Protein AF-B7P833-F1 (afdb_monomer)

InterPro domains:
  IPR008906 HAT, C-terminal dimerisation domain [PF05699] (485-557)
  IPR012337 Ribonuclease H-like superfamily [SSF53098] (67-557)
  IPR052035 Zinc finger BED domain-containing [PTHR46481] (1-557)

Secondary structure (DSSP, 8-state):
-HHHHHHHHHHHHHTT--GGGGG-HHHHHHHHHH-TTSPPPPHHHHHHHHHHHIIIIIHHHHHHHHTTPPTT-EEEEEEEEE-TTS-EEEEEEEEEEETTEEEEEEEEEEEE-S---HHHHHHHHHHHHHHTT--GGGEEEEEE---HHHHHHHSSPP-TTTSSS--------------------------TT---SSEEEE-HHHHHHHHHHHHHHH-HHHHHHHHHHHHHHHHHHH-HHHHHHHHHHHS-PPPP--TTSTHHHHHHHHHHTSHHHHHHHHHHHHHHHHH-TTS----TT--HHHHHHHHHHHHHHHHHHHHHTSTT-BGGGHHHHHHHHHHHHHHS--STTHHHHHHHHHHHHHHHHHHHT-HHHHHHHHT-TTTGGGGGSTTTTTTS----HHHHHHHHHHHHHSGGGGGGHHHHHHHHHT--------------------S-TTSTTSSS--TTTTSTT--------PPPHHHHHHHSPPP-S-HHHHHHHHTTTSHHHHHHHHHHTTSBS-SHHHHHHHHHHHHHHHSTT----HHHHHHHH-

Organism: Ixodes scapularis (NCBI:txid6945)

Structure (mmCIF, N/CA/C/O backbone):
data_AF-B7P833-F1
#
_entry.id   AF-B7P833-F1
#
loop_
_atom_site.group_PDB
_atom_site.id
_atom_site.type_symbol
_atom_site.label_atom_id
_atom_site.label_alt_id
_atom_site.label_comp_id
_atom_site.label_asym_id
_atom_site.label_entity_id
_atom_site.label_seq_id
_atom_site.pdbx_PDB_ins_code
_atom_site.Cartn_x
_atom_site.Cartn_y
_atom_site.Cartn_z
_atom_site.occupancy
_atom_site.B_iso_or_equiv
_atom_site.auth_seq_id
_atom_site.auth_comp_id
_atom_site.auth_asym_id
_atom_site.auth_atom_id
_atom_site.pdbx_PDB_model_num
ATOM 1 N N . GLN A 1 1 ? -28.668 -29.524 -2.939 1.00 92.12 1 GLN A N 1
ATOM 2 C CA . GLN A 1 1 ? -28.772 -28.437 -3.942 1.00 92.12 1 GLN A CA 1
ATOM 3 C C . GLN A 1 1 ? -28.463 -27.036 -3.394 1.00 92.12 1 GLN A C 1
ATOM 5 O O . GLN A 1 1 ? -27.519 -26.435 -3.880 1.00 92.12 1 GLN A O 1
ATOM 10 N N . LYS A 1 2 ? -29.202 -26.482 -2.413 1.00 90.44 2 LYS A N 1
ATOM 11 C CA . LYS A 1 2 ? -29.000 -25.081 -1.955 1.00 90.44 2 LYS A CA 1
ATOM 12 C C . LYS A 1 2 ? -27.564 -24.774 -1.499 1.00 90.44 2 LYS A C 1
ATOM 14 O O . LYS A 1 2 ? -26.982 -23.802 -1.963 1.00 90.44 2 LYS A O 1
ATOM 19 N N . THR A 1 3 ? -26.983 -25.637 -0.666 1.00 91.44 3 THR A N 1
ATOM 20 C CA . THR A 1 3 ? -25.598 -25.511 -0.182 1.00 91.44 3 THR A CA 1
ATOM 21 C C . THR A 1 3 ? -24.575 -25.536 -1.319 1.00 91.44 3 THR A C 1
ATOM 23 O O . THR A 1 3 ? -23.672 -24.714 -1.348 1.00 91.44 3 THR A O 1
ATOM 26 N N . PHE A 1 4 ? -24.764 -26.421 -2.304 1.00 93.50 4 PHE A N 1
ATOM 27 C CA . PHE A 1 4 ? -23.925 -26.462 -3.505 1.00 93.50 4 PHE A CA 1
ATOM 28 C C . PHE A 1 4 ? -23.988 -25.138 -4.273 1.00 93.50 4 PHE A C 1
ATOM 30 O O . PHE A 1 4 ? -22.952 -24.564 -4.579 1.00 93.50 4 PHE A O 1
ATOM 37 N N . ASN A 1 5 ? -25.193 -24.614 -4.523 1.00 92.94 5 ASN A N 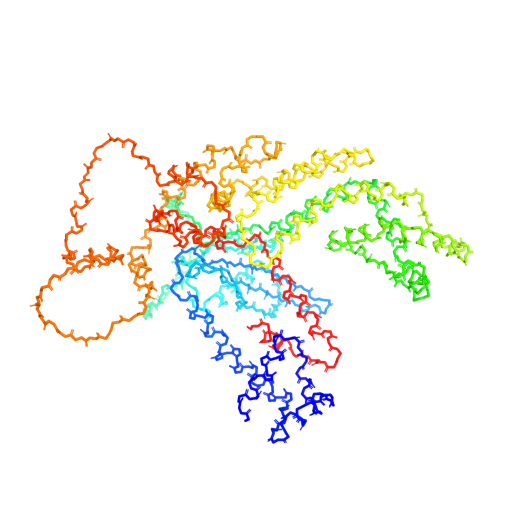1
ATOM 38 C CA . ASN A 1 5 ? -25.353 -23.345 -5.234 1.00 92.94 5 ASN A CA 1
ATOM 39 C C . ASN A 1 5 ? -24.630 -22.197 -4.518 1.00 92.94 5 ASN A C 1
ATOM 41 O O . ASN A 1 5 ? -24.009 -21.375 -5.183 1.00 92.94 5 ASN A O 1
ATOM 45 N N . ARG A 1 6 ? -24.703 -22.158 -3.181 1.00 91.44 6 ARG A N 1
ATOM 46 C CA . ARG A 1 6 ? -23.994 -21.172 -2.361 1.00 91.44 6 ARG A CA 1
ATOM 47 C C . ARG A 1 6 ? -22.478 -21.290 -2.536 1.00 91.44 6 ARG A C 1
ATOM 49 O O . ARG A 1 6 ? -21.859 -20.302 -2.905 1.00 91.44 6 ARG A O 1
ATOM 56 N N . TYR A 1 7 ? -21.904 -22.484 -2.374 1.00 93.00 7 TYR A N 1
ATOM 57 C CA . TYR A 1 7 ? -20.458 -22.682 -2.543 1.00 93.00 7 TYR A CA 1
ATOM 58 C C . TYR A 1 7 ? -19.967 -22.406 -3.966 1.00 93.00 7 TYR A C 1
ATOM 60 O O . TYR A 1 7 ? -18.855 -21.924 -4.141 1.00 93.00 7 TYR A O 1
ATOM 68 N N . VAL A 1 8 ? -20.789 -22.651 -4.991 1.00 93.00 8 VAL A N 1
ATOM 69 C CA . VAL A 1 8 ? -20.442 -22.264 -6.368 1.00 93.00 8 VAL A CA 1
ATOM 70 C C . VAL A 1 8 ? -20.348 -20.745 -6.507 1.00 93.00 8 VAL A C 1
ATOM 72 O O . VAL A 1 8 ? -19.450 -20.262 -7.189 1.00 93.00 8 VAL A O 1
ATOM 75 N N . VAL A 1 9 ? -21.249 -19.986 -5.879 1.00 92.12 9 VAL A N 1
ATOM 76 C CA . VAL A 1 9 ? -21.196 -18.516 -5.918 1.00 92.12 9 VAL A CA 1
ATOM 77 C C . VAL A 1 9 ? -20.017 -17.994 -5.094 1.00 92.12 9 VAL A C 1
ATOM 79 O O . VAL A 1 9 ? -19.309 -17.116 -5.574 1.00 92.12 9 VAL A O 1
ATOM 82 N N . GLU A 1 10 ? -19.757 -18.568 -3.915 1.00 90.38 10 GLU A N 1
ATOM 83 C CA . GLU A 1 10 ? -18.587 -18.227 -3.090 1.00 90.38 10 GLU A CA 1
ATOM 84 C C . GLU A 1 10 ? -17.278 -18.489 -3.845 1.00 90.38 10 GLU A C 1
ATOM 86 O O . GLU A 1 10 ? -16.445 -17.596 -3.923 1.00 90.38 10 GLU A O 1
ATOM 91 N N . MET A 1 11 ? -17.127 -19.651 -4.492 1.00 91.38 11 MET A N 1
ATOM 92 C CA . MET A 1 11 ? -15.979 -19.951 -5.361 1.00 91.38 11 MET A CA 1
ATOM 93 C C . MET A 1 11 ? -15.837 -18.905 -6.474 1.00 91.38 11 MET A C 1
ATOM 95 O O . MET A 1 11 ? -14.749 -18.410 -6.734 1.00 91.38 11 MET A O 1
ATOM 99 N N . ILE A 1 12 ? -16.941 -18.531 -7.126 1.00 89.00 12 ILE A N 1
ATOM 100 C CA . ILE A 1 12 ? -16.917 -17.533 -8.201 1.00 89.00 12 ILE A CA 1
ATOM 101 C C . ILE A 1 12 ? -16.448 -16.161 -7.700 1.00 89.00 12 ILE A C 1
ATOM 103 O O . ILE A 1 12 ? -15.667 -15.513 -8.398 1.00 89.00 12 ILE A O 1
ATOM 107 N N . ALA A 1 13 ? -16.906 -15.732 -6.523 1.00 85.19 13 ALA A N 1
ATOM 108 C CA . ALA A 1 13 ? -16.511 -14.464 -5.917 1.00 85.19 13 ALA A CA 1
ATOM 109 C C . ALA A 1 13 ? -15.052 -14.490 -5.435 1.00 85.19 13 ALA A C 1
ATOM 111 O O . ALA A 1 13 ? -14.256 -13.647 -5.845 1.00 85.19 13 ALA A O 1
ATOM 112 N N . LEU A 1 14 ? -14.682 -15.499 -4.640 1.00 84.50 14 LEU A N 1
ATOM 113 C CA . LEU A 1 14 ? -13.352 -15.634 -4.038 1.00 84.50 14 LEU A CA 1
ATOM 114 C C . LEU A 1 14 ? -12.248 -15.824 -5.085 1.00 84.50 14 LEU A C 1
ATOM 116 O O . LEU A 1 14 ? -11.184 -15.218 -4.970 1.00 84.50 14 LEU A O 1
ATOM 120 N N . ASP A 1 15 ? -12.516 -16.608 -6.131 1.00 84.94 15 ASP A N 1
ATOM 121 C CA . ASP A 1 15 ? -11.529 -16.915 -7.172 1.00 84.94 15 ASP A CA 1
ATOM 122 C C . ASP A 1 15 ? -11.587 -15.932 -8.356 1.00 84.94 15 ASP A C 1
ATOM 124 O O . ASP A 1 15 ? -10.839 -16.069 -9.329 1.00 84.94 15 ASP A O 1
ATOM 128 N N . GLY A 1 16 ? -12.490 -14.945 -8.316 1.00 79.06 16 GLY A N 1
ATOM 129 C CA . GLY A 1 16 ? -12.652 -13.953 -9.379 1.00 79.06 16 GLY A CA 1
ATOM 130 C C . GLY A 1 16 ? -13.020 -14.570 -10.735 1.00 79.06 16 GLY A C 1
ATOM 131 O O . GLY A 1 16 ? -12.478 -14.188 -11.778 1.00 79.06 16 GLY A O 1
ATOM 132 N N . LEU A 1 17 ? -13.922 -15.552 -10.738 1.00 83.94 17 LEU A N 1
ATOM 133 C CA . LEU A 1 17 ? -14.322 -16.274 -11.945 1.00 83.94 17 LEU A CA 1
ATOM 134 C C . LEU A 1 17 ? -15.493 -15.578 -12.658 1.00 83.94 17 LEU A C 1
ATOM 136 O O . LEU A 1 17 ? -16.329 -14.924 -12.036 1.00 83.94 17 LEU A O 1
ATOM 140 N N . PRO A 1 18 ? -15.632 -15.736 -13.986 1.00 83.75 18 PRO A N 1
ATOM 141 C CA . PRO A 1 18 ? -16.820 -15.256 -14.677 1.00 83.75 18 PRO A CA 1
ATOM 142 C C . PRO A 1 18 ? -18.051 -16.078 -14.269 1.00 83.75 18 PRO A C 1
ATOM 144 O O . PRO A 1 18 ? -17.977 -17.305 -14.187 1.00 83.75 18 PRO A O 1
ATOM 147 N N . LEU A 1 19 ? -19.228 -15.447 -14.158 1.00 87.00 19 LEU A N 1
ATOM 148 C CA . LEU A 1 19 ? -20.493 -16.151 -13.854 1.00 87.00 19 LEU A CA 1
ATOM 149 C C . LEU A 1 19 ? -20.797 -17.297 -14.841 1.00 87.00 19 LEU A C 1
ATOM 151 O O . LEU A 1 19 ? -21.499 -18.263 -14.529 1.00 87.00 19 LEU A O 1
ATOM 155 N N . THR A 1 20 ? -20.260 -17.197 -16.060 1.00 87.50 20 THR A N 1
ATOM 156 C CA . THR A 1 20 ? -20.390 -18.198 -17.120 1.00 87.50 20 THR A CA 1
ATOM 157 C C . THR A 1 20 ? -19.559 -19.458 -16.893 1.00 87.50 20 THR A C 1
ATOM 159 O O . THR A 1 20 ? -19.710 -20.395 -17.676 1.00 87.50 20 THR A O 1
ATOM 162 N N . VAL A 1 21 ? -18.705 -19.523 -15.862 1.00 88.44 21 VAL A N 1
ATOM 163 C CA . VAL A 1 21 ? -17.901 -20.720 -15.542 1.00 88.44 21 VAL A CA 1
ATOM 164 C C . VAL A 1 21 ? -18.779 -21.964 -15.389 1.00 88.44 21 VAL A C 1
ATOM 166 O O . VAL A 1 21 ? -18.438 -23.038 -15.876 1.00 88.44 21 VAL A O 1
ATOM 169 N N . THR A 1 22 ? -19.988 -21.776 -14.860 1.00 90.00 22 THR A N 1
ATOM 170 C CA . THR A 1 22 ? -21.021 -22.806 -14.687 1.00 90.00 22 THR A CA 1
ATOM 171 C C . THR A 1 22 ? -21.499 -23.442 -15.998 1.00 90.00 22 THR A C 1
ATOM 173 O O . THR A 1 22 ? -22.015 -24.558 -16.002 1.00 90.00 22 THR A O 1
ATOM 176 N N . LYS A 1 23 ? -21.301 -22.769 -17.141 1.00 88.94 23 LYS A N 1
ATOM 177 C CA . LYS A 1 23 ? -21.591 -23.304 -18.482 1.00 88.94 23 LYS A CA 1
ATOM 178 C C . LYS A 1 23 ? -20.410 -24.053 -19.105 1.00 88.94 23 LYS A C 1
ATOM 180 O O . LYS A 1 23 ? -20.607 -24.718 -20.122 1.00 88.94 23 LYS A O 1
ATOM 185 N N . GLY A 1 24 ? -19.203 -23.926 -18.556 1.00 89.88 24 GLY A N 1
ATOM 186 C CA . GLY A 1 24 ? -17.984 -24.481 -19.139 1.00 89.88 24 GLY A CA 1
ATOM 187 C C . GLY A 1 24 ? -17.951 -26.006 -19.077 1.00 89.88 24 GLY A C 1
ATOM 188 O O . GLY A 1 24 ? -18.186 -26.585 -18.023 1.00 89.88 24 GLY A O 1
ATOM 189 N N . GLN A 1 25 ? -17.605 -26.661 -20.190 1.00 92.25 25 GLN A N 1
ATOM 190 C CA . GLN A 1 25 ? -17.612 -28.128 -20.295 1.00 92.25 25 GLN A CA 1
ATOM 191 C C . GLN A 1 25 ? -16.753 -28.818 -19.223 1.00 92.25 25 GLN A C 1
ATOM 193 O O . GLN A 1 25 ? -17.142 -29.863 -18.712 1.00 92.25 25 GLN A O 1
ATOM 198 N N . GLY A 1 26 ? -15.606 -28.231 -18.863 1.00 93.94 26 GLY A N 1
ATOM 199 C CA . GLY A 1 26 ? -14.741 -28.757 -17.803 1.00 93.94 26 GLY A CA 1
ATOM 200 C C . GLY A 1 26 ? -15.418 -28.756 -16.430 1.00 93.94 26 GLY A C 1
ATOM 201 O O . GLY A 1 26 ? -15.409 -29.777 -15.752 1.00 93.94 26 GLY A O 1
ATOM 202 N N . PHE A 1 27 ? -16.075 -27.648 -16.065 1.00 93.12 27 PHE A N 1
ATOM 203 C CA . PHE A 1 27 ? -16.834 -27.550 -14.816 1.00 93.12 27 PHE A CA 1
ATOM 204 C C . PHE A 1 27 ? -17.975 -28.571 -14.783 1.00 93.12 27 PHE A C 1
ATOM 206 O O . PHE A 1 27 ? -18.128 -29.278 -13.793 1.00 93.12 27 PHE A O 1
ATOM 213 N N . LYS A 1 28 ? -18.720 -28.720 -15.890 1.00 93.62 28 LYS A N 1
ATOM 214 C CA . LYS A 1 28 ? -19.796 -29.721 -15.983 1.00 93.62 28 LYS A CA 1
ATOM 215 C C . LYS A 1 28 ? -19.288 -31.136 -15.729 1.00 93.62 28 LYS A C 1
ATOM 217 O O . LYS A 1 28 ? -19.790 -31.798 -14.832 1.00 93.62 28 LYS A O 1
ATOM 222 N N . ARG A 1 29 ? -18.244 -31.554 -16.455 1.00 95.94 29 ARG A N 1
ATOM 223 C CA . ARG A 1 29 ? -17.643 -32.890 -16.313 1.00 95.94 29 ARG A CA 1
ATOM 224 C C . ARG A 1 29 ? -17.142 -33.157 -14.894 1.00 95.94 29 ARG A C 1
ATOM 226 O O . ARG A 1 29 ? -17.294 -34.268 -14.402 1.00 95.94 29 ARG A O 1
ATOM 233 N N . LEU A 1 30 ? -16.538 -32.155 -14.250 1.00 95.50 30 LEU A N 1
ATOM 234 C CA . LEU A 1 30 ? -16.054 -32.274 -12.875 1.00 95.50 30 LEU A CA 1
ATOM 235 C C . LEU A 1 30 ? -17.208 -32.520 -11.894 1.00 95.50 30 LEU A C 1
ATOM 237 O O . LEU A 1 30 ? -17.131 -33.437 -11.081 1.00 95.50 30 LEU A O 1
ATOM 241 N N . ILE A 1 31 ? -18.278 -31.726 -11.979 1.00 94.88 31 ILE A N 1
ATOM 242 C CA . ILE A 1 31 ? -19.433 -31.881 -11.088 1.00 94.88 31 ILE A CA 1
ATOM 243 C C . ILE A 1 31 ? -20.197 -33.174 -11.387 1.00 94.88 31 ILE A C 1
ATOM 245 O O . ILE A 1 31 ? -20.566 -33.865 -10.446 1.00 94.88 31 ILE A O 1
ATOM 249 N N . GLU A 1 32 ? -20.372 -33.549 -12.656 1.00 94.56 32 GLU A N 1
ATOM 250 C CA . GLU A 1 32 ? -20.978 -34.830 -13.054 1.00 94.56 32 GLU A CA 1
ATOM 251 C C . GLU A 1 32 ? -20.211 -36.032 -12.481 1.00 94.56 32 GLU A C 1
ATOM 253 O O . GLU A 1 32 ? -20.829 -36.997 -12.043 1.00 94.56 32 GLU A O 1
ATOM 258 N N . PHE A 1 33 ? -18.876 -35.965 -12.433 1.00 96.62 33 PHE A N 1
ATOM 259 C CA . PHE A 1 33 ? -18.050 -37.004 -11.814 1.00 96.62 33 PHE A CA 1
ATOM 260 C C . PHE A 1 33 ? -18.194 -37.041 -10.286 1.00 96.62 33 PHE A C 1
ATOM 262 O O . PHE A 1 33 ? -18.351 -38.114 -9.710 1.00 96.62 33 PHE A O 1
ATOM 269 N N . LEU A 1 34 ? -18.131 -35.881 -9.622 1.00 95.56 34 LEU A N 1
ATOM 270 C CA . LEU A 1 34 ? -18.165 -35.807 -8.158 1.00 95.56 34 LEU A CA 1
ATOM 271 C C . LEU A 1 34 ? -19.562 -36.080 -7.584 1.00 95.56 34 LEU A C 1
ATOM 273 O O . LEU A 1 34 ? -19.694 -36.742 -6.556 1.00 95.56 34 LEU A O 1
ATOM 277 N N . ARG A 1 35 ? -20.596 -35.502 -8.200 1.00 93.62 35 ARG A N 1
ATOM 278 C CA . ARG A 1 35 ? -21.984 -35.461 -7.723 1.00 93.62 35 ARG A CA 1
ATOM 279 C C . ARG A 1 35 ? -22.967 -35.342 -8.904 1.00 93.62 35 ARG A C 1
ATOM 281 O O . ARG A 1 35 ? -23.497 -34.254 -9.148 1.00 93.62 35 ARG A O 1
ATOM 288 N N . PRO A 1 36 ? -23.252 -36.447 -9.619 1.00 92.00 36 PRO A N 1
ATOM 289 C CA . PRO A 1 36 ? -24.137 -36.448 -10.791 1.00 92.00 36 PRO A CA 1
ATOM 290 C C . PRO A 1 36 ? -25.600 -36.113 -10.463 1.00 92.00 36 PRO A C 1
ATOM 292 O O . PRO A 1 36 ? -26.371 -35.764 -11.350 1.00 92.00 36 PRO A O 1
ATOM 295 N N . ASP A 1 37 ? -25.992 -36.207 -9.192 1.00 93.88 37 ASP A N 1
ATOM 296 C CA . ASP A 1 37 ? -27.332 -35.888 -8.697 1.00 93.88 37 ASP A CA 1
ATOM 297 C C . ASP A 1 37 ? -27.598 -34.376 -8.557 1.00 93.88 37 ASP A C 1
ATOM 299 O O . ASP A 1 37 ? -28.737 -33.960 -8.329 1.00 93.88 37 ASP A O 1
ATOM 303 N N . LEU A 1 38 ? -26.562 -33.535 -8.667 1.00 91.94 38 LEU A N 1
ATOM 304 C CA . LEU A 1 38 ? -26.687 -32.088 -8.516 1.00 91.94 38 LEU A CA 1
ATOM 305 C C . LEU A 1 38 ? -26.988 -31.397 -9.845 1.00 91.94 38 LEU A C 1
ATOM 307 O O . LEU A 1 38 ? -26.297 -31.569 -10.845 1.00 91.94 38 LEU A O 1
ATOM 311 N N . ASN A 1 39 ? -27.972 -30.500 -9.822 1.00 91.00 39 ASN A N 1
ATOM 312 C CA . ASN A 1 39 ? -28.266 -29.648 -10.967 1.00 91.00 39 ASN A CA 1
ATOM 313 C C . ASN A 1 39 ? -27.278 -28.481 -11.030 1.00 91.00 39 ASN A C 1
ATOM 315 O O . ASN A 1 39 ? -27.089 -27.758 -10.046 1.00 91.00 39 ASN A O 1
ATOM 319 N N . LEU A 1 40 ? -26.684 -28.252 -12.201 1.00 90.69 40 LEU A N 1
ATOM 320 C CA . LEU A 1 40 ? -25.802 -27.109 -12.417 1.00 90.69 40 LEU A CA 1
ATOM 321 C C . LEU A 1 40 ? -26.587 -25.795 -12.393 1.00 90.69 40 LEU A C 1
ATOM 323 O O . LEU A 1 40 ? -27.637 -25.650 -13.020 1.00 90.69 40 LEU A O 1
ATOM 327 N N . VAL A 1 41 ? -26.046 -24.808 -11.685 1.00 91.88 41 VAL A N 1
ATOM 328 C CA . VAL A 1 41 ? -26.630 -23.468 -11.599 1.00 91.88 41 VAL A CA 1
ATOM 329 C C . VAL A 1 41 ? -26.458 -22.699 -12.906 1.00 91.88 41 VAL A C 1
ATOM 331 O O . VAL A 1 41 ? -25.390 -22.697 -13.511 1.00 91.88 41 VAL A O 1
ATOM 334 N N . SER A 1 42 ? -27.509 -21.999 -13.338 1.00 90.94 42 SER A N 1
ATOM 335 C CA . SER A 1 42 ? -27.412 -21.099 -14.490 1.00 90.94 42 SER A CA 1
ATOM 336 C C . SER A 1 42 ? -26.692 -19.796 -14.104 1.00 90.94 42 SER A C 1
ATOM 338 O O . SER A 1 42 ? -26.867 -19.338 -12.974 1.00 90.94 42 SER A O 1
ATOM 340 N N . PRO A 1 43 ? -25.981 -19.111 -15.022 1.00 89.25 43 PRO A N 1
ATOM 341 C CA . PRO A 1 43 ? -25.337 -17.827 -14.715 1.00 89.25 43 PRO A CA 1
ATOM 342 C C . PRO A 1 43 ? -26.296 -16.750 -14.192 1.00 89.25 43 PRO A C 1
ATOM 344 O O . PRO A 1 43 ? -25.913 -15.950 -13.349 1.00 89.25 43 PRO A O 1
ATOM 347 N N . ARG A 1 44 ? -27.560 -16.748 -14.645 1.00 89.00 44 ARG A N 1
ATOM 348 C CA . ARG A 1 44 ? -28.594 -15.839 -14.118 1.00 89.00 44 ARG A CA 1
ATOM 349 C C . ARG A 1 44 ? -28.911 -16.149 -12.656 1.00 89.00 44 ARG A C 1
ATOM 351 O O . ARG A 1 44 ? -29.054 -15.242 -11.846 1.00 89.00 44 ARG A O 1
ATOM 358 N N . THR A 1 45 ? -29.003 -17.435 -12.321 1.00 90.75 45 THR A N 1
ATOM 359 C CA . THR A 1 45 ? -29.204 -17.888 -10.941 1.00 90.75 45 THR A CA 1
ATOM 360 C C . THR A 1 45 ? -28.004 -17.537 -10.071 1.00 90.75 45 THR A C 1
ATOM 362 O O . THR A 1 45 ? -28.212 -17.103 -8.947 1.00 90.75 45 THR A O 1
ATOM 365 N N . VAL A 1 46 ? -26.778 -17.682 -10.588 1.00 91.12 46 VAL A N 1
ATOM 366 C CA . VAL A 1 46 ? -25.559 -17.250 -9.887 1.00 91.12 46 VAL A CA 1
ATOM 367 C C . VAL A 1 46 ? -25.610 -15.749 -9.610 1.00 91.12 46 VAL A C 1
ATOM 369 O O . VAL A 1 46 ? -25.414 -15.373 -8.467 1.00 91.12 46 VAL A O 1
ATOM 372 N N . GLY A 1 47 ? -25.948 -14.912 -10.600 1.00 89.94 47 GLY A N 1
ATOM 373 C CA . GLY A 1 47 ? -26.076 -13.460 -10.406 1.00 89.94 47 GLY A CA 1
ATOM 374 C C . GLY A 1 47 ? -27.074 -13.095 -9.302 1.00 89.94 47 GLY A C 1
ATOM 375 O O . GLY A 1 47 ? -26.720 -12.394 -8.366 1.00 89.94 47 GLY A O 1
ATOM 376 N N . ARG A 1 48 ? -28.280 -13.675 -9.328 1.00 90.50 48 ARG A N 1
ATOM 377 C CA . ARG A 1 48 ? -29.284 -13.445 -8.274 1.00 90.50 48 ARG A CA 1
ATOM 378 C C . ARG A 1 48 ? -28.816 -13.919 -6.890 1.00 90.50 48 ARG A C 1
ATOM 380 O O . ARG A 1 48 ? -29.121 -13.291 -5.886 1.00 90.50 48 ARG A O 1
ATOM 387 N N . LEU A 1 49 ? -28.119 -15.055 -6.819 1.00 92.06 49 LEU A N 1
ATOM 388 C CA . LEU A 1 49 ? -27.583 -15.565 -5.553 1.00 92.06 49 LEU A CA 1
ATOM 389 C C . LEU A 1 49 ? -26.399 -14.736 -5.050 1.00 92.06 49 LEU A C 1
ATOM 391 O O . LEU A 1 49 ? -26.224 -14.633 -3.844 1.00 92.06 49 LEU A O 1
ATOM 395 N N . LEU A 1 50 ? -25.608 -14.156 -5.952 1.00 91.81 50 LEU A N 1
ATOM 396 C CA . LEU A 1 50 ? -24.562 -13.202 -5.610 1.00 91.81 50 LEU A CA 1
ATOM 397 C C . LEU A 1 50 ? -25.177 -11.935 -5.011 1.00 91.81 50 LEU A C 1
ATOM 399 O O . LEU A 1 50 ? -24.710 -11.485 -3.972 1.00 91.81 50 LEU A O 1
ATOM 403 N N . ASP A 1 51 ? -26.256 -11.419 -5.607 1.00 89.56 51 ASP A N 1
ATOM 404 C CA . ASP A 1 51 ? -27.018 -10.300 -5.042 1.00 89.56 51 ASP A CA 1
ATOM 405 C C . ASP A 1 51 ? -27.494 -10.615 -3.620 1.00 89.56 51 ASP A C 1
ATOM 407 O O . ASP A 1 51 ? -27.243 -9.847 -2.692 1.00 89.56 51 ASP A O 1
ATOM 411 N N . ASP A 1 52 ? -28.118 -11.785 -3.441 1.00 90.50 52 ASP A N 1
ATOM 412 C CA . ASP A 1 52 ? -28.576 -12.255 -2.134 1.00 90.50 52 ASP A CA 1
ATOM 413 C C . ASP A 1 52 ? -27.408 -12.374 -1.134 1.00 90.50 52 ASP A C 1
ATOM 415 O O . ASP A 1 52 ? -27.555 -11.965 0.014 1.00 90.50 52 ASP A O 1
ATOM 419 N N . LEU A 1 53 ? -26.255 -12.918 -1.539 1.00 90.00 53 LEU A N 1
ATOM 420 C CA . LEU A 1 53 ? -25.091 -13.082 -0.660 1.00 90.00 53 LEU A CA 1
ATOM 421 C C . LEU A 1 53 ? -24.461 -11.741 -0.275 1.00 90.00 53 LEU A C 1
ATOM 423 O O . LEU A 1 53 ? -24.148 -11.542 0.898 1.00 90.00 53 LEU A O 1
ATOM 427 N N . ALA A 1 54 ? -24.317 -10.811 -1.216 1.00 89.25 54 ALA A N 1
ATOM 428 C CA . ALA A 1 54 ? -23.775 -9.488 -0.931 1.00 89.25 54 ALA A CA 1
ATOM 429 C C . ALA A 1 54 ? -24.697 -8.712 0.029 1.00 89.25 54 ALA A C 1
ATOM 431 O O . ALA A 1 54 ? -24.258 -8.239 1.078 1.00 89.25 54 ALA A O 1
ATOM 432 N N . GLU A 1 55 ? -25.993 -8.627 -0.286 1.00 88.62 55 GLU A N 1
ATOM 433 C CA . GLU A 1 55 ? -26.948 -7.784 0.447 1.00 88.62 55 GLU A CA 1
ATOM 434 C C . GLU A 1 55 ? -27.430 -8.401 1.764 1.00 88.62 55 GLU A C 1
ATOM 436 O O . GLU A 1 55 ? -27.678 -7.669 2.721 1.00 88.62 55 GLU A O 1
ATOM 441 N N . LYS A 1 56 ? -27.562 -9.732 1.840 1.00 88.81 56 LYS A N 1
ATOM 442 C CA . LYS A 1 56 ? -28.129 -10.423 3.015 1.00 88.81 56 LYS A CA 1
ATOM 443 C C . LYS A 1 56 ? -27.090 -11.136 3.872 1.00 88.81 56 LYS A C 1
ATOM 445 O O . LYS A 1 56 ? -27.444 -11.600 4.952 1.00 88.81 56 LYS A O 1
ATOM 450 N N . CYS A 1 57 ? -25.842 -11.262 3.417 1.00 88.56 57 CYS A N 1
ATOM 451 C CA . CYS A 1 57 ? -24.789 -11.927 4.187 1.00 88.56 57 CYS A CA 1
ATOM 452 C C . CYS A 1 57 ? -23.559 -11.035 4.382 1.00 88.56 57 CYS A C 1
ATOM 454 O O . CYS A 1 57 ? -23.270 -10.680 5.520 1.00 88.56 57 CYS A O 1
ATOM 456 N N . ALA A 1 58 ? -22.865 -10.638 3.312 1.00 87.81 58 ALA A N 1
ATOM 457 C CA . ALA A 1 58 ? -21.593 -9.917 3.418 1.00 87.81 58 ALA A CA 1
ATOM 458 C C . ALA A 1 58 ? -21.750 -8.535 4.077 1.00 87.81 58 ALA A C 1
ATOM 460 O O . ALA A 1 58 ? -21.052 -8.219 5.040 1.00 87.81 58 ALA A O 1
ATOM 461 N N . LEU A 1 59 ? -22.706 -7.725 3.608 1.00 86.94 59 LEU A N 1
ATOM 462 C CA . LEU A 1 59 ? -22.933 -6.381 4.148 1.00 86.94 59 LEU A CA 1
ATOM 463 C C . LEU A 1 59 ? -23.478 -6.381 5.591 1.00 86.94 59 LEU A C 1
ATOM 465 O O . LEU A 1 59 ? -22.960 -5.607 6.399 1.00 86.94 59 LEU A O 1
ATOM 469 N N . PRO A 1 60 ? -24.461 -7.228 5.966 1.00 90.00 60 PRO A N 1
ATOM 470 C CA . PRO A 1 60 ? -24.882 -7.355 7.360 1.00 90.00 60 PRO A CA 1
ATOM 471 C C . PRO A 1 60 ? -23.772 -7.858 8.288 1.00 90.00 60 PRO A C 1
ATOM 473 O O . PRO A 1 60 ? -23.615 -7.307 9.374 1.00 90.00 60 PRO A O 1
ATOM 476 N N . ALA A 1 61 ? -22.967 -8.837 7.855 1.00 89.88 61 ALA A N 1
ATOM 477 C CA . ALA A 1 61 ? -21.825 -9.313 8.637 1.00 89.88 61 ALA A CA 1
ATOM 478 C C . ALA A 1 61 ? -20.807 -8.188 8.875 1.00 89.88 61 ALA A C 1
ATOM 480 O O . ALA A 1 61 ? -20.352 -7.989 9.998 1.00 89.88 61 ALA A O 1
ATOM 481 N N . LEU A 1 62 ? -20.516 -7.378 7.851 1.00 90.12 62 LEU A N 1
ATOM 482 C CA . LEU A 1 62 ? -19.660 -6.203 8.007 1.00 90.12 62 LEU A CA 1
ATOM 483 C C . LEU A 1 62 ? -20.251 -5.182 8.994 1.00 90.12 62 LEU A C 1
ATOM 485 O O . LEU A 1 62 ? -19.520 -4.622 9.806 1.00 90.12 62 LEU A O 1
ATOM 489 N N . HIS A 1 63 ? -21.561 -4.936 8.951 1.00 89.06 63 HIS A N 1
ATOM 490 C CA . HIS A 1 63 ? -22.219 -4.037 9.903 1.00 89.06 63 HIS A CA 1
ATOM 491 C C . HIS A 1 63 ? -22.095 -4.541 11.352 1.00 89.06 63 HIS A C 1
ATOM 493 O O . HIS A 1 63 ? -21.758 -3.771 12.254 1.00 89.06 63 HIS A O 1
ATOM 499 N N . GLU A 1 64 ? -22.288 -5.841 11.580 1.00 88.75 64 GLU A N 1
ATOM 500 C CA . GLU A 1 64 ? -22.073 -6.477 12.884 1.00 88.75 64 GLU A CA 1
ATOM 501 C C . GLU A 1 64 ? -20.608 -6.355 13.343 1.00 88.75 64 GLU A C 1
ATOM 503 O O . GLU A 1 64 ? -20.320 -6.049 14.506 1.00 88.75 64 GLU A O 1
ATOM 508 N N . GLU A 1 65 ? -19.652 -6.512 12.425 1.00 88.75 65 GLU A N 1
ATOM 509 C CA . GLU A 1 65 ? -18.236 -6.323 12.730 1.00 88.75 65 GLU A CA 1
ATOM 510 C C . GLU A 1 65 ? -17.903 -4.877 13.129 1.00 88.75 65 GLU A C 1
ATOM 512 O O . GLU A 1 65 ? -17.172 -4.673 14.102 1.00 88.75 65 GLU A O 1
ATOM 517 N N . LEU A 1 66 ? -18.488 -3.888 12.449 1.00 87.25 66 LEU A N 1
ATOM 518 C CA . LEU A 1 66 ? -18.325 -2.456 12.742 1.00 87.25 66 LEU A CA 1
ATOM 519 C C . LEU A 1 66 ? -19.058 -2.015 14.021 1.00 87.25 66 LEU A C 1
ATOM 521 O O . LEU A 1 66 ? -18.732 -0.979 14.612 1.00 87.25 66 LEU A O 1
ATOM 525 N N . THR A 1 67 ? -20.020 -2.813 14.485 1.00 82.25 67 THR A N 1
ATOM 526 C CA . THR A 1 67 ? -20.736 -2.562 15.736 1.00 82.25 67 THR A CA 1
ATOM 527 C C . THR A 1 67 ? -19.788 -2.714 16.929 1.00 82.25 67 THR A C 1
ATOM 529 O O . THR A 1 67 ? -18.959 -3.629 16.986 1.00 82.25 67 THR A O 1
ATOM 532 N N . ASN A 1 68 ? -19.917 -1.810 17.905 1.00 78.12 68 ASN A N 1
ATOM 533 C CA . ASN A 1 68 ? -19.093 -1.738 19.118 1.00 78.12 68 ASN A CA 1
ATOM 534 C C . ASN A 1 68 ? -17.594 -1.474 18.885 1.00 78.12 68 ASN A C 1
ATOM 536 O O . ASN A 1 68 ? -16.797 -1.632 19.811 1.00 78.12 68 ASN A O 1
ATOM 540 N N . VAL A 1 69 ? -17.185 -1.047 17.683 1.00 82.44 69 VAL A N 1
ATOM 541 C CA . VAL A 1 69 ? -15.817 -0.554 17.479 1.00 82.44 69 VAL A CA 1
ATOM 542 C C . VAL A 1 69 ? -15.646 0.770 18.241 1.00 82.44 69 VAL A C 1
ATOM 544 O O . VAL A 1 69 ? -16.523 1.638 18.132 1.00 82.44 69 VAL A O 1
ATOM 547 N N . PRO A 1 70 ? -14.555 0.950 19.013 1.00 77.50 70 PRO A N 1
ATOM 548 C CA . PRO A 1 70 ? -14.359 2.149 19.817 1.00 77.50 70 PRO A CA 1
ATOM 549 C C . PRO A 1 70 ? -14.386 3.451 19.001 1.00 77.50 70 PRO A C 1
ATOM 551 O O . PRO A 1 70 ? -14.056 3.454 17.809 1.00 77.50 70 PRO A O 1
ATOM 554 N N . PRO A 1 71 ? -14.713 4.587 19.644 1.00 78.56 71 PRO A N 1
ATOM 555 C CA . PRO A 1 71 ? -14.567 5.900 19.033 1.00 78.56 71 PRO A CA 1
ATOM 556 C C . PRO A 1 71 ? -13.170 6.092 18.430 1.00 78.56 71 PRO A C 1
ATOM 558 O O . PRO A 1 71 ? -12.171 5.684 19.022 1.00 78.56 71 PRO A O 1
ATOM 561 N N . ARG A 1 72 ? -13.105 6.743 17.266 1.00 80.62 72 ARG A N 1
ATOM 562 C CA . ARG A 1 72 ? -11.877 7.038 16.508 1.00 80.62 72 ARG A CA 1
ATOM 563 C C . ARG A 1 72 ? -11.038 5.824 16.061 1.00 80.62 72 ARG A C 1
ATOM 565 O O . ARG A 1 72 ? -9.925 6.037 15.590 1.00 80.62 72 ARG A O 1
ATOM 572 N N . ALA A 1 73 ? -11.537 4.590 16.164 1.00 86.38 73 ALA A N 1
ATOM 573 C CA . ALA A 1 73 ? -10.787 3.376 15.810 1.00 86.38 73 ALA A CA 1
ATOM 574 C C . ALA A 1 73 ? -11.121 2.791 14.422 1.00 86.38 73 ALA A C 1
ATOM 576 O O . ALA A 1 73 ? -10.558 1.766 14.037 1.00 86.38 73 ALA A O 1
ATOM 577 N N . ILE A 1 74 ? -12.035 3.413 13.665 1.00 91.12 74 ILE A N 1
ATOM 578 C CA . ILE A 1 74 ? -12.363 3.001 12.295 1.00 91.12 74 ILE A CA 1
ATOM 579 C C . ILE A 1 74 ? -11.602 3.874 11.301 1.00 91.12 74 ILE A C 1
ATOM 581 O O . ILE A 1 74 ? -11.811 5.087 11.225 1.00 91.12 74 ILE A O 1
ATOM 585 N N . HIS A 1 75 ? -10.743 3.252 10.502 1.00 93.56 75 HIS A N 1
ATOM 586 C CA . HIS A 1 75 ? -9.910 3.930 9.517 1.00 93.56 75 HIS A CA 1
ATOM 587 C C . HIS A 1 75 ? -10.306 3.526 8.104 1.00 93.56 75 HIS A C 1
ATOM 589 O O . HIS A 1 75 ? -10.657 2.377 7.848 1.00 93.56 75 HIS A O 1
ATOM 595 N N . PHE A 1 76 ? -10.222 4.460 7.166 1.00 94.19 76 PHE A N 1
ATOM 596 C CA . PHE A 1 76 ? -10.631 4.245 5.785 1.00 94.19 76 PHE A CA 1
ATOM 597 C C . PHE A 1 76 ? -9.457 4.393 4.835 1.00 94.19 76 PHE A C 1
ATOM 599 O O . PHE A 1 76 ? -8.598 5.254 5.012 1.00 94.19 76 PHE A O 1
ATOM 606 N N . MET A 1 77 ? -9.460 3.584 3.787 1.00 95.12 77 MET A N 1
ATOM 607 C CA . MET A 1 77 ? -8.641 3.782 2.601 1.00 95.12 77 MET A CA 1
ATOM 608 C C . MET A 1 77 ? -9.591 4.106 1.462 1.00 95.12 77 MET A C 1
ATOM 610 O O . MET A 1 77 ? -10.503 3.327 1.179 1.00 95.12 77 MET A O 1
ATOM 614 N N . VAL A 1 78 ? -9.392 5.261 0.839 1.00 93.31 78 VAL A N 1
ATOM 615 C CA . VAL A 1 78 ? -10.261 5.748 -0.230 1.00 93.31 78 VAL A CA 1
ATOM 616 C C . VAL A 1 78 ? -9.414 6.087 -1.436 1.00 93.31 78 VAL A C 1
ATOM 618 O O . VAL A 1 78 ? -8.428 6.818 -1.329 1.00 93.31 78 VAL A O 1
ATOM 621 N N . ASP A 1 79 ? -9.825 5.571 -2.584 1.00 91.38 79 ASP A N 1
ATOM 622 C CA . ASP A 1 79 ? -9.198 5.884 -3.856 1.00 91.38 79 ASP A CA 1
ATOM 623 C C . ASP A 1 79 ? -10.250 5.955 -4.968 1.00 91.38 79 ASP A C 1
ATOM 625 O O . ASP A 1 79 ? -11.319 5.340 -4.876 1.00 91.38 79 ASP A O 1
ATOM 629 N N . LEU A 1 80 ? -9.955 6.735 -6.004 1.00 88.88 80 LEU A N 1
ATOM 630 C CA . LEU A 1 80 ? -10.829 6.930 -7.151 1.00 88.88 80 LEU A CA 1
ATOM 631 C C . LEU A 1 80 ? -10.082 6.582 -8.432 1.00 88.88 80 LEU A C 1
ATOM 633 O O . LEU A 1 80 ? -9.184 7.292 -8.883 1.00 88.88 80 LEU A O 1
ATOM 637 N N . TRP A 1 81 ? -10.513 5.502 -9.066 1.00 83.12 81 TRP A N 1
ATOM 638 C CA . TRP A 1 81 ? -9.924 5.042 -10.310 1.00 83.12 81 TRP A CA 1
ATOM 639 C C . TRP A 1 81 ? -10.789 5.418 -11.500 1.00 83.12 81 TRP A C 1
ATOM 641 O O . TRP A 1 81 ? -12.012 5.359 -11.443 1.00 83.12 81 TRP A O 1
ATOM 651 N N . SER A 1 82 ? -10.150 5.785 -12.608 1.00 74.50 82 SER A N 1
ATOM 652 C CA . SER A 1 82 ? -10.828 6.028 -13.882 1.00 74.50 82 SER A CA 1
ATOM 653 C C . SER A 1 82 ? -10.340 5.027 -14.923 1.00 74.50 82 SER A C 1
ATOM 655 O O . SER A 1 82 ? -9.150 4.951 -15.236 1.00 74.50 82 SER A O 1
ATOM 657 N N . SER A 1 83 ? -11.272 4.248 -15.461 1.00 68.81 83 SER A N 1
ATOM 658 C CA . SER A 1 83 ? -11.017 3.265 -16.509 1.00 68.81 83 SER A CA 1
ATOM 659 C C . SER A 1 83 ? -10.707 3.922 -17.855 1.00 68.81 83 SER A C 1
ATOM 661 O O . SER A 1 83 ? -11.082 5.061 -18.141 1.00 68.81 83 SER A O 1
ATOM 663 N N . ARG A 1 84 ? -10.087 3.148 -18.755 1.00 62.00 84 ARG A N 1
ATOM 664 C CA . ARG A 1 84 ? -9.846 3.565 -20.151 1.00 62.00 84 ARG A CA 1
ATOM 665 C C . ARG A 1 84 ? -11.147 3.762 -20.941 1.00 62.00 84 ARG A C 1
ATOM 667 O O . ARG A 1 84 ? -11.144 4.487 -21.927 1.00 62.00 84 ARG A O 1
ATOM 674 N N . SER A 1 85 ? -12.245 3.151 -20.492 1.00 60.31 85 SER A N 1
ATOM 675 C CA . SER A 1 85 ? -13.602 3.332 -21.020 1.00 60.31 85 SER A CA 1
ATOM 676 C C . SER A 1 85 ? -14.346 4.524 -20.398 1.00 60.31 85 SER A C 1
ATOM 678 O O . SER A 1 85 ? -15.550 4.637 -20.593 1.00 60.31 85 SER A O 1
ATOM 680 N N . ARG A 1 86 ? -13.654 5.411 -19.659 1.00 63.72 86 ARG A N 1
ATOM 681 C CA . ARG A 1 86 ? -14.210 6.599 -18.972 1.00 63.72 86 ARG A CA 1
ATOM 682 C C . ARG A 1 86 ? -15.249 6.309 -17.880 1.00 63.72 86 ARG A C 1
ATOM 684 O O . ARG A 1 86 ? -15.920 7.226 -17.428 1.00 63.72 86 ARG A O 1
ATOM 691 N N . ALA A 1 87 ? -15.362 5.063 -17.432 1.00 73.12 87 ALA A N 1
ATOM 692 C CA . ALA A 1 87 ? -16.081 4.732 -16.205 1.00 73.12 87 ALA A CA 1
ATOM 693 C C . ALA A 1 87 ? -15.153 4.944 -15.008 1.00 73.12 87 ALA A C 1
ATOM 695 O O . ALA A 1 87 ? -14.014 4.466 -15.043 1.00 73.12 87 ALA A O 1
ATOM 696 N N . SER A 1 88 ? -15.627 5.628 -13.977 1.00 85.50 88 SER A N 1
ATOM 697 C CA . SER A 1 88 ? -14.869 5.858 -12.751 1.00 85.50 88 SER A CA 1
ATOM 698 C C . SER A 1 88 ? -15.465 5.068 -11.605 1.00 85.50 88 SER A C 1
ATOM 700 O O . SER A 1 88 ? -16.663 4.803 -11.591 1.00 85.50 88 SER A O 1
ATOM 702 N N . VAL A 1 89 ? -14.619 4.636 -10.679 1.00 88.69 89 VAL A N 1
ATOM 703 C CA . VAL A 1 89 ? -14.995 3.781 -9.557 1.00 88.69 89 VAL A CA 1
ATOM 704 C C . VAL A 1 89 ? -14.396 4.360 -8.286 1.00 88.69 89 VAL A C 1
ATOM 706 O O . VAL A 1 89 ? -13.194 4.625 -8.227 1.00 88.69 89 VAL A O 1
ATOM 709 N N . LEU A 1 90 ? -15.242 4.540 -7.276 1.00 91.44 90 LEU A N 1
ATOM 710 C CA . LEU A 1 90 ? -14.852 4.908 -5.926 1.00 91.44 90 LEU A CA 1
ATOM 711 C C . LEU A 1 90 ? -14.711 3.631 -5.096 1.00 91.44 90 LEU A C 1
ATOM 713 O O . LEU A 1 90 ? -15.687 2.916 -4.862 1.00 91.44 90 LEU A O 1
ATOM 717 N N . GLY A 1 91 ? -13.486 3.343 -4.669 1.00 93.56 91 GLY A N 1
ATOM 718 C CA . GLY A 1 91 ? -13.192 2.245 -3.757 1.00 93.56 91 GLY A CA 1
ATOM 719 C C . GLY A 1 91 ? -13.037 2.769 -2.335 1.00 93.56 91 GLY A C 1
ATOM 720 O O . GLY A 1 91 ? -12.249 3.684 -2.093 1.00 93.56 91 GLY A O 1
ATOM 721 N N . ILE A 1 92 ? -13.769 2.176 -1.394 1.00 94.06 92 ILE A N 1
ATOM 722 C CA . ILE A 1 92 ? -13.684 2.461 0.038 1.00 94.06 92 ILE A CA 1
ATOM 723 C C . ILE A 1 92 ? -13.437 1.143 0.764 1.00 94.06 92 ILE A C 1
ATOM 725 O O . ILE A 1 92 ? -14.292 0.256 0.801 1.00 94.06 92 ILE A O 1
ATOM 729 N N . ARG A 1 93 ? -12.266 1.028 1.383 1.00 94.62 93 ARG A N 1
ATOM 730 C CA . ARG A 1 93 ? -11.954 -0.050 2.324 1.00 94.62 93 ARG A CA 1
ATOM 731 C C . ARG A 1 93 ? -11.902 0.497 3.738 1.00 94.62 93 ARG A C 1
ATOM 733 O O . ARG A 1 93 ? -11.560 1.659 3.948 1.00 94.62 93 ARG A O 1
ATOM 740 N N . VAL A 1 94 ? -12.225 -0.357 4.696 1.00 94.19 94 VAL A N 1
ATOM 741 C CA . VAL A 1 94 ? -12.219 -0.050 6.123 1.00 94.19 94 VAL A CA 1
ATOM 742 C C . VAL A 1 94 ? -11.221 -0.955 6.842 1.00 94.19 94 VAL A C 1
ATOM 744 O O . VAL A 1 94 ? -11.097 -2.129 6.494 1.00 94.19 94 VAL A O 1
ATOM 747 N N . GLN A 1 95 ? -10.493 -0.400 7.810 1.00 95.19 95 GLN A N 1
ATOM 748 C CA . GLN A 1 95 ? -9.525 -1.094 8.654 1.00 95.19 95 GLN A CA 1
ATOM 749 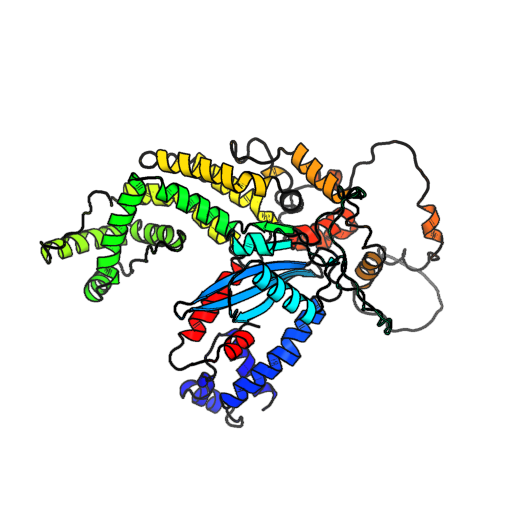C C . GLN A 1 95 ? -9.696 -0.664 10.115 1.00 95.19 95 GLN A C 1
ATOM 751 O O . GLN A 1 95 ? -9.806 0.527 10.406 1.00 95.19 95 GLN A O 1
ATOM 756 N N . PHE A 1 96 ? -9.735 -1.631 11.026 1.00 93.94 96 PHE A N 1
ATOM 757 C CA . PHE A 1 96 ? -9.883 -1.406 12.466 1.00 93.94 96 PHE A CA 1
ATOM 758 C C . PHE A 1 96 ? -9.376 -2.621 13.247 1.00 93.94 96 PHE A C 1
ATOM 760 O O . PHE A 1 96 ? -9.154 -3.688 12.675 1.00 93.94 96 PHE A O 1
ATOM 767 N N . ILE A 1 97 ? -9.195 -2.470 14.558 1.00 91.94 97 ILE A N 1
ATOM 768 C CA . ILE A 1 97 ? -8.827 -3.573 15.452 1.00 91.94 97 ILE A CA 1
ATOM 769 C C . ILE A 1 97 ? -10.044 -3.961 16.295 1.00 91.94 97 ILE A C 1
ATOM 771 O O . ILE A 1 97 ? -10.641 -3.109 16.955 1.00 91.94 97 ILE A O 1
ATOM 775 N N . LYS A 1 98 ? -10.393 -5.252 16.306 1.00 86.56 98 LYS A N 1
ATOM 776 C CA . LYS A 1 98 ? -11.449 -5.824 17.160 1.00 86.56 98 LYS A CA 1
ATOM 777 C C . LYS A 1 98 ? -10.943 -7.123 17.776 1.00 86.56 98 LYS A C 1
ATOM 779 O O . LYS A 1 98 ? -10.457 -7.988 17.060 1.00 86.56 98 LYS A O 1
ATOM 784 N N . GLY A 1 99 ? -11.006 -7.244 19.103 1.00 84.56 99 GLY A N 1
ATOM 785 C CA . GLY A 1 99 ? -10.485 -8.424 19.811 1.00 84.56 99 GLY A CA 1
ATOM 786 C C . GLY A 1 99 ? -8.968 -8.627 19.682 1.00 84.56 99 GLY A C 1
ATOM 787 O O . GLY A 1 99 ? -8.501 -9.754 19.813 1.00 84.56 99 GLY A O 1
ATOM 788 N N . TRP A 1 100 ? -8.214 -7.550 19.426 1.00 90.88 100 TRP A N 1
ATOM 789 C CA . TRP A 1 100 ? -6.789 -7.584 19.062 1.00 90.88 100 TRP A CA 1
ATOM 790 C C . TRP A 1 100 ? -6.480 -8.294 17.738 1.00 90.88 100 TRP A C 1
ATOM 792 O O . TRP A 1 100 ? -5.332 -8.630 17.479 1.00 90.88 100 TRP A O 1
ATOM 802 N N . ASP A 1 101 ? -7.477 -8.425 16.863 1.00 90.56 101 ASP A N 1
ATOM 803 C CA . ASP A 1 101 ? -7.280 -8.828 15.476 1.00 90.56 101 ASP A CA 1
ATOM 804 C C . ASP A 1 101 ? -7.457 -7.620 14.555 1.00 90.56 101 ASP A C 1
ATOM 806 O O . ASP A 1 101 ? -8.417 -6.851 14.689 1.00 90.56 101 ASP A O 1
ATOM 810 N N . LEU A 1 102 ? -6.548 -7.465 13.590 1.00 94.25 102 LEU A N 1
ATOM 811 C CA . LEU A 1 102 ? -6.699 -6.476 12.528 1.00 94.25 102 LEU A CA 1
ATOM 812 C C . LEU A 1 102 ? -7.765 -6.956 11.539 1.00 94.25 102 LEU A C 1
ATOM 814 O O . LEU A 1 102 ? -7.611 -7.998 10.901 1.00 94.25 102 LEU A O 1
ATOM 818 N N . LYS A 1 103 ? -8.833 -6.179 11.389 1.00 93.62 103 LYS A N 1
ATOM 819 C CA . LYS A 1 103 ? -9.903 -6.414 10.419 1.00 93.62 103 LYS A CA 1
ATOM 820 C C . LYS A 1 103 ? -9.741 -5.462 9.247 1.00 93.62 103 LYS A C 1
ATOM 822 O O . LYS A 1 103 ? -9.462 -4.278 9.437 1.00 93.62 103 LYS A O 1
ATOM 827 N N . MET A 1 104 ? -9.909 -5.980 8.034 1.00 93.12 104 MET A N 1
ATOM 828 C CA . MET A 1 104 ? -9.853 -5.201 6.801 1.00 93.12 104 MET A CA 1
ATOM 829 C C . MET A 1 104 ? -10.927 -5.692 5.836 1.00 93.12 104 MET A C 1
ATOM 831 O O . MET A 1 104 ? -10.862 -6.822 5.361 1.00 93.12 104 MET A O 1
ATOM 835 N N . HIS A 1 105 ? -11.859 -4.813 5.477 1.00 92.31 105 HIS A N 1
ATOM 836 C CA . HIS A 1 105 ? -12.992 -5.154 4.614 1.00 92.31 105 HIS A CA 1
ATOM 837 C C . HIS A 1 105 ? -13.185 -4.124 3.504 1.00 92.31 105 HIS A C 1
ATOM 839 O O . HIS A 1 105 ? -12.769 -2.967 3.619 1.00 92.31 105 HIS A O 1
ATOM 845 N N . THR A 1 106 ? -13.824 -4.544 2.415 1.00 92.56 106 THR A N 1
ATOM 846 C CA . THR A 1 106 ? -14.339 -3.617 1.407 1.00 92.56 106 THR A CA 1
ATOM 847 C C . THR A 1 106 ? -15.688 -3.097 1.881 1.00 92.56 106 THR A C 1
ATOM 849 O O . THR A 1 106 ? -16.636 -3.860 2.014 1.00 92.56 106 THR A O 1
ATOM 852 N N . LEU A 1 107 ? -15.777 -1.796 2.161 1.00 91.38 107 LEU A N 1
ATOM 853 C CA . LEU A 1 107 ? -17.035 -1.166 2.567 1.00 91.38 107 LEU A CA 1
ATOM 854 C C . LEU A 1 107 ? -17.917 -0.873 1.350 1.00 91.38 107 LEU A C 1
ATOM 856 O O . LEU A 1 107 ? -19.138 -1.055 1.378 1.00 91.38 107 LEU A O 1
ATOM 860 N N . SER A 1 108 ? -17.277 -0.362 0.298 1.00 90.38 108 SER A N 1
ATOM 861 C CA . SER A 1 108 ? -17.932 0.042 -0.933 1.00 90.38 108 SER A CA 1
ATOM 862 C C . SER A 1 108 ? -16.957 -0.025 -2.100 1.00 90.38 108 SER A C 1
ATOM 864 O O . SER A 1 108 ? -15.781 0.320 -1.976 1.00 90.38 108 SER A O 1
ATOM 866 N N . PHE A 1 109 ? -17.455 -0.459 -3.247 1.00 90.44 109 PHE A N 1
ATOM 867 C CA . PHE A 1 109 ? -16.746 -0.415 -4.514 1.00 90.44 109 PHE A CA 1
ATOM 868 C C . PHE A 1 109 ? -17.784 -0.078 -5.570 1.00 90.44 109 PHE A C 1
ATOM 870 O O . PHE A 1 109 ? -18.469 -0.973 -6.048 1.00 90.44 109 PHE A O 1
ATOM 877 N N . ARG A 1 110 ? -17.978 1.214 -5.848 1.00 86.81 110 ARG A N 1
ATOM 878 C CA . ARG A 1 110 ? -19.104 1.678 -6.666 1.00 86.81 110 ARG A CA 1
ATOM 879 C C . ARG A 1 110 ? -18.679 2.528 -7.834 1.00 86.81 110 ARG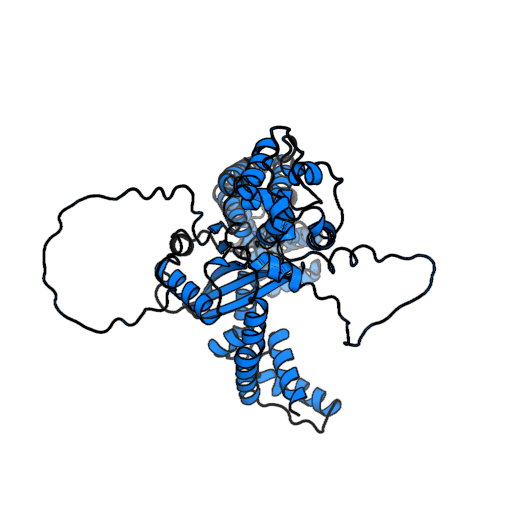 A C 1
ATOM 881 O O . ARG A 1 110 ? -17.744 3.324 -7.734 1.00 86.81 110 ARG A O 1
ATOM 888 N N . HIS A 1 111 ? -19.410 2.397 -8.930 1.00 87.69 111 HIS A N 1
ATOM 889 C CA . HIS A 1 111 ? -19.279 3.299 -10.058 1.00 87.69 111 HIS A CA 1
ATOM 890 C C . HIS A 1 111 ? -19.619 4.722 -9.616 1.00 87.69 111 HIS A C 1
ATOM 892 O O . HIS A 1 111 ? -20.652 4.996 -9.009 1.00 87.69 111 HIS A O 1
ATOM 898 N N . PHE A 1 112 ? -18.706 5.634 -9.916 1.00 85.25 112 PHE A N 1
ATOM 899 C CA . PHE A 1 112 ? -18.795 7.038 -9.576 1.00 85.25 112 PHE A CA 1
ATOM 900 C C . PHE A 1 112 ? -19.097 7.820 -10.852 1.00 85.25 112 PHE A C 1
ATOM 902 O O . PHE A 1 112 ? -18.230 8.013 -11.705 1.00 85.25 112 PHE A O 1
ATOM 909 N N . SER A 1 113 ? -20.358 8.220 -11.009 1.00 82.06 113 SER A N 1
ATOM 910 C CA . SER A 1 113 ? -20.833 8.994 -12.155 1.00 82.06 113 SER A CA 1
ATOM 911 C C . SER A 1 113 ? -20.807 10.497 -11.877 1.00 82.06 113 SER A C 1
ATOM 913 O O . SER A 1 113 ? -21.100 10.933 -10.765 1.00 82.06 113 SER A O 1
ATOM 915 N N . GLY A 1 114 ? -20.561 11.299 -12.914 1.00 79.19 114 GLY A N 1
ATOM 916 C CA . GLY A 1 114 ? -20.599 12.761 -12.836 1.00 79.19 114 GLY A CA 1
ATOM 917 C C . GLY A 1 114 ? -19.219 13.391 -12.645 1.00 79.19 114 GLY A C 1
ATOM 918 O O . GLY A 1 114 ? -18.196 12.810 -13.000 1.00 79.19 114 GLY A O 1
ATOM 919 N N . HIS A 1 115 ? -19.185 14.622 -12.135 1.00 80.31 115 HIS A N 1
ATOM 920 C CA . HIS A 1 115 ? -17.928 15.339 -11.934 1.00 80.31 115 HIS A CA 1
ATOM 921 C C . HIS A 1 115 ? -17.178 14.804 -10.704 1.00 80.31 115 HIS A C 1
ATOM 923 O O . HIS A 1 115 ? -17.753 14.540 -9.655 1.00 80.31 115 HIS A O 1
ATOM 929 N N . HIS A 1 116 ? -15.856 14.668 -10.798 1.00 85.25 116 HIS A N 1
ATOM 930 C CA . HIS A 1 116 ? -15.027 14.207 -9.676 1.00 85.25 116 HIS A CA 1
ATOM 931 C C . HIS A 1 116 ? -14.659 15.356 -8.732 1.00 85.25 116 HIS A C 1
ATOM 933 O O . HIS A 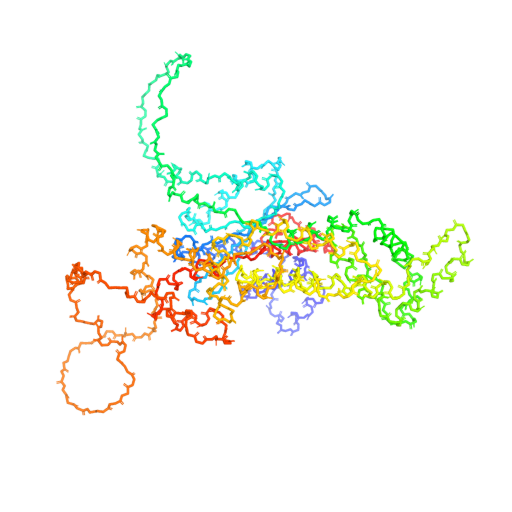1 116 ? -13.497 15.514 -8.366 1.00 85.25 116 HIS A O 1
ATOM 939 N N . THR A 1 117 ? -15.616 16.217 -8.382 1.00 88.19 117 THR A N 1
ATOM 940 C CA . THR A 1 117 ? -15.350 17.324 -7.456 1.00 88.19 117 THR A CA 1
ATOM 941 C C . THR A 1 117 ? -15.146 16.796 -6.036 1.00 88.19 117 THR A C 1
ATOM 943 O O . THR A 1 117 ? -15.730 15.785 -5.647 1.00 88.19 117 THR A O 1
ATOM 946 N N . GLY A 1 118 ? -14.345 17.497 -5.225 1.00 86.00 118 GLY A N 1
ATOM 947 C CA . GLY A 1 118 ? -14.137 17.104 -3.826 1.00 86.00 118 GLY A CA 1
ATOM 948 C C . GLY A 1 118 ? -15.442 17.022 -3.022 1.00 86.00 118 GLY A C 1
ATOM 949 O O . GLY A 1 118 ? -15.589 16.147 -2.176 1.00 86.00 118 GLY A O 1
ATOM 950 N N . GLN A 1 119 ? -16.424 17.873 -3.337 1.00 85.75 119 GLN A N 1
ATOM 951 C CA . GLN A 1 119 ? -17.746 17.846 -2.712 1.00 85.75 119 GLN A CA 1
ATOM 952 C C . GLN A 1 119 ? -18.524 16.567 -3.045 1.00 85.75 119 GLN A C 1
ATOM 954 O O . GLN A 1 119 ? -19.062 15.941 -2.137 1.00 85.75 119 GLN A O 1
ATOM 959 N N . GLN A 1 120 ? -18.559 16.149 -4.313 1.00 88.25 120 GLN A N 1
ATOM 960 C CA . GLN A 1 120 ? -19.283 14.938 -4.718 1.00 88.25 120 GLN A CA 1
ATOM 961 C C . GLN A 1 120 ? -18.616 13.668 -4.185 1.00 88.25 120 GLN A C 1
ATOM 963 O O . GLN A 1 120 ? -19.306 12.762 -3.727 1.00 88.25 120 GLN A O 1
ATOM 968 N N . ILE A 1 121 ? -17.279 13.623 -4.174 1.00 89.38 121 ILE A N 1
ATOM 969 C CA . ILE A 1 121 ? -16.525 12.517 -3.564 1.00 89.38 121 ILE A CA 1
ATOM 970 C C . ILE A 1 121 ? -16.863 12.412 -2.074 1.00 89.38 121 ILE A C 1
ATOM 972 O O . ILE A 1 121 ? -17.152 11.324 -1.578 1.00 89.38 121 ILE A O 1
ATOM 976 N N . ARG A 1 122 ? -16.880 13.548 -1.368 1.00 86.00 122 ARG A N 1
ATOM 977 C CA . ARG A 1 122 ? -17.249 13.601 0.048 1.00 86.00 122 ARG A CA 1
ATOM 978 C C . ARG A 1 122 ? -18.690 13.142 0.285 1.00 86.00 122 ARG A C 1
ATOM 980 O O . ARG A 1 122 ? -18.910 12.322 1.166 1.00 86.00 122 ARG A O 1
ATOM 987 N N . GLN A 1 123 ? -19.651 13.634 -0.495 1.00 86.44 123 GLN A N 1
ATOM 988 C CA . GLN A 1 123 ? -21.060 13.245 -0.369 1.00 86.44 123 GLN A CA 1
ATOM 989 C C . GLN A 1 123 ? -21.263 11.745 -0.601 1.00 86.44 123 GLN A C 1
ATOM 991 O O . GLN A 1 123 ? -21.977 11.105 0.166 1.00 86.44 123 GLN A O 1
ATOM 996 N N . ALA A 1 124 ? -20.606 11.171 -1.614 1.00 89.00 124 ALA A N 1
ATOM 997 C CA . ALA A 1 124 ? -20.655 9.733 -1.858 1.00 89.00 124 ALA A CA 1
ATOM 998 C C . ALA A 1 124 ? -20.061 8.941 -0.684 1.00 89.00 124 ALA A C 1
ATOM 1000 O O . ALA A 1 124 ? -20.669 7.984 -0.219 1.00 89.00 124 ALA A O 1
ATOM 1001 N N . PHE A 1 125 ? -18.916 9.374 -0.150 1.00 89.50 125 PHE A N 1
ATOM 1002 C CA . PHE A 1 125 ? -18.311 8.755 1.028 1.00 89.50 125 PHE A CA 1
ATOM 1003 C C . PHE A 1 125 ? -19.239 8.806 2.257 1.00 89.50 125 PHE A C 1
ATOM 1005 O O . PHE A 1 125 ? -19.478 7.779 2.888 1.00 89.50 125 PHE A O 1
ATOM 1012 N N . GLU A 1 126 ? -19.809 9.973 2.574 1.00 85.94 126 GLU A N 1
ATOM 1013 C CA . GLU A 1 126 ? -20.738 10.154 3.701 1.00 85.94 126 GLU A CA 1
ATOM 1014 C C . GLU A 1 126 ? -22.015 9.306 3.547 1.00 85.94 126 GLU A C 1
ATOM 1016 O O . GLU A 1 126 ? -22.509 8.746 4.532 1.00 85.94 126 GLU A O 1
ATOM 1021 N N . ALA A 1 127 ? -22.530 9.170 2.321 1.00 86.88 127 ALA A N 1
ATOM 1022 C CA . ALA A 1 127 ? -23.684 8.328 2.023 1.00 86.88 127 ALA A CA 1
ATOM 1023 C C . ALA A 1 127 ? -23.390 6.841 2.283 1.00 86.88 127 ALA A C 1
ATOM 1025 O O . ALA A 1 127 ? -24.191 6.166 2.932 1.00 86.88 127 ALA A O 1
ATOM 1026 N N . GLU A 1 128 ? -22.225 6.343 1.851 1.00 88.00 128 GLU A N 1
ATOM 1027 C CA . GLU A 1 128 ? -21.819 4.955 2.103 1.00 88.00 128 GLU A CA 1
ATOM 1028 C C . GLU A 1 128 ? -21.629 4.680 3.599 1.00 88.00 128 GLU A C 1
ATOM 1030 O O . GLU A 1 128 ? -22.089 3.652 4.091 1.00 88.00 128 GLU A O 1
ATOM 1035 N N . LEU A 1 129 ? -21.016 5.600 4.352 1.00 86.69 129 LEU A N 1
ATOM 1036 C CA . LEU A 1 129 ? -20.883 5.448 5.806 1.00 86.69 129 LEU A CA 1
ATOM 1037 C C . LEU A 1 129 ? -22.244 5.390 6.506 1.00 86.69 129 LEU A C 1
ATOM 1039 O O . LEU A 1 129 ? -22.475 4.512 7.340 1.00 86.69 129 LEU A O 1
ATOM 1043 N N . SER A 1 130 ? -23.151 6.295 6.130 1.00 83.50 130 SER A N 1
ATOM 1044 C CA . SER A 1 130 ? -24.494 6.375 6.710 1.00 83.50 130 SER A CA 1
ATOM 1045 C C . SER A 1 130 ? -25.294 5.104 6.426 1.00 83.50 130 SER A C 1
ATOM 1047 O O . SER A 1 130 ? -25.902 4.543 7.334 1.00 83.50 130 SER A O 1
ATOM 1049 N N . GLN A 1 131 ? -25.229 4.586 5.193 1.00 83.94 131 GLN A N 1
ATOM 1050 C CA . GLN A 1 131 ? -25.900 3.340 4.809 1.00 83.94 131 GLN A CA 1
ATOM 1051 C C . GLN A 1 131 ? -25.370 2.119 5.579 1.00 83.94 131 GLN A C 1
ATOM 1053 O O . GLN A 1 131 ? -26.079 1.128 5.737 1.00 83.94 131 GLN A O 1
ATOM 1058 N N . ARG A 1 132 ? -24.115 2.166 6.035 1.00 82.81 132 ARG A N 1
ATOM 1059 C CA . ARG A 1 132 ? -23.446 1.068 6.746 1.00 82.81 132 ARG A CA 1
ATOM 1060 C C . ARG A 1 132 ? -23.485 1.230 8.268 1.00 82.81 132 ARG A C 1
ATOM 1062 O O . ARG A 1 132 ? -22.930 0.391 8.974 1.00 82.81 132 ARG A O 1
ATOM 1069 N N . GLY A 1 133 ? -24.147 2.274 8.773 1.00 79.19 133 GLY A N 1
ATOM 1070 C CA . GLY A 1 133 ? -24.307 2.530 10.205 1.00 79.19 133 GLY A CA 1
ATOM 1071 C C . GLY A 1 133 ? -23.012 2.926 10.916 1.00 79.19 133 GLY A C 1
ATOM 1072 O O . GLY A 1 133 ? -22.889 2.701 12.115 1.00 79.19 133 GLY A O 1
ATOM 1073 N N . VAL A 1 134 ? -22.039 3.492 10.196 1.00 83.38 134 VAL A N 1
ATOM 1074 C CA . VAL A 1 134 ? -20.802 3.990 10.810 1.00 83.38 134 VAL A CA 1
ATOM 1075 C C . VAL A 1 134 ? -21.069 5.354 11.434 1.00 83.38 134 VAL A C 1
ATOM 1077 O O . VAL A 1 134 ? -21.361 6.320 10.726 1.00 83.38 134 VAL A O 1
ATOM 1080 N N . ALA A 1 135 ? -20.918 5.456 12.754 1.00 77.06 135 ALA A N 1
ATOM 1081 C CA . ALA A 1 135 ? -21.070 6.727 13.445 1.00 77.06 135 ALA A CA 1
ATOM 1082 C C . ALA A 1 135 ? -19.848 7.627 13.223 1.00 77.06 135 ALA A C 1
ATOM 1084 O O . ALA A 1 135 ? -18.698 7.185 13.250 1.00 77.06 135 ALA A O 1
ATOM 1085 N N . ALA A 1 136 ? -20.089 8.930 13.099 1.00 74.94 136 ALA A N 1
ATOM 1086 C CA . ALA A 1 136 ? -19.038 9.928 12.930 1.00 74.94 136 ALA A CA 1
ATOM 1087 C C . ALA A 1 136 ? -17.966 9.901 14.031 1.00 74.94 136 ALA A C 1
ATOM 1089 O O . ALA A 1 136 ? -16.784 10.104 13.767 1.00 74.94 136 ALA A O 1
ATOM 1090 N N . SER A 1 137 ? -18.375 9.616 15.269 1.00 75.69 137 SER A N 1
ATOM 1091 C CA . SER A 1 137 ? -17.482 9.512 16.426 1.00 75.69 137 SER A CA 1
ATOM 1092 C C . SER A 1 137 ? -16.508 8.333 16.333 1.00 75.69 137 SER A C 1
ATOM 1094 O O . SER A 1 137 ? -15.454 8.364 16.970 1.00 75.69 137 SER A O 1
ATOM 1096 N N . GLN A 1 138 ? -16.826 7.306 15.539 1.00 80.12 138 GLN A N 1
ATOM 1097 C CA . GLN A 1 138 ? -15.975 6.133 15.328 1.00 80.12 138 GLN A CA 1
ATOM 1098 C C . GLN A 1 138 ? -14.887 6.372 14.275 1.00 80.12 138 GLN A C 1
ATOM 1100 O O . GLN A 1 138 ? -13.899 5.639 14.245 1.00 80.12 138 GLN A O 1
ATOM 1105 N N . ILE A 1 139 ? -15.019 7.414 13.449 1.00 84.50 139 ILE A N 1
ATOM 1106 C CA . ILE A 1 139 ? -14.080 7.710 12.365 1.00 84.50 139 ILE A CA 1
ATOM 1107 C C . ILE A 1 139 ? -12.751 8.211 12.942 1.00 84.50 139 ILE A C 1
ATOM 1109 O O . ILE A 1 139 ? -12.670 9.267 13.573 1.00 84.50 139 ILE A O 1
ATOM 1113 N N . GLY A 1 140 ? -11.690 7.442 12.715 1.00 84.44 140 GLY A N 1
ATOM 1114 C CA . GLY A 1 140 ? -10.321 7.788 13.080 1.00 84.44 140 GLY A CA 1
ATOM 1115 C C . GLY A 1 140 ? -9.634 8.600 11.991 1.00 84.44 140 GLY A C 1
ATOM 1116 O O . GLY A 1 140 ? -9.368 9.794 12.152 1.00 84.44 140 GLY A O 1
ATOM 1117 N N . SER A 1 141 ? -9.340 7.952 10.862 1.00 88.81 141 SER A N 1
ATOM 1118 C CA . SER A 1 141 ? -8.606 8.579 9.761 1.00 88.81 141 SER A CA 1
ATOM 1119 C C . SER A 1 141 ? -9.033 8.085 8.384 1.00 88.81 141 SER A C 1
ATOM 1121 O O . SER A 1 141 ? -9.552 6.982 8.233 1.00 88.81 141 SER A O 1
ATOM 1123 N N . VAL A 1 142 ? -8.794 8.913 7.367 1.00 91.81 142 VAL A N 1
ATOM 1124 C CA . VAL A 1 142 ? -9.019 8.587 5.953 1.00 91.81 142 VAL A CA 1
ATOM 1125 C C . VAL A 1 142 ? -7.699 8.722 5.203 1.00 91.81 142 VAL A C 1
ATOM 1127 O O . VAL A 1 142 ? -7.170 9.824 5.053 1.00 91.81 142 VAL A O 1
ATOM 1130 N N . VAL A 1 143 ? -7.166 7.602 4.722 1.00 92.81 143 VAL A N 1
ATOM 1131 C CA . VAL A 1 143 ? -5.981 7.536 3.864 1.00 92.81 143 VAL A CA 1
ATOM 1132 C C . VAL A 1 143 ? -6.405 7.621 2.408 1.00 92.81 143 VAL A C 1
ATOM 1134 O O . VAL A 1 143 ? -7.169 6.788 1.924 1.00 92.81 143 VAL A O 1
ATOM 1137 N N . CYS A 1 144 ? -5.880 8.608 1.694 1.00 91.69 144 CYS A N 1
ATOM 1138 C CA . CYS A 1 144 ? -6.128 8.782 0.266 1.00 91.69 144 CYS A CA 1
ATOM 1139 C C . CYS A 1 144 ? -4.914 9.390 -0.442 1.00 91.69 144 CYS A C 1
ATOM 1141 O O . CYS A 1 144 ? -3.944 9.825 0.194 1.00 91.69 144 CYS A O 1
ATOM 1143 N N . ASP A 1 145 ? -4.953 9.394 -1.772 1.00 88.44 145 ASP A N 1
ATOM 1144 C CA . ASP A 1 145 ? -3.915 10.005 -2.595 1.00 88.44 145 ASP A CA 1
ATOM 1145 C C . ASP A 1 145 ? -3.835 11.533 -2.401 1.00 88.44 145 ASP A C 1
ATOM 1147 O O . ASP A 1 145 ? -4.672 12.170 -1.749 1.00 88.44 145 ASP A O 1
ATOM 1151 N N . ASN A 1 146 ? -2.802 12.145 -2.980 1.00 84.75 146 ASN A N 1
ATOM 1152 C CA . ASN A 1 146 ? -2.577 13.589 -2.906 1.00 84.75 146 ASN A CA 1
ATOM 1153 C C . ASN A 1 146 ? -3.236 14.367 -4.057 1.00 84.75 146 ASN A C 1
ATOM 1155 O O . ASN A 1 146 ? -2.867 15.518 -4.294 1.00 84.75 146 ASN A O 1
ATOM 1159 N N . ALA A 1 147 ? -4.209 13.786 -4.768 1.00 86.12 147 ALA A N 1
ATOM 1160 C CA . ALA A 1 147 ? -4.931 14.506 -5.806 1.00 86.12 147 ALA A CA 1
ATOM 1161 C C . ALA A 1 147 ? -5.716 15.681 -5.203 1.00 86.12 147 ALA A C 1
ATOM 1163 O O . ALA A 1 147 ? -6.209 15.631 -4.070 1.00 86.12 147 ALA A O 1
ATOM 1164 N N . SER A 1 148 ? -5.857 16.763 -5.970 1.00 87.19 148 SER A N 1
ATOM 1165 C CA . SER A 1 148 ? -6.503 17.997 -5.506 1.00 87.19 148 SER A CA 1
ATOM 1166 C C . SER A 1 148 ? -7.959 17.773 -5.086 1.00 87.19 148 SER A C 1
ATOM 1168 O O . SER A 1 148 ? -8.394 18.317 -4.073 1.00 87.19 148 SER A O 1
ATOM 1170 N N . ASN A 1 149 ? -8.699 16.931 -5.810 1.00 89.12 149 ASN A N 1
ATOM 1171 C CA . ASN A 1 149 ? -10.096 16.621 -5.499 1.00 89.12 149 ASN A CA 1
ATOM 1172 C C . ASN A 1 149 ? -10.236 15.766 -4.233 1.00 89.12 149 ASN A C 1
ATOM 1174 O O . ASN A 1 149 ? -11.074 16.081 -3.393 1.00 89.12 149 ASN A O 1
ATOM 1178 N N . MET A 1 150 ? -9.368 14.768 -4.042 1.00 87.75 150 MET A N 1
ATOM 1179 C CA . MET A 1 150 ? -9.308 13.974 -2.806 1.00 87.75 150 MET A CA 1
ATOM 1180 C C . MET A 1 150 ? -8.902 14.844 -1.613 1.00 87.75 150 MET A C 1
ATOM 1182 O O . MET A 1 150 ? -9.444 14.727 -0.516 1.00 87.75 150 MET A O 1
ATOM 1186 N N . THR A 1 151 ? -7.972 15.775 -1.830 1.00 85.56 151 THR A N 1
ATOM 1187 C CA . THR A 1 151 ? -7.543 16.739 -0.809 1.00 85.56 151 THR A CA 1
ATOM 1188 C C . THR A 1 151 ? -8.701 17.637 -0.402 1.00 85.56 151 THR A C 1
ATOM 1190 O O . THR A 1 151 ? -8.991 17.743 0.782 1.00 85.56 151 THR A O 1
ATOM 1193 N N . LYS A 1 152 ? -9.435 18.205 -1.363 1.00 85.25 152 LYS A N 1
ATOM 1194 C CA . LYS A 1 152 ? -10.638 19.003 -1.089 1.00 85.25 152 LYS A CA 1
ATOM 1195 C C . LYS A 1 152 ? -11.734 18.198 -0.386 1.00 85.25 152 LYS A C 1
ATOM 1197 O O . LYS A 1 152 ? -12.373 18.733 0.510 1.00 85.25 152 LYS A O 1
ATOM 1202 N N . ALA A 1 153 ? -11.936 16.933 -0.760 1.00 83.88 153 ALA A N 1
ATOM 1203 C CA . ALA A 1 153 ? -12.953 16.074 -0.154 1.00 83.88 153 ALA A CA 1
ATOM 1204 C C . ALA A 1 153 ? -12.714 15.844 1.347 1.00 83.88 153 ALA A C 1
ATOM 1206 O O . ALA A 1 153 ? -13.665 15.884 2.125 1.00 83.88 153 ALA A O 1
ATOM 1207 N N . PHE A 1 154 ? -11.453 15.644 1.749 1.00 82.50 154 PHE A N 1
ATOM 1208 C CA . PHE A 1 154 ? -11.105 15.174 3.096 1.00 82.50 154 PHE A CA 1
ATOM 1209 C C . PHE A 1 154 ? -10.306 16.174 3.955 1.00 82.50 154 PHE A C 1
ATOM 1211 O O . PHE A 1 154 ? -10.064 15.887 5.122 1.00 82.50 154 PHE A O 1
ATOM 1218 N N . ASN A 1 155 ? -9.909 17.343 3.432 1.00 72.06 155 ASN A N 1
ATOM 1219 C CA . ASN A 1 155 ? -9.350 18.440 4.246 1.00 72.06 155 ASN A CA 1
ATOM 1220 C C . ASN A 1 155 ? -10.423 19.277 4.957 1.00 72.06 155 ASN A C 1
ATOM 1222 O O . ASN A 1 155 ? -10.085 20.083 5.819 1.00 72.06 155 ASN A O 1
ATOM 1226 N N . MET A 1 156 ? -11.697 19.132 4.590 1.00 52.84 156 MET A N 1
ATOM 1227 C CA . MET A 1 156 ? -12.785 19.796 5.302 1.00 52.84 156 MET A CA 1
ATOM 1228 C C . MET A 1 156 ? -12.975 19.127 6.666 1.00 52.84 156 MET A C 1
ATOM 1230 O O . MET A 1 156 ? -13.050 17.899 6.738 1.00 52.84 156 MET A O 1
ATOM 1234 N N . SER A 1 157 ? -13.099 19.917 7.738 1.00 49.91 157 SER A N 1
ATOM 1235 C CA . SER A 1 157 ? -13.656 19.417 8.995 1.00 49.91 157 SER A CA 1
ATOM 1236 C C . SER A 1 157 ? -14.970 18.699 8.671 1.00 49.91 157 SER A C 1
ATOM 1238 O O . SER A 1 157 ? -15.842 19.230 7.977 1.00 49.91 157 SER A O 1
ATOM 1240 N N . MET A 1 158 ? -15.091 17.434 9.075 1.00 48.56 158 MET A N 1
ATOM 1241 C CA . MET A 1 158 ? -16.343 16.720 8.858 1.00 48.56 158 MET A CA 1
ATOM 1242 C C . MET A 1 158 ? -17.443 17.409 9.672 1.00 48.56 158 MET A C 1
ATOM 1244 O O . MET A 1 158 ? -17.316 17.555 10.885 1.00 48.56 158 MET A O 1
ATOM 1248 N N . ILE A 1 159 ? -18.523 17.813 8.995 1.00 45.12 159 ILE A N 1
ATOM 1249 C CA . ILE A 1 159 ? -19.689 18.548 9.539 1.00 45.12 159 ILE A CA 1
ATOM 1250 C C . ILE A 1 159 ? -20.598 17.602 10.351 1.00 45.12 159 ILE A C 1
ATOM 1252 O O . ILE A 1 159 ? -21.809 17.767 10.435 1.00 45.12 159 ILE A O 1
ATOM 1256 N N . PHE A 1 160 ? -20.048 16.555 10.962 1.00 43.72 160 PHE A N 1
ATOM 1257 C CA . PHE A 1 160 ? -20.856 15.630 11.755 1.00 43.72 160 PHE A CA 1
ATOM 1258 C C . PHE A 1 160 ? -21.321 16.217 13.101 1.00 43.72 160 PHE A C 1
ATOM 1260 O O . PHE A 1 160 ? -21.882 15.484 13.907 1.00 43.72 160 PHE A O 1
ATOM 1267 N N . ALA A 1 161 ? -21.127 17.519 13.338 1.00 42.38 161 ALA A N 1
ATOM 1268 C CA . ALA A 1 161 ? -21.713 18.219 14.476 1.00 42.38 161 ALA A CA 1
ATOM 1269 C C . ALA A 1 161 ? -23.247 18.356 14.355 1.00 42.38 161 ALA A C 1
ATOM 1271 O O . ALA A 1 161 ? -23.935 18.098 15.335 1.00 42.38 161 ALA A O 1
ATOM 1272 N N . ASP A 1 162 ? -23.794 18.639 13.160 1.00 36.28 162 ASP A N 1
ATOM 1273 C CA . ASP A 1 162 ? -25.187 19.131 13.069 1.00 36.28 162 ASP A CA 1
ATOM 1274 C C . ASP A 1 162 ? -26.184 18.196 12.355 1.00 36.28 162 ASP A C 1
ATOM 1276 O O . ASP A 1 162 ? -27.393 18.330 12.521 1.00 36.28 162 ASP A O 1
ATOM 1280 N N . LYS A 1 163 ? -25.730 17.228 11.544 1.00 41.88 163 LYS A N 1
ATOM 1281 C CA . LYS A 1 163 ? -26.621 16.465 10.632 1.00 41.88 163 LYS A CA 1
ATOM 1282 C C . LYS A 1 163 ? -27.202 15.152 11.172 1.00 41.88 163 LYS A C 1
ATOM 1284 O O . LYS A 1 163 ? -28.016 14.545 10.481 1.00 41.88 163 LYS A O 1
ATOM 1289 N N . TRP A 1 164 ? -26.779 14.695 12.351 1.00 37.91 164 TRP A N 1
ATOM 1290 C CA . TRP A 1 164 ? -27.155 13.381 12.910 1.00 37.91 164 TRP A CA 1
ATOM 1291 C C . TRP A 1 164 ? -28.030 13.452 14.170 1.00 37.91 164 TRP A C 1
ATOM 1293 O O . TRP A 1 164 ? -28.288 12.427 14.798 1.00 37.91 164 TRP A O 1
ATOM 1303 N N . LEU A 1 165 ? -28.524 14.638 14.531 1.00 31.84 165 LEU A N 1
ATOM 1304 C CA . LEU A 1 165 ? -29.705 14.724 15.384 1.00 31.84 165 LEU A CA 1
ATOM 1305 C C . LEU A 1 165 ? -30.915 14.330 14.525 1.00 31.84 165 LEU A C 1
ATOM 1307 O O . LEU A 1 165 ? -31.050 14.860 13.416 1.00 31.84 165 LEU A O 1
ATOM 1311 N N . PRO A 1 166 ? -31.790 13.410 14.978 1.00 28.69 166 PRO A N 1
ATOM 1312 C CA . PRO A 1 166 ? -33.094 13.249 14.356 1.00 28.69 166 PRO A CA 1
ATOM 1313 C C . PRO A 1 166 ? -33.705 14.644 14.283 1.00 28.69 166 PRO A C 1
ATOM 1315 O O . PRO A 1 166 ? -33.796 15.313 15.313 1.00 28.69 166 PRO A O 1
ATOM 1318 N N . LYS A 1 167 ? -34.061 15.114 13.081 1.00 29.08 167 LYS A N 1
ATOM 1319 C CA . LYS A 1 167 ? -34.870 16.325 12.970 1.00 29.08 167 LYS A CA 1
ATOM 1320 C C . LYS A 1 167 ? -36.128 16.044 13.776 1.00 29.08 167 LYS A C 1
ATOM 1322 O O . LYS A 1 167 ? -36.957 15.242 13.347 1.00 29.08 167 LYS A O 1
ATOM 1327 N N . VAL A 1 168 ? -36.231 16.648 14.956 1.00 31.92 168 VAL A N 1
ATOM 1328 C CA . VAL A 1 168 ? -37.521 16.822 15.602 1.00 31.92 168 VAL A CA 1
ATOM 1329 C C . VAL A 1 168 ? -38.329 17.570 14.557 1.00 31.92 168 VAL A C 1
ATOM 1331 O O . VAL A 1 168 ? -37.942 18.650 14.115 1.00 31.92 168 VAL A O 1
ATOM 1334 N N . VAL A 1 169 ? -39.346 16.897 14.031 1.00 32.75 169 VAL A N 1
ATOM 1335 C CA . VAL A 1 169 ? -40.312 17.511 13.135 1.00 32.75 169 VAL A CA 1
ATOM 1336 C C . VAL A 1 169 ? -41.099 18.463 14.019 1.00 32.75 169 VAL A C 1
ATOM 1338 O O . VAL A 1 169 ? -42.099 18.075 14.612 1.00 32.75 169 VAL A O 1
ATOM 1341 N N . GLU A 1 170 ? -40.587 19.676 14.185 1.00 29.27 170 GLU A N 1
ATOM 1342 C CA . GLU A 1 170 ? -41.426 20.783 14.598 1.00 29.27 170 GLU A CA 1
ATOM 1343 C C . GLU A 1 170 ? -42.183 21.225 13.353 1.00 29.27 170 GLU A C 1
ATOM 1345 O O . GLU A 1 170 ? -41.620 21.602 12.323 1.00 29.27 170 GLU A O 1
ATOM 1350 N N . SER A 1 171 ? -43.483 20.983 13.439 1.00 27.92 171 SER A N 1
ATOM 1351 C CA . SER A 1 171 ? -44.516 21.441 12.536 1.00 27.92 171 SER A CA 1
ATOM 1352 C C . SER A 1 171 ? -44.416 22.946 12.311 1.00 27.92 171 SER A C 1
ATOM 1354 O O . SER A 1 171 ? -44.298 23.691 13.277 1.00 27.92 171 SER A O 1
ATOM 1356 N N . ASP A 1 172 ? -44.478 23.307 11.030 1.00 31.09 172 ASP A N 1
ATOM 1357 C CA . ASP A 1 172 ? -45.267 24.394 10.439 1.00 31.09 172 ASP A CA 1
ATOM 1358 C C . ASP A 1 172 ? -45.485 25.646 11.301 1.00 31.09 172 ASP A C 1
ATOM 1360 O O . ASP A 1 172 ? -46.188 25.587 12.303 1.00 31.09 172 ASP A O 1
ATOM 1364 N N . ASP A 1 173 ? -44.902 26.770 10.873 1.00 29.62 173 ASP A N 1
ATOM 1365 C CA . ASP A 1 173 ? -45.660 27.991 10.572 1.00 29.62 173 ASP A CA 1
ATOM 1366 C C . ASP A 1 173 ? -44.729 29.087 10.008 1.00 29.62 173 ASP A C 1
ATOM 1368 O O . ASP A 1 173 ? -43.792 29.536 10.662 1.00 29.62 173 ASP A O 1
ATOM 1372 N N . GLY A 1 174 ? -45.027 29.517 8.776 1.00 31.84 174 GLY A N 1
ATOM 1373 C CA . GLY A 1 174 ? -45.158 30.937 8.424 1.00 31.84 174 GLY A CA 1
ATOM 1374 C C . GLY A 1 174 ? -43.926 31.843 8.247 1.00 31.84 174 GLY A C 1
ATOM 1375 O O . GLY A 1 174 ? -43.297 32.258 9.209 1.00 31.84 174 GLY A O 1
ATOM 1376 N N . GLU A 1 175 ? -43.788 32.316 7.001 1.00 29.42 175 GLU A N 1
ATOM 1377 C CA . GLU A 1 175 ? -43.377 33.677 6.585 1.00 29.42 175 GLU A CA 1
ATOM 1378 C C . GLU A 1 175 ? -41.878 34.012 6.394 1.00 29.42 175 GLU A C 1
ATOM 1380 O O . GLU A 1 175 ? -41.085 34.130 7.324 1.00 29.42 175 GLU A O 1
ATOM 1385 N N . GLU A 1 176 ? -41.521 34.271 5.126 1.00 33.59 176 GLU A N 1
ATOM 1386 C CA . GLU A 1 176 ? -40.378 35.108 4.726 1.00 33.59 176 GLU A CA 1
ATOM 1387 C C . GLU A 1 176 ? -40.687 36.593 5.003 1.00 33.59 176 GLU A C 1
ATOM 1389 O O . GLU A 1 176 ? -41.846 37.009 4.894 1.00 33.59 176 GLU A O 1
ATOM 1394 N N . PRO A 1 177 ? -39.664 37.429 5.266 1.00 37.34 177 PRO A N 1
ATOM 1395 C CA . PRO A 1 177 ? -39.301 38.378 4.206 1.00 37.34 177 PRO A CA 1
ATOM 1396 C C . PRO A 1 177 ? -37.799 38.707 4.068 1.00 37.34 177 PRO A C 1
ATOM 1398 O O . PRO A 1 177 ? -36.968 38.453 4.938 1.00 37.34 177 PRO A O 1
ATOM 1401 N N . GLU A 1 178 ? -37.499 39.310 2.915 1.00 34.25 178 GLU A N 1
ATOM 1402 C CA . GLU A 1 178 ? -36.224 39.840 2.420 1.00 34.25 178 GLU A CA 1
ATOM 1403 C C . GLU A 1 178 ? -35.581 40.936 3.305 1.00 34.25 178 GLU A C 1
ATOM 1405 O O . GLU A 1 178 ? -36.270 41.792 3.859 1.00 34.25 178 GLU A O 1
ATOM 1410 N N . GLY A 1 179 ? -34.240 40.995 3.335 1.00 27.00 179 GLY A N 1
ATOM 1411 C CA . GLY A 1 179 ? -33.473 42.119 3.893 1.00 27.00 179 GLY A CA 1
ATOM 1412 C C . GLY A 1 179 ? -31.950 41.930 3.805 1.00 27.00 179 GLY A C 1
ATOM 1413 O O . GLY A 1 179 ? -31.429 40.891 4.188 1.00 27.00 179 GLY A O 1
ATOM 1414 N N . ASN A 1 180 ? -31.253 42.929 3.255 1.00 27.41 180 ASN A N 1
ATOM 1415 C CA . ASN A 1 180 ? -29.827 42.968 2.875 1.00 27.41 180 ASN A CA 1
ATOM 1416 C C . ASN A 1 180 ? -28.816 42.851 4.058 1.00 27.41 180 ASN A C 1
ATOM 1418 O O . ASN A 1 180 ? -29.213 42.988 5.211 1.00 27.41 180 ASN A O 1
ATOM 1422 N N . PRO A 1 181 ? -27.507 42.630 3.785 1.00 37.41 181 PRO A N 1
ATOM 1423 C CA . PRO A 1 181 ? -26.526 42.144 4.755 1.00 37.41 181 PRO A CA 1
ATOM 1424 C C . PRO A 1 181 ? -25.917 43.266 5.605 1.00 37.41 181 PRO A C 1
ATOM 1426 O O . PRO A 1 181 ? -25.233 44.143 5.078 1.00 37.41 181 PRO A O 1
ATOM 1429 N N . GLU A 1 182 ? -26.086 43.182 6.924 1.00 27.92 182 GLU A N 1
ATOM 1430 C CA . GLU A 1 182 ? -25.317 43.963 7.897 1.00 27.92 182 GLU A CA 1
ATOM 1431 C C . GLU A 1 182 ? -24.523 43.044 8.832 1.00 27.92 182 GLU A C 1
ATOM 1433 O O . GLU A 1 182 ? -24.990 42.007 9.304 1.00 27.92 182 GLU A O 1
ATOM 1438 N N . GLU A 1 183 ? -23.267 43.431 9.028 1.00 29.86 183 GLU A N 1
ATOM 1439 C CA . GLU A 1 183 ? -22.251 42.782 9.845 1.00 29.86 183 GLU A CA 1
ATOM 1440 C C . GLU A 1 183 ? -22.575 42.823 11.349 1.00 29.86 183 GLU A C 1
ATOM 1442 O O . GLU A 1 183 ? -23.064 43.835 11.846 1.00 29.86 183 GLU A O 1
ATOM 1447 N N . CYS A 1 184 ? -22.172 41.758 12.065 1.00 23.86 184 CYS A N 1
ATOM 1448 C CA . CYS A 1 184 ? -21.576 41.700 13.424 1.00 23.86 184 CYS A CA 1
ATOM 1449 C C . CYS A 1 184 ? -22.141 40.531 14.259 1.00 23.86 184 CYS A C 1
ATOM 1451 O O . CYS A 1 184 ? -23.308 40.182 14.122 1.00 23.86 184 CYS A O 1
ATOM 1453 N N . PRO A 1 185 ? -21.416 40.022 15.271 1.00 28.61 185 PRO A N 1
ATOM 1454 C CA . PRO A 1 185 ? -19.999 39.689 15.340 1.00 28.61 185 PRO A CA 1
ATOM 1455 C C . PRO A 1 185 ? -19.825 38.165 15.496 1.00 28.61 185 PRO A C 1
ATOM 1457 O O . PRO A 1 185 ? -20.653 37.471 16.090 1.00 28.61 185 PRO A O 1
ATOM 1460 N N . ALA A 1 186 ? -18.713 37.628 14.995 1.00 25.88 186 ALA A N 1
ATOM 1461 C CA . ALA A 1 186 ? -18.303 36.274 15.337 1.00 25.88 186 ALA A CA 1
ATOM 1462 C C . ALA A 1 186 ? -18.066 36.214 16.852 1.00 25.88 186 ALA A C 1
ATOM 1464 O O . ALA A 1 186 ? -17.103 36.784 17.361 1.00 25.88 186 ALA A O 1
ATOM 1465 N N . SER A 1 187 ? -18.959 35.544 17.580 1.00 27.70 187 SER A N 1
ATOM 1466 C CA . SER A 1 187 ? -18.608 35.043 18.899 1.00 27.70 187 SER A CA 1
ATOM 1467 C C . SER A 1 187 ? -17.512 34.007 18.683 1.00 27.70 187 SER A C 1
ATOM 1469 O O . SER A 1 187 ? -17.725 32.955 18.078 1.00 27.70 187 SER A O 1
ATOM 1471 N N . GLU A 1 188 ? -16.303 34.358 19.112 1.00 30.20 188 GLU A N 1
ATOM 1472 C CA . GLU A 1 188 ? -15.183 33.437 19.223 1.00 30.20 188 GLU A CA 1
ATOM 1473 C C . GLU A 1 188 ? -15.567 32.341 20.221 1.00 30.20 188 GLU A C 1
ATOM 1475 O O . GLU A 1 188 ? -15.340 32.434 21.426 1.00 30.20 188 GLU A O 1
ATOM 1480 N N . VAL A 1 189 ? -16.181 31.277 19.714 1.00 28.06 189 VAL A N 1
ATOM 1481 C CA . VAL A 1 189 ? -16.066 29.976 20.353 1.00 28.06 189 VAL A CA 1
ATOM 1482 C C . VAL A 1 189 ? -14.628 29.555 20.107 1.00 28.06 189 VAL A C 1
ATOM 1484 O O . VAL A 1 189 ? -14.227 29.347 18.966 1.00 28.06 189 VAL A O 1
ATOM 1487 N N . ASP A 1 190 ? -13.837 29.479 21.169 1.00 25.64 190 ASP A N 1
ATOM 1488 C CA . ASP A 1 190 ? -12.483 28.940 21.142 1.00 25.64 190 ASP A CA 1
ATOM 1489 C C . ASP A 1 190 ? -12.513 27.488 20.617 1.00 25.64 190 ASP A C 1
ATOM 1491 O O . ASP A 1 190 ? -12.777 26.529 21.345 1.00 25.64 190 ASP A O 1
ATOM 1495 N N . VAL A 1 191 ? -12.292 27.324 19.307 1.00 31.02 191 VAL A N 1
ATOM 1496 C CA . VAL A 1 191 ? -12.247 26.025 18.608 1.00 31.02 191 VAL A CA 1
ATOM 1497 C C . VAL A 1 191 ? -10.870 25.352 18.773 1.00 31.02 191 VAL A C 1
ATOM 1499 O O . VAL A 1 191 ? -10.592 24.335 18.139 1.00 31.02 191 VAL A O 1
ATOM 1502 N N . SER A 1 192 ? -9.972 25.860 19.628 1.00 30.66 192 SER A N 1
ATOM 1503 C CA . SER A 1 192 ? -8.567 25.417 19.643 1.00 30.66 192 SER A CA 1
ATOM 1504 C C . SER A 1 192 ? -8.301 24.021 20.238 1.00 30.66 192 SER A C 1
ATOM 1506 O O . SER A 1 192 ? -7.165 23.551 20.189 1.00 30.66 192 SER A O 1
ATOM 1508 N N . ALA A 1 193 ? -9.317 23.292 20.725 1.00 31.31 193 ALA A N 1
ATOM 1509 C CA . ALA A 1 193 ? -9.126 21.968 21.343 1.00 31.31 193 ALA A CA 1
ATOM 1510 C C . ALA A 1 193 ? -9.917 20.799 20.714 1.00 31.31 193 ALA A C 1
ATOM 1512 O O . ALA A 1 193 ? -9.797 19.661 21.182 1.00 31.31 193 ALA A O 1
ATOM 1513 N N . ALA A 1 194 ? -10.709 21.021 19.660 1.00 36.75 194 ALA A N 1
ATOM 1514 C CA . ALA A 1 194 ? -11.481 19.958 19.011 1.00 36.75 194 ALA A CA 1
ATOM 1515 C C . ALA A 1 194 ? -10.770 19.452 17.745 1.00 36.75 194 ALA A C 1
ATOM 1517 O O . ALA A 1 194 ? -10.856 20.054 16.678 1.00 36.75 194 ALA A O 1
ATOM 1518 N N . LEU A 1 195 ? -10.070 18.314 17.849 1.00 41.69 195 LEU A N 1
ATOM 1519 C CA . LEU A 1 195 ? -9.529 17.612 16.679 1.00 41.69 195 LEU A CA 1
ATOM 1520 C C . LEU A 1 195 ? -10.660 17.361 15.657 1.00 41.69 195 LEU A C 1
ATOM 1522 O O . LEU A 1 195 ? -11.677 16.764 16.043 1.00 41.69 195 LEU A O 1
ATOM 1526 N N . PRO A 1 196 ? -10.499 17.751 14.373 1.00 48.16 196 PRO A N 1
ATOM 1527 C CA . PRO A 1 196 ? -11.534 17.582 13.357 1.00 48.16 196 PRO A CA 1
ATOM 1528 C C . PRO A 1 196 ? -12.059 16.140 13.340 1.00 48.16 196 PRO A C 1
ATOM 1530 O O . PRO A 1 196 ? -11.306 15.176 13.515 1.00 48.16 196 PRO A O 1
ATOM 1533 N N . ALA A 1 197 ? -13.376 15.978 13.183 1.00 55.50 197 ALA A N 1
ATOM 1534 C CA . ALA A 1 197 ? -14.071 14.692 13.335 1.00 55.50 197 ALA A CA 1
ATOM 1535 C C . ALA A 1 197 ? -13.549 13.572 12.403 1.00 55.50 197 ALA A C 1
ATOM 1537 O O . ALA A 1 197 ? -13.782 12.400 12.670 1.00 55.50 197 ALA A O 1
ATOM 1538 N N . CYS A 1 198 ? -12.736 13.904 11.397 1.00 65.31 198 CYS A N 1
ATOM 1539 C CA . CYS A 1 198 ? -11.902 12.956 10.668 1.00 65.31 198 CYS A CA 1
ATOM 1540 C C . CYS A 1 198 ? -10.567 13.587 10.276 1.00 65.31 198 CYS A C 1
ATOM 1542 O O . CYS A 1 198 ? -10.532 14.700 9.749 1.00 65.31 198 CYS A O 1
ATOM 1544 N N . ARG A 1 199 ? -9.471 12.847 10.479 1.00 78.69 199 ARG A N 1
ATOM 1545 C CA . ARG A 1 199 ? -8.132 13.243 10.034 1.00 78.69 199 ARG A CA 1
ATOM 1546 C C . ARG A 1 199 ? -7.831 12.624 8.671 1.00 78.69 199 ARG A C 1
ATOM 1548 O O . ARG A 1 199 ? -7.772 11.402 8.538 1.00 78.69 199 ARG A O 1
ATOM 1555 N N . ARG A 1 200 ? -7.583 13.452 7.656 1.00 87.88 200 ARG A N 1
ATOM 1556 C CA . ARG A 1 200 ? -7.002 12.976 6.395 1.00 87.88 200 ARG A CA 1
ATOM 1557 C C . ARG A 1 200 ? -5.533 12.630 6.615 1.00 87.88 200 ARG A C 1
ATOM 1559 O O . ARG A 1 200 ? -4.760 13.463 7.078 1.00 87.88 200 ARG A O 1
ATOM 1566 N N . MET A 1 201 ? -5.140 11.434 6.202 1.00 88.31 201 MET A N 1
ATOM 1567 C CA . MET A 1 201 ? -3.744 11.021 6.117 1.00 88.31 201 MET A CA 1
ATOM 1568 C C . MET A 1 201 ? -3.338 10.887 4.651 1.00 88.31 201 MET A C 1
ATOM 1570 O O . MET A 1 201 ? -4.098 10.402 3.810 1.00 88.31 201 MET A O 1
ATOM 1574 N N . ARG A 1 202 ? -2.123 11.332 4.329 1.00 90.81 202 ARG A N 1
ATOM 1575 C CA . ARG A 1 202 ? -1.565 11.160 2.985 1.00 90.81 202 ARG A CA 1
ATOM 1576 C C . ARG A 1 202 ? -1.184 9.697 2.788 1.00 90.81 202 ARG A C 1
ATOM 1578 O O . ARG A 1 202 ? -0.542 9.111 3.655 1.00 90.81 202 ARG A O 1
ATOM 1585 N N . CYS A 1 203 ? -1.509 9.126 1.633 1.00 92.75 203 CYS A N 1
ATOM 1586 C CA . CYS A 1 203 ? -1.008 7.808 1.258 1.00 92.75 203 CYS A CA 1
ATOM 1587 C C . CYS A 1 203 ? 0.532 7.826 1.190 1.00 92.75 203 CYS A C 1
ATOM 1589 O O . CYS A 1 203 ? 1.125 8.523 0.357 1.00 92.75 203 CYS A O 1
ATOM 1591 N N . THR A 1 204 ? 1.189 7.073 2.079 1.00 94.38 204 THR A N 1
ATOM 1592 C CA . THR A 1 204 ? 2.659 7.058 2.196 1.00 94.38 204 THR A CA 1
ATOM 1593 C C . THR A 1 204 ? 3.316 6.441 0.965 1.00 94.38 204 THR A C 1
ATOM 1595 O O . THR A 1 204 ? 4.261 7.019 0.432 1.00 94.38 204 THR A O 1
ATOM 1598 N N . ALA A 1 205 ? 2.760 5.341 0.445 1.00 92.38 205 ALA A N 1
ATOM 1599 C CA . ALA A 1 205 ? 3.226 4.698 -0.783 1.00 92.38 205 ALA A CA 1
ATOM 1600 C C . ALA A 1 205 ? 3.139 5.653 -1.985 1.00 92.38 205 ALA A C 1
ATOM 1602 O O . ALA A 1 205 ? 4.120 5.835 -2.700 1.00 92.38 205 ALA A O 1
ATOM 1603 N N . HIS A 1 206 ? 2.010 6.346 -2.166 1.00 90.38 206 HIS A N 1
ATOM 1604 C CA . HIS A 1 206 ? 1.868 7.339 -3.234 1.00 90.38 206 HIS A CA 1
ATOM 1605 C C . HIS A 1 206 ? 2.828 8.526 -3.049 1.00 90.38 206 HIS A C 1
ATOM 1607 O O . HIS A 1 206 ? 3.435 8.998 -4.006 1.00 90.38 206 HIS A O 1
ATOM 1613 N N . THR A 1 207 ? 3.028 8.988 -1.811 1.00 93.81 207 THR A N 1
ATOM 1614 C CA . THR A 1 207 ? 3.983 10.067 -1.510 1.00 93.81 207 THR A CA 1
ATOM 1615 C C . THR A 1 207 ? 5.421 9.662 -1.848 1.00 93.81 207 THR A C 1
ATOM 1617 O O . THR A 1 207 ? 6.159 10.467 -2.420 1.00 93.81 207 THR A O 1
ATOM 1620 N N . LEU A 1 208 ? 5.800 8.409 -1.571 1.00 93.81 208 LEU A N 1
ATOM 1621 C CA . LEU A 1 208 ? 7.091 7.844 -1.958 1.00 93.81 208 LEU A CA 1
ATOM 1622 C C . LEU A 1 208 ? 7.235 7.776 -3.481 1.00 93.81 208 LEU A C 1
ATOM 1624 O O . LEU A 1 208 ? 8.231 8.250 -4.024 1.00 93.81 208 LEU A O 1
ATOM 1628 N N . GLN A 1 209 ? 6.209 7.282 -4.179 1.00 91.25 209 GLN A N 1
ATOM 1629 C CA . GLN A 1 209 ? 6.186 7.251 -5.643 1.00 91.25 209 GLN A CA 1
ATOM 1630 C C . GLN A 1 209 ? 6.365 8.653 -6.248 1.00 91.25 209 GLN A C 1
ATOM 1632 O O . GLN A 1 209 ? 7.131 8.811 -7.197 1.00 91.25 209 GLN A O 1
ATOM 1637 N N . LEU A 1 210 ? 5.711 9.681 -5.694 1.00 91.69 210 LEU A N 1
ATOM 1638 C CA . LEU A 1 210 ? 5.890 11.069 -6.131 1.00 91.69 210 LEU A CA 1
ATOM 1639 C C . LEU A 1 210 ? 7.321 11.570 -5.892 1.00 91.69 210 LEU A C 1
ATOM 1641 O O . LEU A 1 210 ? 7.889 12.201 -6.778 1.00 91.69 210 LEU A O 1
ATOM 1645 N N . ALA A 1 211 ? 7.917 11.275 -4.730 1.00 93.56 211 ALA A N 1
ATOM 1646 C CA . ALA A 1 211 ? 9.290 11.677 -4.417 1.00 93.56 211 ALA A CA 1
ATOM 1647 C C . ALA A 1 211 ? 10.301 11.106 -5.423 1.00 93.56 211 ALA A C 1
ATOM 1649 O O . ALA A 1 211 ? 11.158 11.840 -5.918 1.00 93.56 211 ALA A O 1
ATOM 1650 N N . VAL A 1 212 ? 10.162 9.820 -5.757 1.00 94.12 212 VAL A N 1
ATOM 1651 C CA . VAL A 1 212 ? 11.037 9.140 -6.719 1.00 94.12 212 VAL A CA 1
ATOM 1652 C C . VAL A 1 212 ? 10.802 9.645 -8.139 1.00 94.12 212 VAL A C 1
ATOM 1654 O O . VAL A 1 212 ? 11.760 9.969 -8.835 1.00 94.12 212 VAL A O 1
ATOM 1657 N N . ASN A 1 213 ? 9.544 9.773 -8.566 1.00 91.69 213 ASN A N 1
ATOM 1658 C CA . ASN A 1 213 ? 9.215 10.275 -9.901 1.00 91.69 213 ASN A CA 1
ATOM 1659 C C . ASN A 1 213 ? 9.718 11.703 -10.128 1.00 91.69 213 ASN A C 1
ATOM 1661 O O . ASN A 1 213 ? 10.207 12.002 -11.214 1.00 91.69 213 ASN A O 1
ATOM 1665 N N . ASP A 1 214 ? 9.610 12.577 -9.126 1.00 91.94 214 ASP A N 1
ATOM 1666 C CA . ASP A 1 214 ? 10.135 13.937 -9.223 1.00 91.94 214 ASP A CA 1
ATOM 1667 C C . ASP A 1 214 ? 11.658 13.945 -9.359 1.00 91.94 214 ASP A C 1
ATOM 1669 O O . ASP A 1 214 ? 12.178 14.639 -10.224 1.00 91.94 214 ASP A O 1
ATOM 1673 N N . ALA A 1 215 ? 12.366 13.152 -8.547 1.00 94.31 215 ALA A N 1
ATOM 1674 C CA . ALA A 1 215 ? 13.821 13.048 -8.633 1.00 94.31 215 ALA A CA 1
ATOM 1675 C C . ALA A 1 215 ? 14.272 12.477 -9.987 1.00 94.31 215 ALA A C 1
ATOM 1677 O O . ALA A 1 215 ? 15.159 13.027 -10.624 1.00 94.31 215 ALA A O 1
ATOM 1678 N N . ILE A 1 216 ? 13.618 11.419 -10.479 1.00 92.62 216 ILE A N 1
ATOM 1679 C CA . ILE A 1 216 ? 13.928 10.851 -11.796 1.00 92.62 216 ILE A CA 1
ATOM 1680 C C . ILE A 1 216 ? 13.661 11.875 -12.897 1.00 92.62 216 ILE A C 1
ATOM 1682 O O . ILE A 1 216 ? 14.500 12.043 -13.770 1.00 92.62 216 ILE A O 1
ATOM 1686 N N . ARG A 1 217 ? 12.512 12.562 -12.873 1.00 90.75 217 ARG A N 1
ATOM 1687 C CA . ARG A 1 217 ? 12.136 13.545 -13.901 1.00 90.75 217 ARG A CA 1
ATOM 1688 C C . ARG A 1 217 ? 13.121 14.712 -13.974 1.00 90.75 217 ARG A C 1
ATOM 1690 O O . ARG A 1 217 ? 13.384 15.204 -15.070 1.00 90.75 217 ARG A O 1
ATOM 1697 N N . ASP A 1 218 ? 13.632 15.150 -12.830 1.00 91.38 218 ASP A N 1
ATOM 1698 C CA . ASP A 1 218 ? 14.523 16.303 -12.738 1.00 91.38 218 ASP A CA 1
ATOM 1699 C C . ASP A 1 218 ? 15.998 15.941 -13.053 1.00 91.38 218 ASP A C 1
ATOM 1701 O O . ASP A 1 218 ? 16.822 16.843 -13.226 1.00 91.38 218 ASP A O 1
ATOM 1705 N N . ASP A 1 219 ? 16.341 14.651 -13.188 1.00 93.44 219 ASP A N 1
ATOM 1706 C CA . ASP A 1 219 ? 17.676 14.173 -13.571 1.00 93.44 219 ASP A CA 1
ATOM 1707 C C . ASP A 1 219 ? 17.752 13.814 -15.074 1.00 93.44 219 ASP A C 1
ATOM 1709 O O . ASP A 1 219 ? 17.214 12.811 -15.562 1.00 93.44 219 ASP A O 1
ATOM 1713 N N . LYS A 1 220 ? 18.471 14.641 -15.847 1.00 92.00 220 LYS A N 1
ATOM 1714 C CA . LYS A 1 220 ? 18.655 14.445 -17.299 1.00 92.00 220 LYS A CA 1
ATOM 1715 C C . LYS A 1 220 ? 19.415 13.161 -17.649 1.00 92.00 220 LYS A C 1
ATOM 1717 O O . LYS A 1 220 ? 19.111 12.530 -18.657 1.00 92.00 220 LYS A O 1
ATOM 1722 N N . ASN A 1 221 ? 20.399 12.783 -16.837 1.00 92.06 221 ASN A N 1
ATOM 1723 C CA . ASN A 1 221 ? 21.231 11.605 -17.075 1.00 92.06 221 ASN A CA 1
ATOM 1724 C C . ASN A 1 221 ? 20.395 10.323 -16.935 1.00 92.06 221 ASN A C 1
ATOM 1726 O O . ASN A 1 221 ? 20.478 9.412 -17.759 1.00 92.06 221 ASN A O 1
ATOM 1730 N N . VAL A 1 222 ? 19.528 10.285 -15.923 1.00 92.25 222 VAL A N 1
ATOM 1731 C CA . VAL A 1 222 ? 18.624 9.157 -15.669 1.00 92.25 222 VAL A CA 1
ATOM 1732 C C . VAL A 1 222 ? 17.501 9.114 -16.699 1.00 92.25 222 VAL A C 1
ATOM 1734 O O . VAL A 1 222 ? 17.211 8.049 -17.238 1.00 92.25 222 VAL A O 1
ATOM 1737 N N . THR A 1 223 ? 16.871 10.250 -17.013 1.00 91.56 223 THR A N 1
ATOM 1738 C CA . THR A 1 223 ? 15.789 10.278 -18.013 1.00 91.56 223 THR A CA 1
ATOM 1739 C C . THR A 1 223 ? 16.259 9.823 -19.389 1.00 91.56 223 THR A C 1
ATOM 1741 O O . THR A 1 223 ? 15.529 9.080 -20.043 1.00 91.56 223 THR A O 1
ATOM 1744 N N . GLU A 1 224 ? 17.461 10.204 -19.825 1.00 91.81 224 GLU A N 1
ATOM 1745 C CA . GLU A 1 224 ? 17.999 9.757 -21.113 1.00 91.81 224 GLU A CA 1
ATOM 1746 C C . GLU A 1 224 ? 18.336 8.261 -21.110 1.00 91.81 224 GLU A C 1
ATOM 1748 O O . GLU A 1 224 ? 17.924 7.537 -22.018 1.00 91.81 224 GLU A O 1
ATOM 1753 N N . LEU A 1 225 ? 18.957 7.759 -20.035 1.00 92.12 225 LEU A N 1
ATOM 1754 C CA . LEU A 1 225 ? 19.175 6.323 -19.842 1.00 92.12 225 LEU A CA 1
ATOM 1755 C C . LEU A 1 225 ? 17.858 5.534 -19.902 1.00 92.12 225 LEU A C 1
ATOM 1757 O O . LEU A 1 225 ? 17.764 4.524 -20.597 1.00 92.12 225 LEU A O 1
ATOM 1761 N N . LEU A 1 226 ? 16.812 6.004 -19.216 1.00 90.75 226 LEU A N 1
ATOM 1762 C CA . LEU A 1 226 ? 15.507 5.341 -19.202 1.00 90.75 226 LEU A CA 1
ATOM 1763 C C . LEU A 1 226 ? 14.796 5.394 -20.561 1.00 90.75 226 LEU A C 1
ATOM 1765 O O . LEU A 1 226 ? 14.028 4.480 -20.871 1.00 90.75 226 LEU A O 1
ATOM 1769 N N . LYS A 1 227 ? 15.025 6.422 -21.387 1.00 89.62 227 LYS A N 1
ATOM 1770 C CA . LYS A 1 227 ? 14.517 6.447 -22.769 1.00 89.62 227 LYS A CA 1
ATOM 1771 C C . LYS A 1 227 ? 15.190 5.374 -23.618 1.00 89.62 227 LYS A C 1
ATOM 1773 O O . LYS A 1 227 ? 14.478 4.610 -24.265 1.00 89.62 227 LYS A O 1
ATOM 1778 N N . GLN A 1 228 ? 16.521 5.281 -23.580 1.00 89.69 228 GLN A N 1
ATOM 1779 C CA . GLN A 1 228 ? 17.262 4.252 -24.319 1.00 89.69 228 GLN A CA 1
ATOM 1780 C C . GLN A 1 228 ? 16.871 2.844 -23.859 1.00 89.69 228 GLN A C 1
ATOM 1782 O O . GLN A 1 228 ? 16.528 1.992 -24.679 1.00 89.69 228 GLN A O 1
ATOM 1787 N N . LEU A 1 229 ? 16.783 2.636 -22.541 1.00 90.25 229 LEU A N 1
ATOM 1788 C CA . LEU A 1 229 ? 16.299 1.392 -21.947 1.00 90.25 229 LEU A CA 1
ATOM 1789 C C . LEU A 1 229 ? 14.906 1.017 -22.477 1.00 90.25 229 LEU A C 1
ATOM 1791 O O . LEU A 1 229 ? 14.668 -0.118 -22.882 1.00 90.25 229 LEU A O 1
ATOM 1795 N N . ASN A 1 230 ? 13.978 1.978 -22.526 1.00 89.31 230 ASN A N 1
ATOM 1796 C CA . ASN A 1 230 ? 12.640 1.752 -23.066 1.00 89.31 230 ASN A CA 1
ATOM 1797 C C . ASN A 1 230 ? 12.641 1.438 -24.567 1.00 89.31 230 ASN A C 1
ATOM 1799 O O . ASN A 1 230 ? 11.811 0.642 -25.012 1.00 89.31 230 ASN A O 1
ATOM 1803 N N . SER A 1 231 ? 13.539 2.029 -25.354 1.00 89.38 231 SER A N 1
ATOM 1804 C CA . SER A 1 231 ? 13.703 1.690 -26.773 1.00 89.38 231 SER A CA 1
ATOM 1805 C C . SER A 1 231 ? 14.110 0.227 -26.948 1.00 89.38 231 SER A C 1
ATOM 1807 O O . SER A 1 231 ? 13.451 -0.483 -27.705 1.00 89.38 231 SER A O 1
ATOM 1809 N N . ILE A 1 232 ? 15.083 -0.253 -26.165 1.00 89.25 232 ILE A N 1
ATOM 1810 C CA . ILE A 1 232 ? 15.508 -1.663 -26.152 1.00 89.25 232 ILE A CA 1
ATOM 1811 C C . ILE A 1 232 ? 14.343 -2.576 -25.756 1.00 89.25 232 ILE A C 1
ATOM 1813 O O . ILE A 1 232 ? 13.991 -3.502 -26.485 1.00 89.25 232 ILE A O 1
ATOM 1817 N N . ILE A 1 233 ? 13.671 -2.277 -24.638 1.00 89.31 233 ILE A N 1
ATOM 1818 C CA . ILE A 1 233 ? 12.519 -3.056 -24.154 1.00 89.31 233 ILE A CA 1
ATOM 1819 C C . ILE A 1 233 ? 11.413 -3.140 -25.225 1.00 89.31 233 ILE A C 1
ATOM 1821 O O . ILE A 1 233 ? 10.741 -4.169 -25.356 1.00 89.31 233 ILE A O 1
ATOM 1825 N N . ASN A 1 234 ? 11.200 -2.071 -25.999 1.00 89.12 234 ASN A N 1
ATOM 1826 C CA . ASN A 1 234 ? 10.183 -2.029 -27.048 1.00 89.12 234 ASN A CA 1
ATOM 1827 C C . ASN A 1 234 ? 10.491 -2.947 -28.240 1.00 89.12 234 ASN A C 1
ATOM 1829 O O . ASN A 1 234 ? 9.528 -3.424 -28.842 1.00 89.12 234 ASN A O 1
ATOM 1833 N N . ILE A 1 235 ? 11.763 -3.226 -28.560 1.00 89.44 235 ILE A N 1
ATOM 1834 C CA . ILE A 1 235 ? 12.132 -4.183 -29.621 1.00 89.44 235 ILE A CA 1
ATOM 1835 C C . ILE A 1 235 ? 11.538 -5.553 -29.296 1.00 89.44 235 ILE A C 1
ATOM 1837 O O . ILE A 1 235 ? 10.779 -6.115 -30.090 1.00 89.44 235 ILE A O 1
ATOM 1841 N N . PHE A 1 236 ? 11.810 -6.046 -28.086 1.00 89.81 236 PHE A N 1
ATOM 1842 C CA . PHE A 1 236 ? 11.313 -7.336 -27.620 1.00 89.81 236 PHE A CA 1
ATOM 1843 C C . PHE A 1 236 ? 9.791 -7.307 -27.485 1.00 89.81 236 PHE A C 1
ATOM 1845 O O . PHE A 1 236 ? 9.095 -8.086 -28.127 1.00 89.81 236 PHE A O 1
ATOM 1852 N N . ARG A 1 237 ? 9.232 -6.341 -26.745 1.00 85.81 237 ARG A N 1
ATOM 1853 C CA . ARG A 1 237 ? 7.787 -6.312 -26.447 1.00 85.81 237 ARG A CA 1
ATOM 1854 C C . ARG A 1 237 ? 6.880 -6.210 -27.671 1.00 85.81 237 ARG A C 1
ATOM 1856 O O . ARG A 1 237 ? 5.742 -6.670 -27.604 1.00 85.81 237 ARG A O 1
ATOM 1863 N N . ARG A 1 238 ? 7.318 -5.533 -28.735 1.00 86.50 238 ARG A N 1
ATOM 1864 C CA . ARG A 1 238 ? 6.495 -5.318 -29.938 1.00 86.50 238 ARG A CA 1
ATOM 1865 C C . ARG A 1 238 ? 6.660 -6.428 -30.972 1.00 86.50 238 ARG A C 1
ATOM 1867 O O . ARG A 1 238 ? 5.844 -6.499 -31.885 1.00 86.50 238 ARG A O 1
ATOM 1874 N N . SER A 1 239 ? 7.674 -7.281 -30.827 1.00 88.81 239 SER A N 1
ATOM 1875 C CA . SER A 1 239 ? 7.988 -8.339 -31.780 1.00 88.81 239 SER A CA 1
ATOM 1876 C C . SER A 1 239 ? 7.956 -9.718 -31.117 1.00 88.81 239 SER A C 1
ATOM 1878 O O . SER A 1 239 ? 8.840 -10.047 -30.319 1.00 88.81 239 SER A O 1
ATOM 1880 N N . PRO A 1 240 ? 6.982 -10.573 -31.482 1.00 90.06 240 PRO A N 1
ATOM 1881 C CA . PRO A 1 240 ? 6.967 -11.970 -31.054 1.00 90.06 240 PRO A CA 1
ATOM 1882 C C . PRO A 1 240 ? 8.242 -12.725 -31.449 1.00 90.06 240 PRO A C 1
ATOM 1884 O O . PRO A 1 240 ? 8.679 -13.602 -30.708 1.00 90.06 240 PRO A O 1
ATOM 1887 N N . TYR A 1 241 ? 8.854 -12.356 -32.581 1.00 92.25 241 TYR A N 1
ATOM 1888 C CA . TYR A 1 241 ? 10.110 -12.935 -33.054 1.00 92.25 241 TYR A CA 1
ATOM 1889 C C . TYR A 1 241 ? 11.255 -12.660 -32.069 1.00 92.25 241 TYR A C 1
ATOM 1891 O O . TYR A 1 241 ? 11.804 -13.601 -31.502 1.00 92.25 241 TYR A O 1
ATOM 1899 N N . TRP A 1 242 ? 11.541 -11.386 -31.770 1.00 91.06 242 TRP A N 1
ATOM 1900 C CA . TRP A 1 242 ? 12.627 -11.015 -30.850 1.00 91.06 242 TRP A CA 1
ATOM 1901 C C . TRP A 1 242 ? 12.370 -11.507 -29.422 1.00 91.06 242 TRP A C 1
ATOM 1903 O O . TRP A 1 242 ? 13.298 -11.936 -28.743 1.00 91.06 242 TRP A O 1
ATOM 1913 N N . THR A 1 243 ? 11.108 -11.513 -28.976 1.00 90.88 243 THR A N 1
ATOM 1914 C CA . THR A 1 243 ? 10.729 -12.122 -27.689 1.00 90.88 243 THR A CA 1
ATOM 1915 C C . THR A 1 243 ? 11.064 -13.615 -27.648 1.00 90.88 243 THR A C 1
ATOM 1917 O O . THR A 1 243 ? 11.616 -14.091 -26.660 1.00 90.88 243 THR A O 1
ATOM 1920 N N . SER A 1 244 ? 10.745 -14.364 -28.708 1.00 91.19 244 SER A N 1
ATOM 1921 C CA . SER A 1 244 ? 11.014 -15.808 -28.761 1.00 91.19 244 SER A CA 1
ATOM 1922 C C . SER A 1 244 ? 12.515 -16.090 -28.789 1.00 91.19 244 SER A C 1
ATOM 1924 O O . SER A 1 244 ? 12.986 -16.918 -28.017 1.00 91.19 244 SER A O 1
ATOM 1926 N N . ARG A 1 245 ? 13.278 -15.320 -29.575 1.00 93.25 245 ARG A N 1
ATOM 1927 C CA . ARG A 1 245 ? 14.747 -15.397 -29.620 1.00 93.25 245 ARG A CA 1
ATOM 1928 C C . ARG A 1 245 ? 15.386 -15.131 -28.258 1.00 93.25 245 ARG A C 1
ATOM 1930 O O . ARG A 1 245 ? 16.268 -15.871 -27.839 1.00 93.25 245 ARG A O 1
ATOM 1937 N N . LEU A 1 246 ? 14.905 -14.126 -27.524 1.00 91.12 246 LEU A N 1
ATOM 1938 C CA . LEU A 1 246 ? 15.399 -13.855 -26.174 1.00 91.12 246 LEU A CA 1
ATOM 1939 C C . LEU A 1 246 ? 15.127 -15.031 -25.222 1.00 91.12 246 LEU A C 1
ATOM 1941 O O . LEU A 1 246 ? 16.016 -15.433 -24.474 1.00 91.12 246 LEU A O 1
ATOM 1945 N N . LYS A 1 247 ? 13.930 -15.630 -25.288 1.00 91.75 247 LYS A N 1
ATOM 1946 C CA . LYS A 1 247 ? 13.600 -16.826 -24.497 1.00 91.75 247 LYS A CA 1
ATOM 1947 C C . LYS A 1 247 ? 14.472 -18.025 -24.841 1.00 91.75 247 LYS A C 1
ATOM 1949 O O . LYS A 1 247 ? 14.803 -18.782 -23.939 1.00 91.75 247 LYS A O 1
ATOM 1954 N N . GLU A 1 248 ? 14.819 -18.212 -26.108 1.00 92.69 248 GLU A N 1
ATOM 1955 C CA . GLU A 1 248 ? 15.717 -19.291 -26.533 1.00 92.69 248 GLU A CA 1
ATOM 1956 C C . GLU A 1 248 ? 17.116 -19.134 -25.924 1.00 92.69 248 GLU A C 1
ATOM 1958 O O . GLU A 1 248 ? 17.710 -20.131 -25.522 1.00 92.69 248 GLU A O 1
ATOM 1963 N N . LEU A 1 249 ? 17.622 -17.899 -25.815 1.00 90.56 249 LEU A N 1
ATOM 1964 C CA . LEU A 1 249 ? 18.968 -17.630 -25.302 1.00 90.56 249 LEU A CA 1
ATOM 1965 C C . LEU A 1 249 ? 19.063 -17.663 -23.770 1.00 90.56 249 LEU A C 1
ATOM 1967 O O . LEU A 1 249 ? 20.010 -18.235 -23.236 1.00 90.56 249 LEU A O 1
ATOM 1971 N N . CYS A 1 250 ? 18.102 -17.070 -23.052 1.00 89.75 250 CYS A N 1
ATOM 1972 C CA . CYS A 1 250 ? 18.191 -16.915 -21.590 1.00 89.75 250 CYS A CA 1
ATOM 1973 C C . CYS A 1 250 ? 16.998 -17.478 -20.801 1.00 89.75 250 CYS A C 1
ATOM 1975 O O . CYS A 1 250 ? 16.941 -17.349 -19.577 1.00 89.75 250 CYS A O 1
ATOM 1977 N N . GLY A 1 251 ? 16.007 -18.079 -21.468 1.00 87.00 251 GLY A N 1
ATOM 1978 C CA . GLY A 1 251 ? 14.814 -18.640 -20.821 1.00 87.00 251 GLY A CA 1
ATOM 1979 C C . GLY A 1 251 ? 13.872 -17.601 -20.199 1.00 87.00 251 GLY A C 1
ATOM 1980 O O . GLY A 1 251 ? 12.938 -17.969 -19.484 1.00 87.00 251 GLY A O 1
ATOM 1981 N N . LYS A 1 252 ? 14.101 -16.301 -20.431 1.00 85.94 252 LYS A N 1
ATOM 1982 C CA . LYS A 1 252 ? 13.403 -15.195 -19.759 1.00 85.94 252 LYS A CA 1
ATOM 1983 C C . LYS A 1 252 ? 12.869 -14.161 -20.752 1.00 85.94 252 LYS A C 1
ATOM 1985 O O . LYS A 1 252 ? 13.332 -14.033 -21.875 1.00 85.94 252 LYS A O 1
ATOM 1990 N N . ASP A 1 253 ? 11.879 -13.401 -20.285 1.00 81.81 253 ASP A N 1
ATOM 1991 C CA . ASP A 1 253 ? 11.277 -12.259 -20.993 1.00 81.81 253 ASP A CA 1
ATOM 1992 C C . ASP A 1 253 ? 11.849 -10.908 -20.536 1.00 81.81 253 ASP A C 1
ATOM 1994 O O . ASP A 1 253 ? 12.468 -10.818 -19.477 1.00 81.81 253 ASP A O 1
ATOM 1998 N N . VAL A 1 254 ? 11.560 -9.821 -21.256 1.00 79.06 254 VAL A N 1
ATOM 1999 C CA . VAL A 1 254 ? 11.784 -8.455 -20.745 1.00 79.06 254 VAL A CA 1
ATOM 2000 C C . VAL A 1 254 ? 10.511 -7.889 -20.114 1.00 79.06 254 VAL A C 1
ATOM 2002 O O . VAL A 1 254 ? 9.407 -8.018 -20.652 1.00 79.06 254 VAL A O 1
ATOM 2005 N N . VAL A 1 255 ? 10.658 -7.230 -18.964 1.00 77.38 255 VAL A N 1
ATOM 2006 C CA . VAL A 1 255 ? 9.553 -6.596 -18.230 1.00 77.38 255 VAL A CA 1
ATOM 2007 C C . VAL A 1 255 ? 9.382 -5.143 -18.704 1.00 77.38 255 VAL A C 1
ATOM 2009 O O . VAL A 1 255 ? 10.376 -4.456 -18.930 1.00 77.38 255 VAL A O 1
ATOM 2012 N N . PRO A 1 256 ? 8.145 -4.642 -18.889 1.00 69.00 256 PRO A N 1
ATOM 2013 C CA . PRO A 1 256 ? 7.926 -3.248 -19.271 1.00 69.00 256 PRO A CA 1
ATOM 2014 C C . PRO A 1 256 ? 8.382 -2.264 -18.193 1.00 69.00 256 PRO A C 1
ATOM 2016 O O . PRO A 1 256 ? 8.039 -2.442 -17.029 1.00 69.00 256 PRO A O 1
ATOM 2019 N N . ALA A 1 257 ? 8.985 -1.152 -18.618 1.00 59.06 257 ALA A N 1
ATOM 2020 C CA . ALA A 1 257 ? 9.189 0.046 -17.802 1.00 59.06 257 ALA A CA 1
ATOM 2021 C C . ALA A 1 257 ? 8.145 1.131 -18.154 1.00 59.06 257 ALA A C 1
ATOM 2023 O O . ALA A 1 257 ? 8.461 2.196 -18.681 1.00 59.06 257 ALA A O 1
ATOM 2024 N N . THR A 1 258 ? 6.854 0.854 -17.936 1.00 58.56 258 THR A N 1
ATOM 2025 C CA . THR A 1 258 ? 5.777 1.821 -18.231 1.00 58.56 258 THR A CA 1
ATOM 2026 C C . THR A 1 258 ? 5.690 2.931 -17.178 1.00 58.56 258 THR A C 1
ATOM 2028 O O . THR A 1 258 ? 5.376 2.668 -16.020 1.00 58.56 258 THR A O 1
ATOM 2031 N N . GLY A 1 259 ? 5.847 4.188 -17.599 1.00 47.75 259 GLY A N 1
ATOM 2032 C CA . GLY A 1 259 ? 5.980 5.369 -16.729 1.00 47.75 259 GLY A CA 1
ATOM 2033 C C . GLY A 1 259 ? 4.795 5.776 -15.836 1.00 47.75 259 GLY A C 1
ATOM 2034 O O . GLY A 1 259 ? 4.867 6.831 -15.220 1.00 47.75 259 GLY A O 1
ATOM 2035 N N . THR A 1 260 ? 3.710 4.999 -15.725 1.00 47.84 260 THR A N 1
ATOM 2036 C CA . THR A 1 260 ? 2.603 5.327 -14.799 1.00 47.84 260 THR A CA 1
ATOM 2037 C C . THR A 1 260 ? 2.892 4.929 -13.350 1.00 47.84 260 THR A C 1
ATOM 2039 O O . THR A 1 260 ? 2.291 5.491 -12.442 1.00 47.84 260 THR A O 1
ATOM 2042 N N . ARG A 1 261 ? 3.806 3.976 -13.111 1.00 60.72 261 ARG A N 1
ATOM 2043 C CA . ARG A 1 261 ? 4.307 3.608 -11.775 1.00 60.72 261 ARG A CA 1
ATOM 2044 C C . ARG A 1 261 ? 5.786 3.243 -11.874 1.00 60.72 261 ARG A C 1
ATOM 2046 O O . ARG A 1 261 ? 6.161 2.375 -12.666 1.00 60.72 261 ARG A O 1
ATOM 2053 N N . TRP A 1 262 ? 6.620 3.883 -11.064 1.00 79.81 262 TRP A N 1
ATOM 2054 C CA . TRP A 1 262 ? 8.074 3.727 -11.108 1.00 79.81 262 TRP A CA 1
ATOM 2055 C C . TRP A 1 262 ? 8.553 2.316 -10.702 1.00 79.81 262 TRP A C 1
ATOM 2057 O O . TRP A 1 262 ? 9.614 1.890 -11.142 1.00 79.81 262 TRP A O 1
ATOM 2067 N N . ASN A 1 263 ? 7.735 1.524 -9.993 1.00 80.38 263 ASN A N 1
ATOM 2068 C CA . ASN A 1 263 ? 8.014 0.102 -9.716 1.00 80.38 263 ASN A CA 1
ATOM 2069 C C . ASN A 1 263 ? 8.248 -0.718 -11.002 1.00 80.38 263 ASN A C 1
ATOM 2071 O O . ASN A 1 263 ? 8.968 -1.717 -10.985 1.00 80.38 263 ASN A O 1
ATOM 2075 N N . SER A 1 264 ? 7.677 -0.295 -12.137 1.00 82.12 264 SER A N 1
ATOM 2076 C CA . SER A 1 264 ? 7.945 -0.920 -13.438 1.00 82.12 264 SER A CA 1
ATOM 2077 C C . SER A 1 264 ? 9.392 -0.705 -13.904 1.00 82.12 264 SER A C 1
ATOM 2079 O O . SER A 1 264 ? 9.979 -1.606 -14.495 1.00 82.12 264 SER A O 1
ATOM 2081 N N . ILE A 1 265 ? 9.996 0.443 -13.567 1.00 87.00 265 ILE A N 1
ATOM 2082 C CA . ILE A 1 265 ? 11.413 0.739 -13.817 1.00 87.00 265 ILE A CA 1
ATOM 2083 C C . ILE A 1 265 ? 12.275 -0.218 -12.998 1.00 87.00 265 ILE A C 1
ATOM 2085 O O . ILE A 1 265 ? 13.132 -0.882 -13.567 1.00 87.00 265 ILE A O 1
ATOM 2089 N N . ILE A 1 266 ? 12.003 -0.369 -11.696 1.00 88.44 266 ILE A N 1
ATOM 2090 C CA . ILE A 1 266 ? 12.715 -1.345 -10.855 1.00 88.44 266 ILE A CA 1
ATOM 2091 C C . ILE A 1 266 ? 12.553 -2.767 -11.386 1.00 88.44 266 ILE A C 1
ATOM 2093 O O . ILE A 1 266 ? 13.516 -3.523 -11.399 1.00 88.44 266 ILE A O 1
ATOM 2097 N N . SER A 1 267 ? 11.359 -3.146 -11.840 1.00 87.50 267 SER A N 1
ATOM 2098 C CA . SER A 1 267 ? 11.121 -4.494 -12.367 1.00 87.50 267 SER A CA 1
ATOM 2099 C C . SER A 1 267 ? 11.891 -4.746 -13.669 1.00 87.50 267 SER A C 1
ATOM 2101 O O . SER A 1 267 ? 12.420 -5.838 -13.873 1.00 87.50 267 SER A O 1
ATOM 2103 N N . ALA A 1 268 ? 11.985 -3.737 -14.541 1.00 89.06 268 ALA A N 1
ATOM 2104 C CA . ALA A 1 268 ? 12.791 -3.800 -15.754 1.00 89.06 268 ALA A CA 1
ATOM 2105 C C . ALA A 1 268 ? 14.293 -3.842 -15.440 1.00 89.06 268 ALA A C 1
ATOM 2107 O O . ALA A 1 268 ? 14.998 -4.682 -15.995 1.00 89.06 268 ALA A O 1
ATOM 2108 N N . LEU A 1 269 ? 14.767 -3.007 -14.510 1.00 90.81 269 LEU A N 1
ATOM 2109 C CA . LEU A 1 269 ? 16.155 -3.010 -14.048 1.00 90.81 269 LEU A CA 1
ATOM 2110 C C . LEU A 1 269 ? 16.524 -4.358 -13.421 1.00 90.81 269 LEU A C 1
ATOM 2112 O O . LEU A 1 269 ? 17.477 -4.971 -13.871 1.00 90.81 269 LEU A O 1
ATOM 2116 N N . ASN A 1 270 ? 15.717 -4.886 -12.495 1.00 91.19 270 ASN A N 1
ATOM 2117 C CA . ASN A 1 270 ? 15.899 -6.217 -11.895 1.00 91.19 270 ASN A CA 1
ATOM 2118 C C . ASN A 1 270 ? 16.040 -7.344 -12.929 1.00 91.19 270 ASN A C 1
ATOM 2120 O O . ASN A 1 270 ? 16.685 -8.354 -12.658 1.00 91.19 270 ASN A O 1
ATOM 2124 N N . ARG A 1 271 ? 15.370 -7.221 -14.082 1.00 90.38 271 ARG A N 1
ATOM 2125 C CA . ARG A 1 271 ? 15.446 -8.203 -15.169 1.00 90.38 271 ARG A CA 1
ATOM 2126 C C . ARG A 1 271 ? 16.695 -7.998 -16.022 1.00 90.38 271 ARG A C 1
ATOM 2128 O O . ARG A 1 271 ? 17.347 -8.978 -16.351 1.00 90.38 271 ARG A O 1
ATOM 2135 N N . LEU A 1 272 ? 17.000 -6.754 -16.380 1.00 90.25 272 LEU A N 1
ATOM 2136 C CA . LEU A 1 272 ? 18.088 -6.401 -17.296 1.00 90.25 272 LEU A CA 1
ATOM 2137 C C . LEU A 1 272 ? 19.464 -6.327 -16.627 1.00 90.25 272 LEU A C 1
ATOM 2139 O O . LEU A 1 272 ? 20.457 -6.313 -17.336 1.00 90.25 272 LEU A O 1
ATOM 2143 N N . THR A 1 273 ? 19.550 -6.302 -15.297 1.00 92.75 273 THR A N 1
ATOM 2144 C CA . THR A 1 273 ? 20.823 -6.447 -14.568 1.00 92.75 273 THR A CA 1
ATOM 2145 C C . THR A 1 273 ? 21.245 -7.907 -14.397 1.00 92.75 273 THR A C 1
ATOM 2147 O O . THR A 1 273 ? 22.345 -8.185 -13.925 1.00 92.75 273 THR A O 1
ATOM 2150 N N . GLN A 1 274 ? 20.401 -8.870 -14.782 1.00 92.88 274 GLN A N 1
ATOM 2151 C CA . GLN A 1 274 ? 20.791 -10.278 -14.818 1.00 92.88 274 GLN A CA 1
ATOM 2152 C C . GLN A 1 274 ? 21.718 -10.494 -16.016 1.00 92.88 274 GLN A C 1
ATOM 2154 O O . GLN A 1 274 ? 21.327 -10.199 -17.143 1.00 92.88 274 GLN A O 1
ATOM 2159 N N . ARG A 1 275 ? 22.938 -10.989 -15.773 1.00 91.62 275 ARG A N 1
ATOM 2160 C CA . ARG A 1 275 ? 23.998 -11.089 -16.796 1.00 91.62 275 ARG A CA 1
ATOM 2161 C C . ARG A 1 275 ? 23.558 -11.852 -18.045 1.00 91.62 275 ARG A C 1
ATOM 2163 O O . ARG A 1 275 ? 23.710 -11.352 -19.148 1.00 91.62 275 ARG A O 1
ATOM 2170 N N . ASP A 1 276 ? 22.925 -13.005 -17.853 1.00 91.06 276 ASP A N 1
ATOM 2171 C CA . ASP A 1 276 ? 22.369 -13.838 -18.924 1.00 91.06 276 ASP A CA 1
ATOM 2172 C C . ASP A 1 276 ? 21.359 -13.081 -19.800 1.00 91.06 276 ASP A C 1
ATOM 2174 O O . ASP A 1 276 ? 21.374 -13.198 -21.026 1.00 91.06 276 ASP A O 1
ATOM 2178 N N . VAL A 1 277 ? 20.490 -12.282 -19.177 1.00 91.50 277 VAL A N 1
ATOM 2179 C CA . VAL A 1 277 ? 19.491 -11.473 -19.882 1.00 91.50 277 VAL A CA 1
ATOM 2180 C C . VAL A 1 277 ? 20.139 -10.279 -20.573 1.00 91.50 277 VAL A C 1
ATOM 2182 O O . VAL A 1 277 ? 19.779 -9.990 -21.710 1.00 91.50 277 VAL A O 1
ATOM 2185 N N . TYR A 1 278 ? 21.068 -9.593 -19.906 1.00 93.81 278 TYR A N 1
ATOM 2186 C CA . TYR A 1 278 ? 21.771 -8.431 -20.445 1.00 93.81 278 TYR A CA 1
ATOM 2187 C C . TYR A 1 278 ? 22.561 -8.795 -21.701 1.00 93.81 278 TYR A C 1
ATOM 2189 O O . TYR A 1 278 ? 22.338 -8.190 -22.747 1.00 93.81 278 TYR A O 1
ATOM 2197 N N . ASP A 1 279 ? 23.415 -9.818 -21.614 1.00 93.19 279 ASP A N 1
ATOM 2198 C CA . ASP A 1 279 ? 24.268 -10.251 -22.723 1.00 93.19 279 ASP A CA 1
ATOM 2199 C C . ASP A 1 279 ? 23.404 -10.675 -23.918 1.00 93.19 279 ASP A C 1
ATOM 2201 O O . ASP A 1 279 ? 23.591 -10.190 -25.033 1.00 93.19 279 ASP A O 1
ATOM 2205 N N . SER A 1 280 ? 22.363 -11.480 -23.664 1.00 93.06 280 SER A N 1
ATOM 2206 C CA . SER A 1 280 ? 21.408 -11.893 -24.700 1.00 93.06 280 SER A CA 1
ATOM 2207 C C . SER A 1 280 ? 20.666 -10.705 -25.321 1.00 93.06 280 SER A C 1
ATOM 2209 O O . SER A 1 280 ? 20.447 -10.670 -26.530 1.00 93.06 280 SER A O 1
ATOM 2211 N N . ALA A 1 281 ? 20.253 -9.726 -24.512 1.00 92.25 281 ALA A N 1
ATOM 2212 C CA . ALA A 1 281 ? 19.544 -8.551 -25.002 1.00 92.25 281 ALA A CA 1
ATOM 2213 C C . ALA A 1 281 ? 20.449 -7.665 -25.865 1.00 92.25 281 ALA A C 1
ATOM 2215 O O . ALA A 1 281 ? 20.000 -7.205 -26.909 1.00 92.25 281 ALA A O 1
ATOM 2216 N N . VAL A 1 282 ? 21.706 -7.455 -25.463 1.00 92.56 282 VAL A N 1
ATOM 2217 C CA . VAL A 1 282 ? 22.695 -6.689 -26.235 1.00 92.56 282 VAL A CA 1
ATOM 2218 C C . VAL A 1 282 ? 22.950 -7.353 -27.585 1.00 92.56 282 VAL A C 1
ATOM 2220 O O . VAL A 1 282 ? 22.778 -6.694 -28.608 1.00 92.56 282 VAL A O 1
ATOM 2223 N N . THR A 1 283 ? 23.235 -8.661 -27.610 1.00 93.12 283 THR A N 1
ATOM 2224 C CA . THR A 1 283 ? 23.444 -9.407 -28.862 1.00 93.12 283 THR A CA 1
ATOM 2225 C C . THR A 1 283 ? 22.242 -9.289 -29.801 1.00 93.12 283 THR A C 1
ATOM 2227 O O . THR A 1 283 ? 22.395 -8.969 -30.977 1.00 93.12 283 THR A O 1
ATOM 2230 N N . LEU A 1 284 ? 21.021 -9.468 -29.288 1.00 92.50 284 LEU A N 1
ATOM 2231 C CA . LEU A 1 284 ? 19.813 -9.376 -30.113 1.00 92.50 284 LEU A CA 1
ATOM 2232 C C . LEU A 1 284 ? 19.506 -7.944 -30.584 1.00 92.50 284 LEU A C 1
ATOM 2234 O O . LEU A 1 284 ? 18.891 -7.767 -31.634 1.00 92.50 284 LEU A O 1
ATOM 2238 N N . VAL A 1 285 ? 19.913 -6.912 -29.839 1.00 92.44 285 VAL A N 1
ATOM 2239 C CA . VAL A 1 285 ? 19.797 -5.514 -30.290 1.00 92.44 285 VAL A CA 1
ATOM 2240 C C . VAL A 1 285 ? 20.793 -5.225 -31.413 1.00 92.44 285 VAL A C 1
ATOM 2242 O O . VAL A 1 285 ? 20.441 -4.535 -32.368 1.00 92.44 285 VAL A O 1
ATOM 2245 N N . GLU A 1 286 ? 22.008 -5.764 -31.340 1.00 91.94 286 GLU A N 1
ATOM 2246 C CA . GLU A 1 286 ? 22.997 -5.653 -32.418 1.00 91.94 286 GLU A CA 1
ATOM 2247 C C . GLU A 1 286 ? 22.514 -6.358 -33.695 1.00 91.94 286 GLU A C 1
ATOM 2249 O O . GLU A 1 286 ? 22.553 -5.753 -34.768 1.00 91.94 286 GLU A O 1
ATOM 2254 N N . GLU A 1 287 ? 21.956 -7.570 -33.577 1.00 92.25 287 GLU A N 1
ATOM 2255 C CA . GLU A 1 287 ? 21.286 -8.272 -34.685 1.00 92.25 287 GLU A CA 1
ATOM 2256 C C . GLU A 1 287 ? 20.137 -7.430 -35.267 1.00 92.25 287 GLU A C 1
ATOM 2258 O O . GLU A 1 287 ? 20.054 -7.219 -36.478 1.00 92.25 287 GLU A O 1
ATOM 2263 N N . HIS A 1 288 ? 19.280 -6.867 -34.408 1.00 91.88 288 HIS A N 1
ATOM 2264 C CA . HIS A 1 288 ? 18.183 -6.001 -34.838 1.00 91.88 288 HIS A CA 1
ATOM 2265 C C . HIS A 1 288 ? 18.668 -4.774 -35.620 1.00 91.88 288 HIS A C 1
ATOM 2267 O O . HIS A 1 288 ? 18.069 -4.414 -36.637 1.00 91.88 288 HIS A O 1
ATOM 2273 N N . ASN A 1 289 ? 19.732 -4.129 -35.139 1.00 92.19 289 ASN A N 1
ATOM 2274 C CA . ASN A 1 289 ? 20.328 -2.952 -35.762 1.00 92.19 289 ASN A CA 1
ATOM 2275 C C . ASN A 1 289 ? 20.940 -3.283 -37.131 1.00 92.19 289 ASN A C 1
ATOM 2277 O O . ASN A 1 289 ? 20.842 -2.461 -38.044 1.00 92.19 289 ASN A O 1
ATOM 2281 N N . ALA A 1 290 ? 21.522 -4.477 -37.288 1.00 90.12 290 ALA A N 1
ATOM 2282 C CA . ALA A 1 290 ? 22.021 -4.965 -38.572 1.00 90.12 290 ALA A CA 1
ATOM 2283 C C . ALA A 1 290 ? 20.878 -5.206 -39.576 1.00 90.12 290 ALA A C 1
ATOM 2285 O O . ALA A 1 290 ? 20.978 -4.786 -40.730 1.00 90.12 290 ALA A O 1
ATOM 2286 N N . ASP A 1 291 ? 19.766 -5.796 -39.125 1.00 89.31 291 ASP A N 1
ATOM 2287 C CA . ASP A 1 291 ? 18.579 -6.046 -39.954 1.00 89.31 291 ASP A CA 1
ATOM 2288 C C . ASP A 1 291 ? 17.810 -4.758 -40.313 1.00 89.31 291 ASP A C 1
ATOM 2290 O O . ASP A 1 291 ? 17.112 -4.701 -41.329 1.00 89.31 291 ASP A O 1
ATOM 2294 N N . HIS A 1 292 ? 17.912 -3.710 -39.484 1.00 87.06 292 HIS A N 1
ATOM 2295 C CA . HIS A 1 292 ? 17.155 -2.460 -39.632 1.00 87.06 292 HIS A CA 1
ATOM 2296 C C . HIS A 1 292 ? 18.044 -1.203 -39.554 1.00 87.06 292 HIS A C 1
ATOM 2298 O O . HIS A 1 292 ? 17.876 -0.387 -38.638 1.00 87.06 292 HIS A O 1
ATOM 2304 N N . PRO A 1 293 ? 18.904 -0.938 -40.560 1.00 83.06 293 PRO A N 1
ATOM 2305 C CA . PRO A 1 293 ? 19.841 0.193 -40.535 1.00 83.06 293 PRO A CA 1
ATOM 2306 C C . PRO A 1 293 ? 19.173 1.571 -40.395 1.00 83.06 293 PRO A C 1
ATOM 2308 O O . PRO A 1 293 ? 19.786 2.524 -39.926 1.00 83.06 293 PRO A O 1
ATOM 2311 N N . SER A 1 294 ? 17.900 1.698 -40.788 1.00 79.75 294 SER A N 1
ATOM 2312 C CA . SER A 1 294 ? 17.124 2.941 -40.690 1.00 79.75 294 SER A CA 1
ATOM 2313 C C . SER A 1 294 ? 16.435 3.160 -39.332 1.00 79.75 294 SER A C 1
ATOM 2315 O O . SER A 1 294 ? 15.767 4.178 -39.156 1.00 79.75 294 SER A O 1
ATOM 2317 N N . LYS A 1 295 ? 16.488 2.193 -38.403 1.00 81.69 295 LYS A N 1
ATOM 2318 C CA . LYS A 1 295 ? 15.806 2.234 -37.091 1.00 81.69 295 LYS A CA 1
ATOM 2319 C C . LYS A 1 295 ? 16.691 1.673 -35.975 1.00 81.69 295 LYS A C 1
ATOM 2321 O O . LYS A 1 295 ? 16.235 0.872 -35.163 1.00 81.69 295 LYS A O 1
ATOM 2326 N N . THR A 1 296 ? 17.951 2.087 -35.948 1.00 84.06 296 THR A N 1
ATOM 2327 C CA . THR A 1 296 ? 18.901 1.607 -34.949 1.00 84.06 296 THR A CA 1
ATOM 2328 C C . THR A 1 296 ? 18.561 2.115 -33.548 1.00 84.06 296 THR A C 1
ATOM 2330 O O . THR A 1 296 ? 18.053 3.226 -33.363 1.00 84.06 296 THR A O 1
ATOM 2333 N N . VAL A 1 297 ? 18.833 1.282 -32.547 1.00 86.56 297 VAL A N 1
ATOM 2334 C CA . VAL A 1 297 ? 18.726 1.626 -31.128 1.00 86.56 297 VAL A CA 1
ATOM 2335 C C . VAL A 1 297 ? 20.125 1.761 -30.545 1.00 86.56 297 VAL A C 1
ATOM 2337 O O . VAL A 1 297 ? 20.952 0.861 -30.681 1.00 86.56 297 VAL A O 1
ATOM 2340 N N . ASP A 1 298 ? 20.374 2.902 -29.906 1.00 84.81 298 ASP A N 1
ATOM 2341 C CA . ASP A 1 298 ? 21.640 3.206 -29.245 1.00 84.81 298 ASP A CA 1
ATOM 2342 C C . ASP A 1 298 ? 21.779 2.432 -27.923 1.00 84.81 298 ASP A C 1
ATOM 2344 O O . ASP A 1 298 ? 20.876 2.447 -27.082 1.00 84.81 298 ASP A O 1
ATOM 2348 N N . LEU A 1 299 ? 22.927 1.773 -27.753 1.00 84.62 299 LEU A N 1
ATOM 2349 C CA . LEU A 1 299 ? 23.311 1.023 -26.555 1.00 84.62 299 LEU A CA 1
ATOM 2350 C C . LEU A 1 299 ? 24.293 1.797 -25.659 1.00 84.62 299 LEU A C 1
ATOM 2352 O O . LEU A 1 299 ? 24.615 1.333 -24.568 1.00 84.62 299 LEU A O 1
ATOM 2356 N N . THR A 1 300 ? 24.757 2.978 -26.082 1.00 86.38 300 THR A N 1
ATOM 2357 C CA . THR A 1 300 ? 25.885 3.694 -25.463 1.00 86.38 300 THR A CA 1
ATOM 2358 C C . THR A 1 300 ? 25.686 3.970 -23.970 1.00 86.38 300 THR A C 1
ATOM 2360 O O . THR A 1 300 ? 26.631 3.834 -23.192 1.00 86.38 300 THR A O 1
ATOM 2363 N N . LEU A 1 301 ? 24.476 4.343 -23.530 1.00 86.25 301 LEU A N 1
ATOM 2364 C CA . LEU A 1 301 ? 24.221 4.615 -22.108 1.00 86.25 301 LEU A CA 1
ATOM 2365 C C . LEU A 1 301 ? 23.803 3.367 -21.323 1.00 86.25 301 LEU A C 1
ATOM 2367 O O . LEU A 1 301 ? 23.881 3.377 -20.091 1.00 86.25 301 LEU A O 1
ATOM 2371 N N . VAL A 1 302 ? 23.351 2.313 -22.004 1.00 89.25 302 VAL A N 1
ATOM 2372 C CA . VAL A 1 302 ? 22.762 1.111 -21.398 1.00 89.25 302 VAL A CA 1
ATOM 2373 C C . VAL A 1 302 ? 23.857 0.087 -21.120 1.00 89.25 302 VAL A C 1
ATOM 2375 O O . VAL A 1 302 ? 23.861 -1.010 -21.663 1.00 89.25 302 VAL A O 1
ATOM 2378 N N . THR A 1 303 ? 24.805 0.457 -20.261 1.00 93.19 303 THR A N 1
ATOM 2379 C CA . THR A 1 303 ? 25.874 -0.445 -19.822 1.00 93.19 303 THR A CA 1
ATOM 2380 C C . THR A 1 303 ? 25.495 -1.161 -18.529 1.00 93.19 303 THR A C 1
ATOM 2382 O O . THR A 1 303 ? 24.856 -0.572 -17.653 1.00 93.19 303 THR A O 1
ATOM 2385 N N . LEU A 1 304 ? 25.918 -2.420 -18.371 1.00 93.56 304 LEU A N 1
ATOM 2386 C CA . LEU A 1 304 ? 25.602 -3.213 -17.177 1.00 93.56 304 LEU A CA 1
ATOM 2387 C C . LEU A 1 304 ? 25.971 -2.499 -15.855 1.00 93.56 304 LEU A C 1
ATOM 2389 O O . LEU A 1 304 ? 25.087 -2.402 -15.006 1.00 93.56 304 LEU A O 1
ATOM 2393 N N . PRO A 1 305 ? 27.168 -1.891 -15.686 1.00 95.06 305 PRO A N 1
ATOM 2394 C CA . PRO A 1 305 ? 27.504 -1.174 -14.450 1.00 95.06 305 PRO A CA 1
ATOM 2395 C C . PRO A 1 305 ? 26.567 0.006 -14.154 1.00 95.06 305 PRO A C 1
ATOM 2397 O O . PRO A 1 305 ? 26.176 0.217 -13.008 1.00 95.06 305 PRO A O 1
ATOM 2400 N N . ARG A 1 306 ? 26.139 0.749 -15.188 1.00 95.00 306 ARG A N 1
ATOM 2401 C CA . ARG A 1 306 ? 25.176 1.855 -15.033 1.00 95.00 306 ARG A CA 1
ATOM 2402 C C . ARG A 1 306 ? 23.811 1.347 -14.592 1.00 95.00 306 ARG A C 1
ATOM 2404 O O . ARG A 1 306 ? 23.169 1.961 -13.742 1.00 95.00 306 ARG A O 1
ATOM 2411 N N . LEU A 1 307 ? 23.352 0.239 -15.171 1.00 94.50 307 LEU A N 1
ATOM 2412 C CA . LEU A 1 307 ? 22.081 -0.369 -14.786 1.00 94.50 307 LEU A CA 1
ATOM 2413 C C . LEU A 1 307 ? 22.134 -0.928 -13.362 1.00 94.50 307 LEU A C 1
ATOM 2415 O O . LEU A 1 307 ? 21.180 -0.735 -12.612 1.00 94.50 307 LEU A O 1
ATOM 2419 N N . GLU A 1 308 ? 23.235 -1.578 -12.981 1.00 95.50 308 GLU A N 1
ATOM 2420 C CA . GLU A 1 308 ? 23.455 -2.113 -11.635 1.00 95.50 308 GLU A CA 1
ATOM 2421 C C . GLU A 1 308 ? 23.498 -0.998 -10.584 1.00 95.50 308 GLU A C 1
ATOM 2423 O O . GLU A 1 308 ? 22.829 -1.114 -9.556 1.00 95.50 308 GLU A O 1
ATOM 2428 N N . GLU A 1 309 ? 24.215 0.102 -10.838 1.00 96.69 309 GLU A N 1
ATOM 2429 C CA . GLU A 1 309 ? 24.265 1.237 -9.910 1.00 96.69 309 GLU A CA 1
ATOM 2430 C C . GLU A 1 309 ? 22.883 1.886 -9.744 1.00 96.69 309 GLU A C 1
ATOM 2432 O O . GLU A 1 309 ? 22.407 2.053 -8.619 1.00 96.69 309 GLU A O 1
ATOM 2437 N N . LEU A 1 310 ? 22.188 2.184 -10.852 1.00 95.56 310 LEU A N 1
ATOM 2438 C CA . LEU A 1 310 ? 20.839 2.756 -10.801 1.00 95.56 310 LEU A CA 1
ATOM 2439 C C . LEU A 1 310 ? 19.859 1.819 -10.082 1.00 95.56 310 LEU A C 1
ATOM 2441 O O . LEU A 1 310 ? 19.050 2.267 -9.268 1.00 95.56 310 LEU A O 1
ATOM 2445 N N . HIS A 1 311 ? 19.934 0.518 -10.367 1.00 94.88 311 HIS A N 1
ATOM 2446 C CA . HIS A 1 311 ? 19.123 -0.497 -9.711 1.00 94.88 311 HIS A CA 1
ATOM 2447 C C . HIS A 1 311 ? 19.357 -0.509 -8.199 1.00 94.88 311 HIS A C 1
ATOM 2449 O O . HIS A 1 311 ? 18.400 -0.434 -7.432 1.00 94.88 311 HIS A O 1
ATOM 2455 N N . ASN A 1 312 ? 20.614 -0.570 -7.764 1.00 95.88 312 ASN A N 1
ATOM 2456 C CA . ASN A 1 312 ? 20.965 -0.661 -6.351 1.00 95.88 312 ASN A CA 1
ATOM 2457 C C . ASN A 1 312 ? 20.626 0.622 -5.582 1.00 95.88 312 ASN A C 1
ATOM 2459 O O . ASN A 1 312 ? 20.173 0.536 -4.442 1.00 95.88 312 ASN A O 1
ATOM 2463 N N . LEU A 1 313 ? 20.767 1.791 -6.215 1.00 96.31 313 LEU A N 1
ATOM 2464 C CA . LEU A 1 313 ? 20.351 3.072 -5.643 1.00 96.31 313 LEU A CA 1
ATOM 2465 C C . LEU A 1 313 ? 18.827 3.149 -5.452 1.00 96.31 313 LEU A C 1
ATOM 2467 O O . LEU A 1 313 ? 18.349 3.669 -4.444 1.00 96.31 313 LEU A O 1
ATOM 2471 N N . LEU A 1 314 ? 18.053 2.633 -6.412 1.00 94.88 314 LEU A N 1
ATOM 2472 C CA . LEU A 1 314 ? 16.591 2.689 -6.382 1.00 94.88 314 LEU A CA 1
ATOM 2473 C C . LEU A 1 314 ? 15.946 1.555 -5.572 1.00 94.88 314 LEU A C 1
ATOM 2475 O O . LEU A 1 314 ? 14.856 1.741 -5.034 1.00 94.88 314 LEU A O 1
ATOM 2479 N N . LYS A 1 315 ? 16.597 0.395 -5.450 1.00 94.06 315 LYS A N 1
ATOM 2480 C CA . LYS A 1 315 ? 16.047 -0.805 -4.800 1.00 94.06 315 LYS A CA 1
ATOM 2481 C C . LYS A 1 315 ? 15.474 -0.554 -3.392 1.00 94.06 315 LYS A C 1
ATOM 2483 O O . LYS A 1 315 ? 14.321 -0.930 -3.186 1.00 94.06 315 LYS A O 1
ATOM 2488 N N . PRO A 1 316 ? 16.162 0.145 -2.464 1.00 95.69 316 PRO A N 1
ATOM 2489 C CA . PRO A 1 316 ? 15.607 0.480 -1.147 1.00 95.69 316 PRO A CA 1
ATOM 2490 C C . PRO A 1 316 ? 14.245 1.180 -1.193 1.00 95.69 316 PRO A C 1
ATOM 2492 O O . PRO A 1 316 ? 13.396 0.976 -0.326 1.00 95.69 316 PRO A O 1
ATOM 2495 N N . LEU A 1 317 ? 14.031 2.032 -2.198 1.00 94.88 317 LEU A N 1
ATOM 2496 C CA . LEU A 1 317 ? 12.787 2.777 -2.387 1.00 94.88 317 LEU A CA 1
ATOM 2497 C C . LEU A 1 317 ? 11.673 1.850 -2.895 1.00 94.88 317 LEU A C 1
ATOM 2499 O O . LEU A 1 317 ? 10.503 2.041 -2.554 1.00 94.88 317 LEU A O 1
ATOM 2503 N N . GLY A 1 318 ? 12.036 0.835 -3.686 1.00 92.00 318 GLY A N 1
ATOM 2504 C CA . GLY A 1 318 ? 11.119 -0.154 -4.244 1.00 92.00 318 GLY A CA 1
ATOM 2505 C C . GLY A 1 318 ? 10.616 -1.071 -3.149 1.00 92.00 318 GLY A C 1
ATOM 2506 O O . GLY A 1 318 ? 9.411 -1.150 -2.925 1.00 92.00 318 GLY A O 1
ATOM 2507 N N . ASP A 1 319 ? 11.555 -1.632 -2.386 1.00 92.06 319 ASP A N 1
ATOM 2508 C CA . ASP A 1 319 ? 11.281 -2.486 -1.232 1.00 92.06 319 ASP A CA 1
ATOM 2509 C C . ASP A 1 319 ? 10.406 -1.750 -0.196 1.00 92.06 319 ASP A C 1
ATOM 2511 O O . ASP A 1 319 ? 9.445 -2.309 0.335 1.00 92.06 319 ASP A O 1
ATOM 2515 N N . ALA A 1 320 ? 10.679 -0.461 0.055 1.00 93.94 320 ALA A N 1
ATOM 2516 C CA . ALA A 1 320 ? 9.854 0.366 0.936 1.00 93.94 320 ALA A CA 1
ATOM 2517 C C . ALA A 1 320 ? 8.446 0.615 0.370 1.00 93.94 320 ALA A C 1
ATOM 2519 O O . ALA A 1 320 ? 7.470 0.552 1.118 1.00 93.94 320 ALA A O 1
ATOM 2520 N N . THR A 1 321 ? 8.317 0.870 -0.936 1.00 92.56 321 THR A N 1
ATOM 2521 C CA . THR A 1 321 ? 7.009 1.047 -1.589 1.00 92.56 321 THR A CA 1
ATOM 2522 C C . THR A 1 321 ? 6.184 -0.232 -1.494 1.00 92.56 321 THR A C 1
ATOM 2524 O O . THR A 1 321 ? 5.028 -0.168 -1.079 1.00 92.56 321 THR A O 1
ATOM 2527 N N . ASP A 1 322 ? 6.783 -1.382 -1.812 1.00 89.62 322 ASP A N 1
ATOM 2528 C CA . ASP A 1 322 ? 6.141 -2.698 -1.755 1.00 89.62 322 ASP A CA 1
ATOM 2529 C C . ASP A 1 322 ? 5.705 -3.056 -0.334 1.00 89.62 322 ASP A C 1
ATOM 2531 O O . ASP A 1 322 ? 4.579 -3.514 -0.127 1.00 89.62 322 ASP A O 1
ATOM 2535 N N . ARG A 1 323 ? 6.539 -2.746 0.664 1.00 92.00 323 ARG A N 1
ATOM 2536 C CA . ARG A 1 323 ? 6.184 -2.934 2.071 1.00 92.00 323 ARG A CA 1
ATOM 2537 C C . ARG A 1 323 ? 5.029 -2.035 2.507 1.00 92.00 323 ARG A C 1
ATOM 2539 O O . ARG A 1 323 ? 4.132 -2.516 3.183 1.00 92.00 323 ARG A O 1
ATOM 2546 N N . LEU A 1 324 ? 5.019 -0.756 2.134 1.00 92.31 324 LEU A N 1
ATOM 2547 C CA . LEU A 1 324 ? 3.970 0.191 2.544 1.00 92.31 324 LEU A CA 1
ATOM 2548 C C . LEU A 1 324 ? 2.616 -0.065 1.861 1.00 92.31 324 LEU A C 1
ATOM 2550 O O . LEU A 1 324 ? 1.579 0.313 2.407 1.00 92.31 324 LEU A O 1
ATOM 2554 N N . GLN A 1 325 ? 2.611 -0.681 0.675 1.00 89.75 325 GLN A N 1
ATOM 2555 C CA . GLN A 1 325 ? 1.395 -0.986 -0.095 1.00 89.75 325 GLN A CA 1
ATOM 2556 C C . GLN A 1 325 ? 0.813 -2.389 0.146 1.00 89.75 325 GLN A C 1
ATOM 2558 O O . GLN A 1 325 ? -0.181 -2.759 -0.492 1.00 89.75 325 GLN A O 1
ATOM 2563 N N . GLY A 1 326 ? 1.413 -3.168 1.052 1.00 87.31 326 GLY A N 1
ATOM 2564 C CA . GLY A 1 326 ? 0.918 -4.486 1.454 1.00 87.31 326 GLY A CA 1
ATOM 2565 C C . GLY A 1 326 ? -0.451 -4.433 2.145 1.00 87.31 326 GLY A C 1
ATOM 2566 O O . GLY A 1 326 ? -0.840 -3.412 2.712 1.00 87.31 326 GLY A O 1
ATOM 2567 N N . ASP A 1 327 ? -1.202 -5.537 2.089 1.00 84.75 327 ASP A N 1
ATOM 2568 C CA . ASP A 1 327 ? -2.451 -5.674 2.851 1.00 84.75 327 ASP A CA 1
ATOM 2569 C C . ASP A 1 327 ? -2.169 -5.850 4.339 1.00 84.75 327 ASP A C 1
ATOM 2571 O O . ASP A 1 327 ? -1.201 -6.499 4.728 1.00 84.75 327 ASP A O 1
ATOM 2575 N N . GLY A 1 328 ? -3.024 -5.255 5.168 1.00 84.56 328 GLY A N 1
ATOM 2576 C CA . GLY A 1 328 ? -2.893 -5.278 6.626 1.00 84.56 328 GLY A CA 1
ATOM 2577 C C . GLY A 1 328 ? -1.699 -4.488 7.166 1.00 84.56 328 GLY A C 1
ATOM 2578 O O . GLY A 1 328 ? -1.420 -4.548 8.359 1.00 84.56 328 GLY A O 1
ATOM 2579 N N . VAL A 1 329 ? -0.978 -3.743 6.322 1.00 91.00 329 VAL A N 1
ATOM 2580 C CA . VAL A 1 329 ? 0.178 -2.960 6.765 1.00 91.00 329 VAL A CA 1
ATOM 2581 C C . VAL A 1 329 ? -0.298 -1.701 7.478 1.00 91.00 329 VAL A C 1
ATOM 2583 O O . VAL A 1 329 ? -0.947 -0.824 6.899 1.00 91.00 329 VAL A O 1
ATOM 2586 N N . THR A 1 330 ? 0.053 -1.609 8.755 1.00 93.12 330 THR A N 1
ATOM 2587 C CA . THR A 1 330 ? -0.361 -0.518 9.631 1.00 93.12 330 THR A CA 1
ATOM 2588 C C . THR A 1 330 ? 0.633 0.637 9.587 1.00 93.12 330 THR A C 1
ATOM 2590 O O . THR A 1 330 ? 1.811 0.476 9.261 1.00 93.12 330 THR A O 1
ATOM 2593 N N . SER A 1 331 ? 0.177 1.825 9.966 1.00 92.69 331 SER A N 1
ATOM 2594 C CA . SER A 1 331 ? 0.989 3.037 10.040 1.00 92.69 331 SER A CA 1
ATOM 2595 C C . SER A 1 331 ? 2.199 2.934 10.975 1.00 92.69 331 SER A C 1
ATOM 2597 O O . SER A 1 331 ? 3.132 3.722 10.840 1.00 92.69 331 SER A O 1
ATOM 2599 N N . ALA A 1 332 ? 2.234 1.948 11.878 1.00 93.56 332 ALA A N 1
ATOM 2600 C CA . ALA A 1 332 ? 3.351 1.715 12.795 1.00 93.56 332 ALA A CA 1
ATOM 2601 C C . ALA A 1 332 ? 4.690 1.475 12.079 1.00 93.56 332 ALA A C 1
ATOM 2603 O O . ALA A 1 332 ? 5.756 1.753 12.629 1.00 93.56 332 ALA A O 1
ATOM 2604 N N . VAL A 1 333 ? 4.656 0.982 10.835 1.00 93.56 333 VAL A N 1
ATOM 2605 C CA . VAL A 1 333 ? 5.878 0.699 10.070 1.00 93.56 333 VAL A CA 1
ATOM 2606 C C . VAL A 1 333 ? 6.420 1.917 9.321 1.00 93.56 333 VAL A C 1
ATOM 2608 O O . VAL A 1 333 ? 7.521 1.836 8.781 1.00 93.56 333 VAL A O 1
ATOM 2611 N N . VAL A 1 334 ? 5.675 3.026 9.243 1.00 94.75 334 VAL A N 1
ATOM 2612 C CA . VAL A 1 334 ? 5.992 4.157 8.352 1.00 94.75 334 VAL A CA 1
ATOM 2613 C C . VAL A 1 334 ? 7.321 4.808 8.724 1.00 94.75 334 VAL A C 1
ATOM 2615 O O . VAL A 1 334 ? 8.201 4.896 7.865 1.00 94.75 334 VAL A O 1
ATOM 2618 N N . HIS A 1 335 ? 7.515 5.201 9.991 1.00 93.62 335 HIS A N 1
ATOM 2619 C CA . HIS A 1 335 ? 8.778 5.804 10.436 1.00 93.62 335 HIS A CA 1
ATOM 2620 C C . HIS A 1 335 ? 9.959 4.871 10.194 1.00 93.62 335 HIS A C 1
ATOM 2622 O O . HIS A 1 335 ? 10.978 5.320 9.672 1.00 93.62 335 HIS A O 1
ATOM 2628 N N . LEU A 1 336 ? 9.818 3.582 10.518 1.00 92.25 336 LEU A N 1
ATOM 2629 C CA . LEU A 1 336 ? 10.865 2.586 10.297 1.00 92.25 336 LEU A CA 1
ATOM 2630 C C . LEU A 1 336 ? 11.206 2.452 8.811 1.00 92.25 336 LEU A C 1
ATOM 2632 O O . LEU A 1 336 ? 12.370 2.577 8.442 1.00 92.25 336 LEU A O 1
ATOM 2636 N N . CYS A 1 337 ? 10.206 2.232 7.956 1.00 94.69 337 CYS A N 1
ATOM 2637 C CA . CYS A 1 337 ? 10.414 1.992 6.529 1.00 94.69 337 CYS A CA 1
ATOM 2638 C C . CYS A 1 337 ? 11.074 3.189 5.848 1.00 94.69 337 CYS A C 1
ATOM 2640 O O . CYS A 1 337 ? 12.070 3.017 5.147 1.00 94.69 337 CYS A O 1
ATOM 2642 N N . ILE A 1 338 ? 10.556 4.399 6.076 1.00 95.19 338 ILE A N 1
ATOM 2643 C CA . ILE A 1 338 ? 11.087 5.612 5.444 1.00 95.19 338 ILE A CA 1
ATOM 2644 C C . ILE A 1 338 ? 12.484 5.937 5.972 1.00 95.19 338 ILE A C 1
ATOM 2646 O O . ILE A 1 338 ? 13.370 6.255 5.183 1.00 95.19 338 ILE A O 1
ATOM 2650 N N . SER A 1 339 ? 12.720 5.788 7.277 1.00 93.12 339 SER A N 1
ATOM 2651 C CA . SER A 1 339 ? 14.037 6.035 7.873 1.00 93.12 339 SER A CA 1
ATOM 2652 C C . SER A 1 339 ? 15.089 5.034 7.386 1.00 93.12 339 SER A C 1
ATOM 2654 O O . SER A 1 339 ? 16.176 5.440 6.980 1.00 93.12 339 SER A O 1
ATOM 2656 N N . THR A 1 340 ? 14.772 3.734 7.360 1.00 93.25 340 THR A N 1
ATOM 2657 C CA . THR A 1 340 ? 15.675 2.702 6.826 1.00 93.25 340 THR A CA 1
ATOM 2658 C C . THR A 1 340 ? 15.979 2.947 5.353 1.00 93.25 340 THR A C 1
ATOM 2660 O O . THR A 1 340 ? 17.145 2.924 4.961 1.00 93.25 340 THR A O 1
ATOM 2663 N N . CYS A 1 341 ? 14.948 3.229 4.555 1.00 94.44 341 CYS A N 1
ATOM 2664 C CA . CYS A 1 341 ? 15.088 3.530 3.137 1.00 94.44 341 CYS A CA 1
ATOM 2665 C C . CYS A 1 341 ? 15.994 4.751 2.909 1.00 94.44 341 CYS A C 1
ATOM 2667 O O . CYS A 1 341 ? 16.953 4.682 2.143 1.00 94.44 341 CYS A O 1
ATOM 2669 N N . TYR A 1 342 ? 15.751 5.843 3.639 1.00 95.56 342 TYR A N 1
ATOM 2670 C CA . TYR A 1 342 ? 16.558 7.058 3.571 1.00 95.56 342 TYR A CA 1
ATOM 2671 C C . TYR A 1 342 ? 18.025 6.794 3.927 1.00 95.56 342 TYR A C 1
ATOM 2673 O O . TYR A 1 342 ? 18.921 7.225 3.203 1.00 95.56 342 TYR A O 1
ATOM 2681 N N . THR A 1 343 ? 18.287 6.052 5.011 1.00 94.31 343 THR A N 1
ATOM 2682 C CA . THR A 1 343 ? 19.651 5.664 5.389 1.00 94.31 343 THR A CA 1
ATOM 2683 C C . THR A 1 343 ? 20.323 4.859 4.283 1.00 94.31 343 THR A C 1
ATOM 2685 O O . THR A 1 343 ? 21.435 5.209 3.907 1.00 94.31 343 THR A O 1
ATOM 2688 N N . GLN A 1 344 ? 19.658 3.839 3.732 1.00 95.38 344 GLN A N 1
ATOM 2689 C CA . GLN A 1 344 ? 20.223 2.996 2.672 1.00 95.38 344 GLN A CA 1
ATOM 2690 C C . GLN A 1 344 ? 20.578 3.805 1.421 1.00 95.38 344 GLN A C 1
ATOM 2692 O O . GLN A 1 344 ? 21.682 3.658 0.899 1.00 95.38 344 GLN A O 1
ATOM 2697 N N . VAL A 1 345 ? 19.690 4.706 0.985 1.00 96.50 345 VAL A N 1
ATOM 2698 C CA . VAL A 1 345 ? 19.960 5.611 -0.143 1.00 96.50 345 VAL A CA 1
ATOM 2699 C C . VAL A 1 345 ? 21.126 6.544 0.177 1.00 96.50 345 VAL A C 1
ATOM 2701 O O . VAL A 1 345 ? 21.975 6.757 -0.678 1.00 96.50 345 VAL A O 1
ATOM 2704 N N . LYS A 1 346 ? 21.211 7.083 1.400 1.00 95.38 346 LYS A N 1
ATOM 2705 C CA . LYS A 1 346 ? 22.278 8.010 1.811 1.00 95.38 346 LYS A CA 1
ATOM 2706 C C . LYS A 1 346 ? 23.651 7.344 1.894 1.00 95.38 346 LYS A C 1
ATOM 2708 O O . LYS A 1 346 ? 24.645 7.969 1.546 1.00 95.38 346 LYS A O 1
ATOM 2713 N N . THR A 1 347 ? 23.717 6.113 2.394 1.00 95.19 347 THR A N 1
ATOM 2714 C CA . THR A 1 347 ? 24.980 5.386 2.588 1.00 95.19 347 THR A CA 1
ATOM 2715 C C . THR A 1 347 ? 25.479 4.696 1.324 1.00 95.19 347 THR A C 1
ATOM 2717 O O . THR A 1 347 ? 26.611 4.224 1.305 1.00 95.19 347 THR A O 1
ATOM 2720 N N . TYR A 1 348 ? 24.644 4.595 0.288 1.00 96.38 348 TYR A N 1
ATOM 2721 C CA . TYR A 1 348 ? 25.036 3.981 -0.973 1.00 96.38 348 TYR A CA 1
ATOM 2722 C C . TYR A 1 348 ? 26.129 4.819 -1.671 1.00 96.38 348 TYR A C 1
ATOM 2724 O O . TYR A 1 348 ? 25.941 6.025 -1.843 1.00 96.38 348 TYR A O 1
ATOM 2732 N N . PRO A 1 349 ? 27.268 4.234 -2.077 1.00 94.94 349 PRO A N 1
ATOM 2733 C CA . PRO A 1 349 ? 28.341 4.970 -2.743 1.00 94.94 349 PRO A CA 1
ATOM 2734 C C . PRO A 1 349 ? 28.009 5.178 -4.231 1.00 94.94 349 PRO A C 1
ATOM 2736 O O . PRO A 1 349 ? 28.509 4.459 -5.088 1.00 94.94 349 PRO A O 1
ATOM 2739 N N . ALA A 1 350 ? 27.123 6.131 -4.542 1.00 93.69 350 ALA A N 1
ATOM 2740 C CA . ALA A 1 350 ? 26.768 6.450 -5.926 1.00 93.69 350 ALA A CA 1
ATOM 2741 C C . ALA A 1 350 ? 27.883 7.260 -6.607 1.00 93.69 350 ALA A C 1
ATOM 2743 O O . ALA A 1 350 ? 28.205 8.369 -6.170 1.00 93.69 350 ALA A O 1
ATOM 2744 N N . GLU A 1 351 ? 28.420 6.744 -7.711 1.00 93.75 351 GLU A N 1
ATOM 2745 C CA . GLU A 1 351 ? 29.433 7.415 -8.529 1.00 93.75 351 GLU A CA 1
ATOM 2746 C C . GLU A 1 351 ? 28.774 8.057 -9.756 1.00 93.75 351 GLU A C 1
ATOM 2748 O O . GLU A 1 351 ? 28.803 9.281 -9.926 1.00 93.75 351 GLU A O 1
ATOM 2753 N N . MET A 1 352 ? 28.099 7.246 -10.576 1.00 94.75 352 MET A N 1
ATOM 2754 C CA . MET A 1 352 ? 27.460 7.665 -11.826 1.00 94.75 352 MET A CA 1
ATOM 2755 C C . MET A 1 352 ? 26.124 8.387 -11.598 1.00 94.75 352 MET A C 1
ATOM 2757 O O . MET A 1 352 ? 25.688 9.161 -12.458 1.00 94.75 352 MET A O 1
ATOM 2761 N N . PHE A 1 353 ? 25.481 8.170 -10.443 1.00 96.19 353 PHE A N 1
ATOM 2762 C CA . PHE A 1 353 ? 24.172 8.738 -10.089 1.00 96.19 353 PHE A CA 1
ATOM 2763 C C . PHE A 1 353 ? 24.179 9.576 -8.798 1.00 96.19 353 PHE A C 1
ATOM 2765 O O . PHE A 1 353 ? 23.153 9.725 -8.133 1.00 96.19 353 PHE A O 1
ATOM 2772 N N . SER A 1 354 ? 25.314 10.193 -8.455 1.00 96.06 354 SER A N 1
ATOM 2773 C CA . SER A 1 354 ? 25.446 11.063 -7.271 1.00 96.06 354 SER A CA 1
ATOM 2774 C C . SER A 1 354 ? 24.498 12.280 -7.275 1.00 96.06 354 SER A C 1
ATOM 2776 O O . SER A 1 354 ? 24.071 12.759 -6.220 1.00 96.06 354 SER A O 1
ATOM 2778 N N . HIS A 1 355 ? 24.129 12.800 -8.454 1.00 96.00 355 HIS A N 1
ATOM 2779 C CA . HIS A 1 355 ? 23.125 13.864 -8.568 1.00 96.00 355 HIS A CA 1
ATOM 2780 C C . HIS A 1 355 ? 21.719 13.363 -8.211 1.00 96.00 355 HIS A C 1
ATOM 2782 O O . HIS A 1 355 ? 21.092 13.937 -7.316 1.00 96.00 355 HIS A O 1
ATOM 2788 N N . LEU A 1 356 ? 21.278 12.261 -8.829 1.00 96.62 356 LEU A N 1
ATOM 2789 C CA . LEU A 1 356 ? 20.021 11.586 -8.506 1.00 96.62 356 LEU A CA 1
ATOM 2790 C C . LEU A 1 356 ? 19.940 11.246 -7.014 1.00 96.62 356 LEU A C 1
ATOM 2792 O O . LEU A 1 356 ? 18.924 11.526 -6.386 1.00 96.62 356 LEU A O 1
ATOM 2796 N N . GLN A 1 357 ? 21.004 10.695 -6.421 1.00 97.56 357 GLN A N 1
ATOM 2797 C CA . GLN A 1 357 ? 21.047 10.376 -4.991 1.00 97.56 357 GLN A CA 1
ATOM 2798 C C . GLN A 1 357 ? 20.738 11.608 -4.125 1.00 97.56 357 GLN A C 1
ATOM 2800 O O . GLN A 1 357 ? 19.875 11.548 -3.247 1.00 97.56 357 GLN A O 1
ATOM 2805 N N . ARG A 1 358 ? 21.384 12.752 -4.392 1.00 96.00 358 ARG A N 1
ATOM 2806 C CA . ARG A 1 358 ? 21.109 14.005 -3.664 1.00 96.00 358 ARG A CA 1
ATOM 2807 C C . ARG A 1 358 ? 19.673 14.485 -3.862 1.00 96.00 358 ARG A C 1
ATOM 2809 O O . ARG A 1 358 ? 19.046 14.922 -2.897 1.00 96.00 358 ARG A O 1
ATOM 2816 N N . GLN A 1 359 ? 19.145 14.397 -5.084 1.00 96.50 359 GLN A N 1
ATOM 2817 C CA . GLN A 1 359 ? 17.758 14.766 -5.367 1.00 96.50 359 GLN A CA 1
ATOM 2818 C C . GLN A 1 359 ? 16.767 13.857 -4.630 1.00 96.50 359 GLN A C 1
ATOM 2820 O O . GLN A 1 359 ? 15.840 14.367 -4.004 1.00 96.50 359 GLN A O 1
ATOM 2825 N N . LEU A 1 360 ? 16.980 12.538 -4.634 1.00 96.69 360 LEU A N 1
ATOM 2826 C CA . LEU A 1 360 ? 16.156 11.571 -3.906 1.00 96.69 360 LEU A CA 1
ATOM 2827 C C . LEU A 1 360 ? 16.098 11.916 -2.416 1.00 96.69 360 LEU A C 1
ATOM 2829 O O . LEU A 1 360 ? 15.007 12.066 -1.873 1.00 96.69 360 LEU A O 1
ATOM 2833 N N . LEU A 1 361 ? 17.250 12.127 -1.772 1.00 96.62 361 LEU A N 1
ATOM 2834 C CA . LEU A 1 361 ? 17.311 12.489 -0.352 1.00 96.62 361 LEU A CA 1
ATOM 2835 C C . LEU A 1 361 ? 16.563 13.801 -0.065 1.00 96.62 361 LEU A C 1
ATOM 2837 O O . LEU A 1 361 ? 15.751 13.854 0.856 1.00 96.62 361 LEU A O 1
ATOM 2841 N N . ALA A 1 362 ? 16.761 14.837 -0.885 1.00 95.62 362 ALA A N 1
ATOM 2842 C CA . ALA A 1 362 ? 16.069 16.115 -0.717 1.00 95.62 362 ALA A CA 1
ATOM 2843 C C . ALA A 1 362 ? 14.541 15.988 -0.875 1.00 95.62 362 ALA A C 1
ATOM 2845 O O . ALA A 1 362 ? 13.781 16.542 -0.076 1.00 95.62 362 ALA A O 1
ATOM 2846 N N . ARG A 1 363 ? 14.072 15.238 -1.885 1.00 95.31 363 ARG A N 1
ATOM 2847 C CA . ARG A 1 363 ? 12.637 15.014 -2.133 1.00 95.31 363 ARG A CA 1
ATOM 2848 C C . ARG A 1 363 ? 11.994 14.167 -1.036 1.00 95.31 363 ARG A C 1
ATOM 2850 O O . ARG A 1 363 ? 10.874 14.479 -0.635 1.00 95.31 363 ARG A O 1
ATOM 2857 N N . LEU A 1 364 ? 12.689 13.141 -0.538 1.00 95.38 364 LEU A N 1
ATOM 2858 C CA . LEU A 1 364 ? 12.233 12.326 0.590 1.00 95.38 364 LEU A CA 1
ATOM 2859 C C . LEU A 1 364 ? 12.075 13.184 1.844 1.00 95.38 364 LEU A C 1
ATOM 2861 O O . LEU A 1 364 ? 10.981 13.221 2.402 1.00 95.38 364 LEU A O 1
ATOM 2865 N N . SER A 1 365 ? 13.111 13.934 2.231 1.00 94.12 365 SER A N 1
ATOM 2866 C CA . SER A 1 365 ? 13.057 14.798 3.414 1.00 94.12 365 SER A CA 1
ATOM 2867 C C . SER A 1 365 ? 11.938 15.834 3.320 1.00 94.12 365 SER A C 1
ATOM 2869 O O . SER A 1 365 ? 11.158 15.968 4.258 1.00 94.12 365 SER A O 1
ATOM 2871 N N . GLY A 1 366 ? 11.790 16.513 2.178 1.00 93.38 366 GLY A N 1
ATOM 2872 C CA . GLY A 1 366 ? 10.751 17.533 2.012 1.00 93.38 366 GLY A CA 1
ATOM 2873 C C . GLY A 1 366 ? 9.324 16.975 2.003 1.00 93.38 366 GLY A C 1
ATOM 2874 O O . GLY A 1 366 ? 8.428 17.554 2.612 1.00 93.38 366 GLY A O 1
ATOM 2875 N N . ARG A 1 367 ? 9.081 15.847 1.320 1.00 93.75 367 ARG A N 1
ATOM 2876 C CA . ARG A 1 367 ? 7.727 15.275 1.198 1.00 93.75 367 ARG A CA 1
ATOM 2877 C C . ARG A 1 367 ? 7.275 14.536 2.459 1.00 93.75 367 ARG A C 1
ATOM 2879 O O . ARG A 1 367 ? 6.076 14.532 2.740 1.00 93.75 367 ARG A O 1
ATOM 2886 N N . PHE A 1 368 ? 8.202 13.920 3.196 1.00 94.50 368 PHE A N 1
ATOM 2887 C CA . PHE A 1 368 ? 7.881 13.136 4.390 1.00 94.50 368 PHE A CA 1
ATOM 2888 C C . PHE A 1 368 ? 7.949 13.913 5.705 1.00 94.50 368 PHE A C 1
ATOM 2890 O O . PHE A 1 368 ? 7.326 13.444 6.649 1.00 94.50 368 PHE A O 1
ATOM 2897 N N . ALA A 1 369 ? 8.585 15.089 5.776 1.00 92.00 369 ALA A N 1
ATOM 2898 C CA . ALA A 1 369 ? 8.594 15.929 6.984 1.00 92.00 369 ALA A CA 1
ATOM 2899 C C . ALA A 1 369 ? 7.205 16.058 7.660 1.00 92.00 369 ALA A C 1
ATOM 2901 O O . ALA A 1 369 ? 7.040 15.555 8.771 1.00 92.00 369 ALA A O 1
ATOM 2902 N N . PRO A 1 370 ? 6.145 16.543 6.976 1.00 90.12 370 PRO A N 1
ATOM 2903 C CA . PRO A 1 370 ? 4.825 16.688 7.600 1.00 90.12 370 PRO A CA 1
ATOM 2904 C C . PRO A 1 370 ? 4.113 15.358 7.902 1.00 90.12 370 PRO A C 1
ATOM 2906 O O . PRO A 1 370 ? 3.077 15.357 8.555 1.00 90.12 370 PRO A O 1
ATOM 2909 N N . ILE A 1 371 ? 4.592 14.233 7.360 1.00 91.50 371 ILE A N 1
ATOM 2910 C CA . ILE A 1 371 ? 4.058 12.898 7.665 1.00 91.50 371 ILE A CA 1
ATOM 2911 C C . ILE A 1 371 ? 4.749 12.357 8.921 1.00 91.50 371 ILE A C 1
ATOM 2913 O O . ILE A 1 371 ? 4.098 11.803 9.796 1.00 91.50 371 ILE A O 1
ATOM 2917 N N . LEU A 1 372 ? 6.067 12.518 9.033 1.00 93.00 372 LEU A N 1
ATOM 2918 C CA . LEU A 1 372 ? 6.848 11.987 10.151 1.00 93.00 372 LEU A CA 1
ATOM 2919 C C . LEU A 1 372 ? 6.700 12.816 11.436 1.00 93.00 372 LEU A C 1
ATOM 2921 O O . LEU A 1 372 ? 6.975 12.293 12.515 1.00 93.00 372 LEU A O 1
ATOM 2925 N N . GLU A 1 373 ? 6.238 14.060 11.330 1.00 90.75 373 GLU A N 1
ATOM 2926 C CA . GLU A 1 373 ? 5.871 14.934 12.455 1.00 90.75 373 GLU A CA 1
ATOM 2927 C C . GLU A 1 373 ? 4.441 14.688 12.982 1.00 90.75 373 GLU A C 1
ATOM 2929 O O . GLU A 1 373 ? 4.031 15.284 13.974 1.00 90.75 373 GLU A O 1
ATOM 2934 N N . ASP A 1 374 ? 3.659 13.815 12.340 1.00 88.50 374 ASP A N 1
ATOM 2935 C CA . ASP A 1 374 ? 2.282 13.523 12.745 1.00 88.50 374 ASP A CA 1
ATOM 2936 C C . ASP A 1 374 ? 2.228 12.718 14.056 1.00 88.50 374 ASP A C 1
ATOM 2938 O O . ASP A 1 374 ? 2.673 11.570 14.109 1.00 88.50 374 ASP A O 1
ATOM 2942 N N . ASP A 1 375 ? 1.618 13.291 15.098 1.00 88.81 375 ASP A N 1
ATOM 2943 C CA . ASP A 1 375 ? 1.481 12.666 16.423 1.00 88.81 375 ASP A CA 1
ATOM 2944 C C . ASP A 1 375 ? 0.937 11.235 16.402 1.00 88.81 375 ASP A C 1
ATOM 2946 O O . ASP A 1 375 ? 1.412 10.391 17.163 1.00 88.81 375 ASP A O 1
ATOM 2950 N N . LEU A 1 376 ? -0.058 10.936 15.559 1.00 88.56 376 LEU A N 1
ATOM 2951 C CA . LEU A 1 376 ? -0.660 9.602 15.524 1.00 88.56 376 LEU A CA 1
ATOM 2952 C C . LEU A 1 376 ? 0.293 8.588 14.892 1.00 88.56 376 LEU A C 1
ATOM 2954 O O . LEU A 1 376 ? 0.320 7.436 15.325 1.00 88.56 376 LEU A O 1
ATOM 2958 N N . LEU A 1 377 ? 1.078 9.001 13.892 1.00 91.75 377 LEU A N 1
ATOM 2959 C CA . LEU A 1 377 ? 2.104 8.159 13.271 1.00 91.75 377 LEU A CA 1
ATOM 2960 C C . LEU A 1 377 ? 3.306 7.959 14.200 1.00 91.75 377 LEU A C 1
ATOM 2962 O O . LEU A 1 377 ? 3.843 6.851 14.288 1.00 91.75 377 LEU A O 1
ATOM 2966 N N . ILE A 1 378 ? 3.689 9.001 14.941 1.00 93.88 378 ILE A N 1
ATOM 2967 C CA . ILE A 1 378 ? 4.704 8.917 15.996 1.00 93.88 378 ILE A CA 1
ATOM 2968 C C . ILE A 1 378 ? 4.255 7.919 17.069 1.00 93.88 378 ILE A C 1
ATOM 2970 O O . ILE A 1 378 ? 5.000 6.997 17.405 1.00 93.88 378 ILE A O 1
ATOM 2974 N N . ALA A 1 379 ? 3.018 8.050 17.554 1.00 92.94 379 ALA A N 1
ATOM 2975 C CA . ALA A 1 379 ? 2.447 7.137 18.535 1.00 92.94 379 ALA A CA 1
ATOM 2976 C C . ALA A 1 379 ? 2.344 5.707 18.000 1.00 92.94 379 ALA A C 1
ATOM 2978 O O . ALA A 1 379 ? 2.780 4.787 18.684 1.00 92.94 379 ALA A O 1
ATOM 2979 N N . ALA A 1 380 ? 1.858 5.504 16.770 1.00 94.56 380 ALA A N 1
ATOM 2980 C CA . ALA A 1 380 ? 1.823 4.182 16.139 1.00 94.56 380 ALA A CA 1
ATOM 2981 C C . ALA A 1 380 ? 3.213 3.533 16.109 1.00 94.56 380 ALA A C 1
ATOM 2983 O O . ALA A 1 380 ? 3.344 2.339 16.369 1.00 94.56 380 ALA A O 1
ATOM 2984 N N . SER A 1 381 ? 4.252 4.329 15.845 1.00 94.94 381 SER A N 1
ATOM 2985 C CA . SER A 1 381 ? 5.626 3.840 15.818 1.00 94.94 381 SER A CA 1
ATOM 2986 C C . SER A 1 381 ? 6.159 3.498 17.213 1.00 94.94 381 SER A C 1
ATOM 2988 O O . SER A 1 381 ? 6.794 2.459 17.377 1.00 94.94 381 SER A O 1
ATOM 2990 N N . ILE A 1 382 ? 5.882 4.321 18.228 1.00 95.88 382 ILE A N 1
ATOM 2991 C CA . ILE 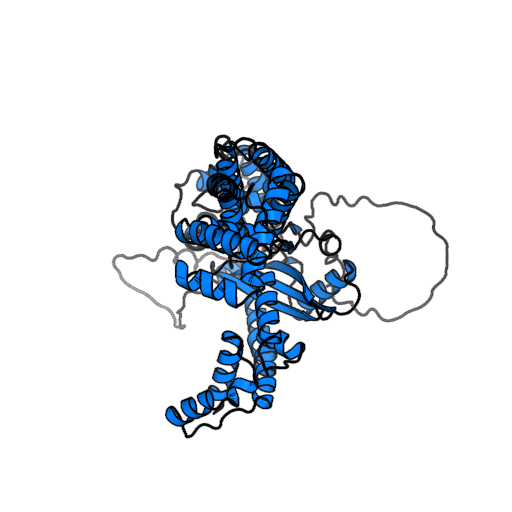A 1 382 ? 6.296 4.056 19.617 1.00 95.88 382 ILE A CA 1
ATOM 2992 C C . ILE A 1 382 ? 5.570 2.834 20.196 1.00 95.88 382 ILE A C 1
ATOM 2994 O O . ILE A 1 382 ? 6.176 2.035 20.911 1.00 95.88 382 ILE A O 1
ATOM 2998 N N . LEU A 1 383 ? 4.285 2.674 19.879 1.00 95.50 383 LEU A N 1
ATOM 2999 C CA . LEU A 1 383 ? 3.438 1.578 20.356 1.00 95.50 383 LEU A CA 1
ATOM 3000 C C . LEU A 1 383 ? 3.752 0.233 19.682 1.00 95.50 383 LEU A C 1
ATOM 3002 O O . LEU A 1 383 ? 3.180 -0.780 20.072 1.00 95.50 383 LEU A O 1
ATOM 3006 N N . ASP A 1 384 ? 4.666 0.188 18.708 1.00 95.62 384 ASP A N 1
ATOM 3007 C CA . ASP A 1 384 ? 5.262 -1.071 18.262 1.00 95.62 384 ASP A CA 1
ATOM 3008 C C . ASP A 1 384 ? 6.407 -1.464 19.227 1.00 95.62 384 ASP A C 1
ATOM 3010 O O . ASP A 1 384 ? 7.468 -0.819 19.242 1.00 95.62 384 ASP A O 1
ATOM 3014 N N . PRO A 1 385 ? 6.232 -2.536 20.027 1.00 93.94 385 PRO A N 1
ATOM 3015 C CA . PRO A 1 385 ? 7.173 -2.935 21.073 1.00 93.94 385 PRO A CA 1
ATOM 3016 C C . PRO A 1 385 ? 8.511 -3.438 20.522 1.00 93.94 385 PRO A C 1
ATOM 3018 O O . PRO A 1 385 ? 9.476 -3.554 21.282 1.00 93.94 385 PRO A O 1
ATOM 3021 N N . ARG A 1 386 ? 8.596 -3.718 19.216 1.00 93.00 386 ARG A N 1
ATOM 3022 C CA . ARG A 1 386 ? 9.814 -4.177 18.533 1.00 93.00 386 ARG A CA 1
ATOM 3023 C C . ARG A 1 386 ? 10.756 -3.021 18.198 1.00 93.00 386 ARG A C 1
ATOM 3025 O O . ARG A 1 386 ? 11.944 -3.242 17.972 1.00 93.00 386 ARG A O 1
ATOM 3032 N N . GLN A 1 387 ? 10.241 -1.788 18.157 1.00 90.12 387 GLN A N 1
ATOM 3033 C CA . GLN A 1 387 ? 11.010 -0.602 17.764 1.00 90.12 387 GLN A CA 1
ATOM 3034 C C . GLN A 1 387 ? 10.996 0.528 18.803 1.00 90.12 387 GLN A C 1
ATOM 3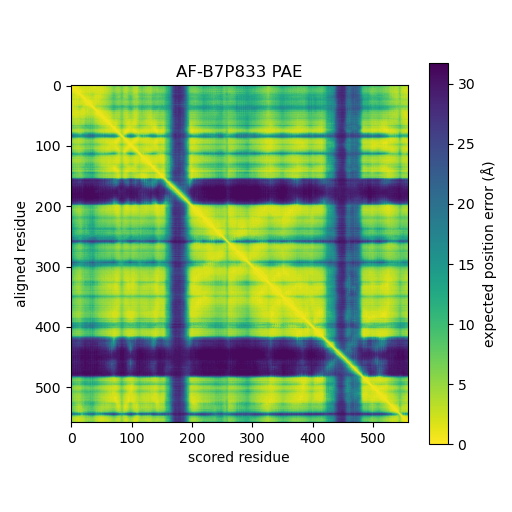036 O O . GLN A 1 387 ? 12.047 1.130 19.019 1.00 90.12 387 GLN A O 1
ATOM 3041 N N . LYS A 1 388 ? 9.871 0.814 19.475 1.00 92.19 388 LYS A N 1
ATOM 3042 C CA . LYS A 1 388 ? 9.732 1.904 20.463 1.00 92.19 388 LYS A CA 1
ATOM 3043 C C . LYS A 1 388 ? 10.413 3.209 20.003 1.00 92.19 388 LYS A C 1
ATOM 3045 O O . LYS A 1 388 ? 10.145 3.709 18.913 1.00 92.19 388 LYS A O 1
ATOM 3050 N N . LEU A 1 389 ? 11.344 3.745 20.801 1.00 91.88 389 LEU A N 1
ATOM 3051 C CA . LEU A 1 389 ? 12.083 4.975 20.500 1.00 91.88 389 LEU A CA 1
ATOM 3052 C C . LEU A 1 389 ? 13.261 4.799 19.530 1.00 91.88 389 LEU A C 1
ATOM 3054 O O . LEU A 1 389 ? 13.889 5.788 19.154 1.00 91.88 389 LEU A O 1
ATOM 3058 N N . ARG A 1 390 ? 13.583 3.573 19.099 1.00 89.19 390 ARG A N 1
ATOM 3059 C CA . ARG A 1 390 ? 14.764 3.290 18.266 1.00 89.19 390 ARG A CA 1
ATOM 3060 C C . ARG A 1 390 ? 14.765 4.089 16.963 1.00 89.19 390 ARG A C 1
ATOM 3062 O O . ARG A 1 390 ? 15.808 4.598 16.566 1.00 89.19 390 ARG A O 1
ATOM 3069 N N . VAL A 1 391 ? 13.605 4.238 16.323 1.00 87.62 391 VAL A N 1
ATOM 3070 C CA . VAL A 1 391 ? 13.476 4.982 15.057 1.00 87.62 391 VAL A CA 1
ATOM 3071 C C . VAL A 1 391 ? 13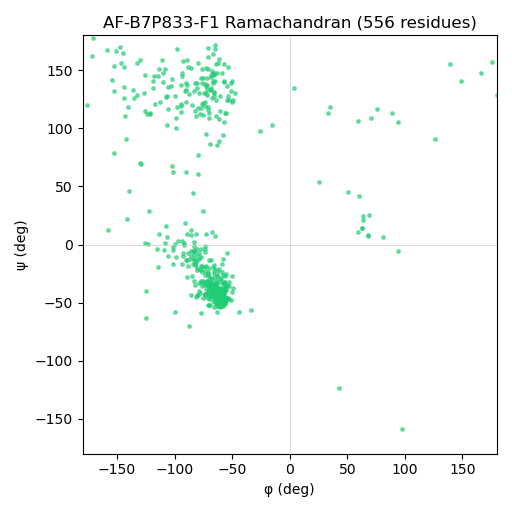.668 6.496 15.235 1.00 87.62 391 VAL A C 1
ATOM 3073 O O . VAL A 1 391 ? 14.023 7.200 14.290 1.00 87.62 391 VAL A O 1
ATOM 3076 N N . PHE A 1 392 ? 13.509 7.006 16.456 1.00 90.38 392 PHE A N 1
ATOM 3077 C CA . PHE A 1 392 ? 13.653 8.427 16.782 1.00 90.38 392 PHE A CA 1
ATOM 3078 C C . PHE A 1 392 ? 15.068 8.796 17.232 1.00 90.38 392 PHE A C 1
ATOM 3080 O O . PHE A 1 392 ? 15.401 9.976 17.262 1.00 90.38 392 PHE A O 1
ATOM 3087 N N . GLN A 1 393 ? 15.942 7.812 17.470 1.00 88.44 393 GLN A N 1
ATOM 3088 C CA . GLN A 1 393 ? 17.330 8.068 17.857 1.00 88.44 393 GLN A CA 1
ATOM 3089 C C . GLN A 1 393 ? 18.062 8.944 16.819 1.00 88.44 393 GLN A C 1
ATOM 3091 O O . GLN A 1 393 ? 17.880 8.726 15.614 1.00 88.44 393 GLN A O 1
ATOM 3096 N N . PRO A 1 394 ? 18.903 9.911 17.241 1.00 82.50 394 PRO A N 1
ATOM 3097 C CA . PRO A 1 394 ? 19.598 10.825 16.324 1.00 82.50 394 PRO A CA 1
ATOM 3098 C C . PRO A 1 394 ? 20.523 10.125 15.320 1.00 82.50 394 PRO A C 1
ATOM 3100 O O . PRO A 1 394 ? 20.730 10.608 14.208 1.00 82.50 394 PRO A O 1
ATOM 3103 N N . THR A 1 395 ? 21.070 8.969 15.702 1.00 81.25 395 THR A N 1
ATOM 3104 C CA . THR A 1 395 ? 21.941 8.143 14.854 1.00 81.25 395 THR A CA 1
ATOM 3105 C C . THR A 1 395 ? 21.184 7.453 13.720 1.00 81.25 395 THR A C 1
ATOM 3107 O O . THR A 1 395 ? 21.774 7.110 12.696 1.00 81.25 395 THR A O 1
ATOM 3110 N N . PHE A 1 396 ? 19.874 7.256 13.868 1.00 81.38 396 PHE A N 1
ATOM 3111 C CA . PHE A 1 396 ? 19.041 6.605 12.866 1.00 81.38 396 PHE A CA 1
ATOM 3112 C C . PHE A 1 396 ? 18.533 7.634 11.850 1.00 81.38 396 PHE A C 1
ATOM 3114 O O . PHE A 1 396 ? 17.992 8.661 12.246 1.00 81.38 396 PHE A O 1
ATOM 3121 N N . ALA A 1 397 ? 18.697 7.370 10.546 1.00 76.31 397 ALA A N 1
ATOM 3122 C CA . ALA A 1 397 ? 18.272 8.261 9.454 1.00 76.31 397 ALA A CA 1
ATOM 3123 C C . ALA A 1 397 ? 18.730 9.727 9.583 1.00 76.31 397 ALA A C 1
ATOM 3125 O O . ALA A 1 397 ? 17.965 10.661 9.351 1.00 76.31 397 ALA A O 1
ATOM 3126 N N . GLN A 1 398 ? 20.004 9.937 9.923 1.00 78.50 398 GLN A N 1
ATOM 3127 C CA . GLN A 1 398 ? 20.575 11.274 10.089 1.00 78.50 398 GLN A CA 1
ATOM 3128 C C . GLN A 1 398 ? 20.359 12.160 8.844 1.00 78.50 398 GLN A C 1
ATOM 3130 O O . GLN A 1 398 ? 20.805 11.824 7.741 1.00 78.50 398 GLN A O 1
ATOM 3135 N N . GLY A 1 399 ? 19.739 13.327 9.031 1.00 77.62 399 GLY A N 1
ATOM 3136 C CA . GLY A 1 399 ? 19.419 14.290 7.967 1.00 77.62 399 GLY A CA 1
ATOM 3137 C C . GLY A 1 399 ? 18.012 14.148 7.373 1.00 77.62 399 GLY A C 1
ATOM 3138 O O . GLY A 1 399 ? 17.621 14.986 6.564 1.00 77.62 399 GLY A O 1
ATOM 3139 N N . LEU A 1 400 ? 17.251 13.126 7.771 1.00 87.50 400 LEU A N 1
ATOM 3140 C CA . LEU A 1 400 ? 15.809 13.074 7.546 1.00 87.50 400 LEU A CA 1
ATOM 3141 C C . LEU A 1 400 ? 15.109 13.927 8.612 1.00 87.50 400 LEU A C 1
ATOM 3143 O O . LEU A 1 400 ? 15.438 13.830 9.794 1.00 87.50 400 LEU A O 1
ATOM 3147 N N . CYS A 1 401 ? 14.143 14.746 8.202 1.00 81.38 401 CYS A N 1
ATOM 3148 C CA . CYS A 1 401 ? 13.324 15.519 9.131 1.00 81.38 401 CYS A CA 1
ATOM 3149 C C . CYS A 1 401 ? 12.384 14.569 9.890 1.00 81.38 401 CYS A C 1
ATOM 3151 O O . CYS A 1 401 ? 11.483 13.972 9.297 1.00 81.38 401 CYS A O 1
ATOM 3153 N N . LYS A 1 402 ? 12.662 14.364 11.179 1.00 82.69 402 LYS A N 1
ATOM 3154 C CA . LYS A 1 402 ? 11.885 13.522 12.092 1.00 82.69 402 LYS A CA 1
ATOM 3155 C C . LYS A 1 402 ? 12.052 14.037 13.523 1.00 82.69 402 LYS A C 1
ATOM 3157 O O . LYS A 1 402 ? 13.108 14.607 13.815 1.00 82.69 402 LYS A O 1
ATOM 3162 N N . PRO A 1 403 ? 11.077 13.792 14.409 1.00 88.25 403 PRO A N 1
ATOM 3163 C CA . PRO A 1 403 ? 11.186 14.228 15.789 1.00 88.25 403 PRO A CA 1
ATOM 3164 C C . PRO A 1 403 ? 12.324 13.503 16.507 1.00 88.25 403 PRO A C 1
ATOM 3166 O O . PRO A 1 403 ? 12.627 12.332 16.232 1.00 88.25 403 PRO A O 1
ATOM 3169 N N . ASN A 1 404 ? 12.950 14.209 17.441 1.00 91.31 404 ASN A N 1
ATOM 3170 C CA . ASN A 1 404 ? 13.884 13.602 18.381 1.00 91.31 404 ASN A CA 1
ATOM 3171 C C . ASN A 1 404 ? 13.124 12.715 19.403 1.00 91.31 404 ASN A C 1
ATOM 3173 O O . ASN A 1 404 ? 11.889 12.741 19.455 1.00 91.31 404 ASN A O 1
ATOM 3177 N N . PRO A 1 405 ? 13.815 11.889 20.214 1.00 92.94 405 PRO A N 1
ATOM 3178 C CA . PRO A 1 405 ? 13.135 11.007 21.162 1.00 92.94 405 PRO A CA 1
ATOM 3179 C C . PRO A 1 405 ? 12.234 11.739 22.171 1.00 92.94 405 PRO A C 1
ATOM 3181 O O . PRO A 1 405 ? 11.171 11.226 22.509 1.00 92.94 405 PRO A O 1
ATOM 3184 N N . GLU A 1 406 ? 12.615 12.933 22.627 1.00 92.56 406 GLU A N 1
ATOM 3185 C CA . GLU A 1 406 ? 11.859 13.713 23.617 1.00 92.56 406 GLU A CA 1
ATOM 3186 C C . GLU A 1 406 ? 10.595 14.338 23.013 1.00 92.56 406 GLU A C 1
ATOM 3188 O O . GLU A 1 406 ? 9.511 14.265 23.597 1.00 92.56 406 GLU A O 1
ATOM 3193 N N . GLU A 1 407 ? 10.702 14.885 21.803 1.00 92.81 407 GLU A N 1
ATOM 3194 C CA . GLU A 1 407 ? 9.575 15.372 21.004 1.00 92.81 407 GLU A CA 1
ATOM 3195 C C . GLU A 1 407 ? 8.585 14.239 20.720 1.00 92.81 407 GLU A C 1
ATOM 3197 O O . GLU A 1 407 ? 7.374 14.418 20.857 1.00 92.81 407 GLU A O 1
ATOM 3202 N N . ALA A 1 408 ? 9.095 13.047 20.398 1.00 93.12 408 ALA A N 1
ATOM 3203 C CA . ALA A 1 408 ? 8.270 11.878 20.134 1.00 93.12 408 ALA A CA 1
ATOM 3204 C C . ALA A 1 408 ? 7.501 11.418 21.389 1.00 93.12 408 ALA A C 1
ATOM 3206 O O . ALA A 1 408 ? 6.305 11.129 21.315 1.00 93.12 408 ALA A O 1
ATOM 3207 N N . ILE A 1 409 ? 8.146 11.415 22.563 1.00 93.62 409 ILE A N 1
ATOM 3208 C CA . ILE A 1 409 ? 7.476 11.155 23.851 1.00 93.62 409 ILE A CA 1
ATOM 3209 C C . ILE A 1 409 ? 6.413 12.223 24.126 1.00 93.62 409 ILE A C 1
ATOM 3211 O O . ILE A 1 409 ? 5.299 11.899 24.542 1.00 93.62 409 ILE A O 1
ATOM 3215 N N . THR A 1 410 ? 6.734 13.492 23.875 1.00 91.06 410 THR A N 1
ATOM 3216 C CA . THR A 1 410 ? 5.824 14.623 24.100 1.00 91.06 410 THR A CA 1
ATOM 3217 C C . THR A 1 410 ? 4.575 14.519 23.226 1.00 91.06 410 THR A C 1
ATOM 3219 O O . THR A 1 410 ? 3.469 14.744 23.716 1.00 91.06 410 THR A O 1
ATOM 3222 N N . ALA A 1 411 ? 4.718 14.093 21.968 1.00 89.25 411 ALA A N 1
ATOM 3223 C CA . ALA A 1 411 ? 3.596 13.825 21.071 1.00 89.25 411 ALA A CA 1
ATOM 3224 C C . ALA A 1 411 ? 2.653 12.742 21.632 1.00 89.25 411 ALA A C 1
ATOM 3226 O O . ALA A 1 411 ? 1.434 12.927 21.657 1.00 89.25 411 ALA A O 1
ATOM 3227 N N . VAL A 1 412 ? 3.198 11.642 22.166 1.00 89.56 412 VAL A N 1
ATOM 3228 C CA . VAL A 1 412 ? 2.384 10.586 22.798 1.00 89.56 412 VAL A CA 1
ATOM 3229 C C . VAL A 1 412 ? 1.711 11.094 24.073 1.00 89.56 412 VAL A C 1
ATOM 3231 O O . VAL A 1 412 ? 0.517 10.863 24.266 1.00 89.56 412 VAL A O 1
ATOM 3234 N N . LYS A 1 413 ? 2.431 11.834 24.926 1.00 88.50 413 LYS A N 1
ATOM 3235 C CA . LYS A 1 413 ? 1.866 12.442 26.143 1.00 88.50 413 LYS A CA 1
ATOM 3236 C C . LYS A 1 413 ? 0.728 13.413 25.810 1.00 88.50 413 LYS A C 1
ATOM 3238 O O . LYS A 1 413 ? -0.307 13.376 26.474 1.00 88.50 413 LYS A O 1
ATOM 3243 N N . ARG A 1 414 ? 0.867 14.211 24.744 1.00 84.81 414 ARG A N 1
ATOM 3244 C CA . ARG A 1 414 ? -0.186 15.103 24.235 1.00 84.81 414 ARG A CA 1
ATOM 3245 C C . ARG A 1 414 ? -1.433 14.319 23.840 1.00 84.81 414 ARG A C 1
ATOM 3247 O O . ARG A 1 414 ? -2.518 14.668 24.296 1.00 84.81 414 ARG A O 1
ATOM 3254 N N . LEU A 1 415 ? -1.290 13.234 23.075 1.00 82.88 415 LEU A N 1
ATOM 3255 C CA . LEU A 1 415 ? -2.415 12.368 22.697 1.00 82.88 415 LEU A CA 1
ATOM 3256 C C . LEU A 1 415 ? -3.101 11.739 23.916 1.00 82.88 415 LEU A C 1
ATOM 3258 O O . LEU A 1 415 ? -4.328 11.779 24.016 1.00 82.88 415 LEU A O 1
ATOM 3262 N N . LEU A 1 416 ? -2.330 11.221 24.874 1.00 80.75 416 LEU A N 1
ATOM 3263 C CA . LEU A 1 416 ? -2.864 10.653 26.115 1.00 80.75 416 LEU A CA 1
ATOM 3264 C C . LEU A 1 416 ? -3.598 11.695 26.974 1.00 80.75 416 LEU A C 1
ATOM 3266 O O . LEU A 1 416 ? -4.589 11.351 27.613 1.00 80.75 416 LEU A O 1
ATOM 3270 N N . GLY A 1 417 ? -3.152 12.954 26.961 1.00 69.50 417 GLY A N 1
ATOM 3271 C CA . GLY A 1 417 ? -3.781 14.064 27.684 1.00 69.50 417 GLY A CA 1
ATOM 3272 C C . GLY A 1 417 ? -5.026 14.653 27.011 1.00 69.50 417 GLY A C 1
ATOM 3273 O O . GLY A 1 417 ? -5.754 15.420 27.641 1.00 69.50 417 GLY A O 1
ATOM 3274 N N . THR A 1 418 ? -5.306 14.317 25.748 1.00 67.62 418 THR A N 1
ATOM 3275 C CA . THR A 1 418 ? -6.496 14.840 25.062 1.00 67.62 418 THR A CA 1
ATOM 3276 C C . THR A 1 418 ? -7.797 14.293 25.657 1.00 67.62 418 THR A C 1
ATOM 3278 O O . THR A 1 418 ? -7.886 13.140 26.070 1.00 67.62 418 THR A O 1
ATOM 3281 N N . LYS A 1 419 ? -8.878 15.084 25.597 1.00 55.53 419 LYS A N 1
ATOM 3282 C CA . LYS A 1 419 ? -10.250 14.645 25.932 1.00 55.53 419 LYS A CA 1
ATOM 3283 C C . LYS A 1 419 ? -10.829 13.610 24.946 1.00 55.53 419 LYS A C 1
ATOM 3285 O O . LYS A 1 419 ? -12.018 13.309 25.018 1.00 55.53 419 LYS A O 1
ATOM 3290 N N . MET A 1 420 ? -10.010 13.041 24.051 1.00 53.25 420 MET A N 1
ATOM 3291 C CA . MET A 1 420 ? -10.375 11.959 23.123 1.00 53.25 420 MET A CA 1
ATOM 3292 C C . MET A 1 420 ? -11.058 10.786 23.850 1.00 53.25 420 MET A C 1
ATOM 3294 O O . MET A 1 420 ? -11.908 10.107 23.281 1.00 53.25 420 MET A O 1
ATOM 3298 N N . TRP A 1 421 ? -10.737 10.612 25.134 1.00 50.72 421 TRP A N 1
ATOM 3299 C CA . TRP A 1 421 ? -11.212 9.545 26.015 1.00 50.72 421 TRP A CA 1
ATOM 3300 C C . TRP A 1 421 ? -12.531 9.845 26.747 1.00 50.72 421 TRP A C 1
ATOM 3302 O O . TRP A 1 421 ? -13.080 8.961 27.405 1.00 50.72 421 TRP A O 1
ATOM 3312 N N . ASN A 1 422 ? -13.057 11.073 26.662 1.00 44.44 422 ASN A N 1
ATOM 3313 C CA . ASN A 1 422 ? -14.239 11.482 27.434 1.00 44.44 422 ASN A CA 1
ATOM 3314 C C . ASN A 1 422 ? -15.553 10.919 26.867 1.00 44.44 422 ASN A C 1
ATOM 3316 O O . ASN A 1 422 ? -16.539 10.825 27.593 1.00 44.44 422 ASN A O 1
ATOM 3320 N N . VAL A 1 423 ? -15.556 10.473 25.605 1.00 44.69 423 VAL A N 1
ATOM 3321 C CA . VAL A 1 423 ? -16.691 9.770 24.967 1.00 44.69 423 VAL A CA 1
ATOM 3322 C C . VAL A 1 423 ? -16.748 8.288 25.396 1.00 44.69 423 VAL A C 1
ATOM 3324 O O . VAL A 1 423 ? -17.713 7.577 25.130 1.00 44.69 423 VAL A O 1
ATOM 3327 N N . THR A 1 424 ? -15.735 7.802 26.121 1.00 39.19 424 THR A N 1
ATOM 3328 C CA . THR A 1 424 ? -15.482 6.370 26.341 1.00 39.19 424 THR A CA 1
ATOM 3329 C C . THR A 1 424 ? -15.811 5.882 27.758 1.00 39.19 424 THR A C 1
ATOM 3331 O O . THR A 1 424 ? -15.383 4.795 28.140 1.00 39.19 424 THR A O 1
ATOM 3334 N N . ARG A 1 425 ? -16.579 6.642 28.557 1.00 36.50 425 ARG A N 1
ATOM 3335 C CA . ARG A 1 425 ? -16.944 6.232 29.931 1.00 36.50 425 ARG A CA 1
ATOM 3336 C C . ARG A 1 425 ? -17.962 5.076 29.959 1.00 36.50 425 ARG A C 1
ATOM 3338 O O . ARG A 1 425 ? -17.832 4.192 30.794 1.00 36.50 425 ARG A O 1
ATOM 3345 N N . SER A 1 426 ? -18.895 5.022 28.999 1.00 36.66 426 SER A N 1
ATOM 3346 C CA . SER A 1 426 ? -19.819 3.881 28.797 1.00 36.66 426 SER A CA 1
ATOM 3347 C C . SER A 1 426 ? -19.199 2.733 27.986 1.00 36.66 426 SER A C 1
ATOM 3349 O O . SER A 1 426 ? -19.496 1.565 28.218 1.00 36.66 426 SER A O 1
ATOM 3351 N N . TYR A 1 427 ? -18.294 3.047 27.053 1.00 37.94 427 TYR A N 1
ATOM 3352 C CA . TYR A 1 427 ? -17.697 2.045 26.166 1.00 37.94 427 TYR A CA 1
ATOM 3353 C C . TYR A 1 427 ? -16.614 1.207 26.834 1.00 37.94 427 TYR A C 1
ATOM 3355 O O . TYR A 1 427 ? -16.482 0.045 26.480 1.00 37.94 427 TYR A O 1
ATOM 3363 N N . PHE A 1 428 ? -15.851 1.743 27.794 1.00 38.69 428 PHE A N 1
ATOM 3364 C CA . PHE A 1 428 ? -14.868 0.920 28.503 1.00 38.69 428 PHE A CA 1
ATOM 3365 C C . PHE A 1 428 ? -15.542 -0.138 29.384 1.00 38.69 428 PHE A C 1
ATOM 3367 O O . PHE A 1 428 ? -15.081 -1.269 29.395 1.00 38.69 428 PHE A O 1
ATOM 3374 N N . PHE A 1 429 ? -16.676 0.202 30.010 1.00 36.22 429 PHE A N 1
ATOM 3375 C CA . PHE A 1 429 ? -17.543 -0.734 30.735 1.00 36.22 429 PHE A CA 1
ATOM 3376 C C . PHE A 1 429 ? -18.017 -1.886 29.826 1.00 36.22 429 PHE A C 1
ATOM 3378 O O . PHE A 1 429 ? -17.886 -3.056 30.182 1.00 36.22 429 PHE A O 1
ATOM 3385 N N . PHE A 1 430 ? -18.446 -1.569 28.598 1.00 36.25 430 PHE A N 1
ATOM 3386 C CA . PHE A 1 430 ? -18.790 -2.555 27.564 1.00 36.25 430 PHE A CA 1
ATOM 3387 C C . PHE A 1 430 ? -17.582 -3.327 27.003 1.00 36.25 430 PHE A C 1
ATOM 3389 O O . PHE A 1 430 ? -17.689 -4.514 26.711 1.00 36.25 430 PHE A O 1
ATOM 3396 N N . PHE A 1 431 ? -16.425 -2.679 26.862 1.00 37.50 431 PHE A N 1
ATOM 3397 C CA . PHE A 1 431 ? -15.178 -3.263 26.356 1.00 37.50 431 PHE A CA 1
ATOM 3398 C C . PHE A 1 431 ? -14.625 -4.325 27.313 1.00 37.50 431 PHE A C 1
ATOM 3400 O O . PHE A 1 431 ? -14.166 -5.370 26.862 1.00 37.50 431 PHE A O 1
ATOM 3407 N N . THR A 1 432 ? -14.743 -4.105 28.627 1.00 36.66 432 THR A N 1
ATOM 3408 C CA . THR A 1 432 ? -14.490 -5.135 29.646 1.00 36.66 432 THR A CA 1
ATOM 3409 C C . THR A 1 432 ? -15.552 -6.238 29.652 1.00 36.66 432 THR A C 1
ATOM 3411 O O . THR A 1 432 ? -15.211 -7.393 29.877 1.00 36.66 432 THR A O 1
ATOM 3414 N N . MET A 1 433 ? -16.817 -5.921 29.347 1.00 34.28 433 MET A N 1
ATOM 3415 C CA . MET A 1 433 ? -17.928 -6.887 29.303 1.00 34.28 433 MET A CA 1
ATOM 3416 C C . MET A 1 433 ? -17.870 -7.844 28.091 1.00 34.28 433 MET A C 1
ATOM 3418 O O . MET A 1 433 ? -18.309 -8.986 28.179 1.00 34.28 433 MET A O 1
ATOM 3422 N N . LEU A 1 434 ? -17.335 -7.386 26.953 1.00 35.78 434 LEU A N 1
ATOM 3423 C CA . LEU A 1 434 ? -17.243 -8.130 25.684 1.00 35.78 434 LEU A CA 1
ATOM 3424 C C . LEU A 1 434 ? -16.083 -9.138 25.622 1.00 35.78 434 LEU A C 1
ATOM 3426 O O . LEU A 1 434 ? -16.035 -9.955 24.702 1.00 35.78 434 LEU A O 1
ATOM 3430 N N . LEU A 1 435 ? -15.168 -9.126 26.594 1.00 34.94 435 LEU A N 1
ATOM 3431 C CA . LEU A 1 435 ? -14.141 -10.158 26.764 1.00 34.94 435 LEU A CA 1
ATOM 3432 C C . LEU A 1 435 ? -14.752 -11.395 27.455 1.00 34.94 435 LEU A C 1
ATOM 3434 O O . LEU A 1 435 ? -14.363 -11.772 28.556 1.00 34.94 435 LEU A O 1
ATOM 3438 N N . GLN A 1 436 ? -15.749 -12.017 26.822 1.00 33.81 436 GLN A N 1
ATOM 3439 C CA . GLN A 1 436 ? -16.363 -13.257 27.298 1.00 33.81 436 GLN A CA 1
ATOM 3440 C C . GLN A 1 436 ? -15.435 -14.450 27.018 1.00 33.81 436 GLN A C 1
ATOM 3442 O O . GLN A 1 436 ? -15.259 -14.856 25.870 1.00 33.81 436 GLN A O 1
ATOM 3447 N N . VAL A 1 437 ? -14.873 -15.046 28.072 1.00 32.44 437 VAL A N 1
ATOM 3448 C CA . VAL A 1 437 ? -14.419 -16.447 28.056 1.00 32.44 437 VAL A CA 1
ATOM 3449 C C . VAL A 1 437 ? -15.615 -17.319 28.486 1.00 32.44 437 VAL A C 1
ATOM 3451 O O . VAL A 1 437 ? -16.343 -16.917 29.395 1.00 32.44 437 VAL A O 1
ATOM 3454 N N . PRO A 1 438 ? -15.895 -18.466 27.837 1.00 28.67 438 PRO A N 1
ATOM 3455 C CA . PRO A 1 438 ? -17.188 -19.138 27.942 1.00 28.67 438 PRO A CA 1
ATOM 3456 C C . PRO A 1 438 ? -17.312 -20.007 29.200 1.00 28.67 438 PRO A C 1
ATOM 3458 O O . PRO A 1 438 ? -16.415 -20.793 29.495 1.00 28.67 438 PRO A O 1
ATOM 3461 N N . GLY A 1 439 ? -18.490 -19.966 29.833 1.00 31.73 439 GLY A N 1
ATOM 3462 C CA . GLY A 1 439 ? -19.024 -21.084 30.617 1.00 31.73 439 GLY A CA 1
ATOM 3463 C C . GLY A 1 439 ? -19.433 -20.756 32.051 1.00 31.73 439 GLY A C 1
ATOM 3464 O O . GLY A 1 439 ? -18.640 -20.948 32.962 1.00 31.73 439 GLY A O 1
ATOM 3465 N N . VAL A 1 440 ? -20.699 -20.373 32.261 1.00 26.83 440 VAL A N 1
ATOM 3466 C CA . VAL A 1 440 ? -21.399 -20.555 33.546 1.00 26.83 440 VAL A CA 1
ATOM 3467 C C . VAL A 1 440 ? -22.865 -20.903 33.259 1.00 26.83 440 VAL A C 1
ATOM 3469 O O . VAL A 1 440 ? -23.622 -20.073 32.759 1.00 26.83 440 VAL A O 1
ATOM 3472 N N . GLN A 1 441 ? -23.251 -22.148 33.549 1.00 25.19 441 GLN A N 1
ATOM 3473 C CA . GLN A 1 441 ? -24.643 -22.528 33.801 1.00 25.19 441 GLN A CA 1
ATOM 3474 C C . GLN A 1 441 ? -24.984 -22.151 35.251 1.00 25.19 441 GLN A C 1
ATOM 3476 O O . GLN A 1 441 ? -24.160 -22.317 36.148 1.00 25.19 441 GLN A O 1
ATOM 3481 N N . HIS A 1 442 ? -26.184 -21.613 35.459 1.00 27.89 442 HIS A N 1
ATOM 3482 C CA . HIS A 1 442 ? -26.742 -21.279 36.770 1.00 27.89 442 HIS A CA 1
ATOM 3483 C C . HIS A 1 442 ? -26.978 -22.539 37.615 1.00 27.89 442 HIS A C 1
ATOM 3485 O O . HIS A 1 442 ? -27.662 -23.428 37.123 1.00 27.89 442 HIS A O 1
ATOM 3491 N N . GLU A 1 443 ? -26.527 -22.562 38.879 1.00 23.39 443 GLU A N 1
ATOM 3492 C CA . GLU A 1 443 ? -27.294 -23.093 40.028 1.00 23.39 443 GLU A CA 1
ATOM 3493 C C . GLU A 1 443 ? -26.626 -22.817 41.400 1.00 23.39 443 GLU A C 1
ATOM 3495 O O . GLU A 1 443 ? -25.474 -22.400 41.488 1.00 23.39 443 GLU A O 1
ATOM 3500 N N . ASN A 1 444 ? -27.429 -22.941 42.463 1.00 22.73 444 ASN A N 1
ATOM 3501 C CA . ASN A 1 444 ? -27.372 -22.245 43.758 1.00 22.73 444 ASN A CA 1
ATOM 3502 C C . ASN A 1 444 ? -26.442 -22.851 44.854 1.00 22.73 444 ASN A C 1
ATOM 3504 O O . ASN A 1 444 ? -26.260 -24.060 44.906 1.00 22.73 444 ASN A O 1
ATOM 3508 N N . ARG A 1 445 ? -25.943 -21.967 45.753 1.00 24.44 445 ARG A N 1
ATOM 3509 C CA . ARG A 1 445 ? -25.576 -22.074 47.211 1.00 24.44 445 ARG A CA 1
ATOM 3510 C C . ARG A 1 445 ? -25.691 -23.467 47.900 1.00 24.44 445 ARG A C 1
ATOM 3512 O O . ARG A 1 445 ? -26.731 -24.090 47.757 1.00 24.44 445 ARG A O 1
ATOM 3519 N N . GLU A 1 446 ? -24.756 -24.008 48.713 1.00 21.89 446 GLU A N 1
ATOM 3520 C CA . GLU A 1 446 ? -24.062 -23.543 49.958 1.00 21.89 446 GLU A CA 1
ATOM 3521 C C . GLU A 1 446 ? -22.869 -24.504 50.370 1.00 21.89 446 GLU A C 1
ATOM 3523 O O . GLU A 1 446 ? -22.654 -25.491 49.667 1.00 21.89 446 GLU A O 1
ATOM 3528 N N . PRO A 1 447 ? -22.053 -24.258 51.442 1.00 31.34 447 PRO A N 1
ATOM 3529 C CA . PRO A 1 447 ? -20.609 -24.596 51.496 1.00 31.34 447 PRO A CA 1
ATOM 3530 C C . PRO A 1 447 ? -20.157 -25.728 52.462 1.00 31.34 447 PRO A C 1
ATOM 3532 O O . PRO A 1 447 ? -20.801 -25.966 53.481 1.00 31.34 447 PRO A O 1
ATOM 3535 N N . SER A 1 448 ? -18.968 -26.335 52.223 1.00 23.00 448 SER A N 1
ATOM 3536 C CA . SER A 1 448 ? -17.811 -26.397 53.174 1.00 23.00 448 SER A CA 1
ATOM 3537 C C . SER A 1 448 ? -16.665 -27.412 52.845 1.00 23.00 448 SER A C 1
ATOM 3539 O O . SER A 1 448 ? -16.894 -28.520 52.375 1.00 23.00 448 SER A O 1
ATOM 3541 N N . THR A 1 449 ? -15.429 -27.015 53.229 1.00 22.62 449 THR A N 1
ATOM 3542 C CA . THR A 1 449 ? -14.163 -27.761 53.547 1.00 22.62 449 THR A CA 1
ATOM 3543 C C . THR A 1 449 ? -13.029 -28.031 52.504 1.00 22.62 449 THR A C 1
ATOM 3545 O O . THR A 1 449 ? -13.103 -28.906 51.655 1.00 22.62 449 THR A O 1
ATOM 3548 N N . SER A 1 450 ? -11.930 -27.262 52.679 1.00 23.81 450 SER A N 1
ATOM 3549 C CA . SER A 1 450 ? -10.459 -27.456 52.489 1.00 23.81 450 SER A CA 1
ATOM 3550 C C . SER A 1 450 ? -9.809 -28.310 51.362 1.00 23.81 450 SER A C 1
ATOM 3552 O O . SER A 1 450 ? -9.798 -29.534 51.440 1.00 23.81 450 SER A O 1
ATOM 3554 N N . SER A 1 451 ? -9.005 -27.669 50.485 1.00 24.34 451 SER A N 1
ATOM 3555 C CA . SER A 1 451 ? -7.506 -27.673 50.455 1.00 24.34 451 SER A CA 1
ATOM 3556 C C . SER A 1 451 ? -6.856 -27.544 49.043 1.00 24.34 451 SER A C 1
ATOM 3558 O O . SER A 1 451 ? -7.313 -28.148 48.083 1.00 24.34 451 SER A O 1
ATOM 3560 N N . MET A 1 452 ? -5.759 -26.761 48.981 1.00 24.19 452 MET A N 1
ATOM 3561 C CA . MET A 1 452 ? -4.629 -26.688 48.011 1.00 24.19 452 MET A CA 1
ATOM 3562 C C . MET A 1 452 ? -4.834 -26.387 46.499 1.00 24.19 452 MET A C 1
ATOM 3564 O O . MET A 1 452 ? -5.104 -27.269 45.699 1.00 24.19 452 MET A O 1
ATOM 3568 N N . GLY A 1 453 ? -4.467 -25.147 46.122 1.00 33.78 453 GLY A N 1
ATOM 3569 C CA . GLY A 1 453 ? -3.533 -24.778 45.034 1.00 33.78 453 GLY A CA 1
ATOM 3570 C C . GLY A 1 453 ? -3.927 -24.976 43.561 1.00 33.78 453 GLY A C 1
ATOM 3571 O O . GLY A 1 453 ? -3.866 -26.091 43.062 1.00 33.78 453 GLY A O 1
ATOM 3572 N N . THR A 1 454 ? -4.187 -23.875 42.833 1.00 26.67 454 THR A N 1
ATOM 3573 C CA . THR A 1 454 ? -3.773 -23.589 41.429 1.00 26.67 454 THR A CA 1
ATOM 3574 C C . THR A 1 454 ? -4.363 -22.255 40.926 1.00 26.67 454 THR A C 1
ATOM 3576 O O . THR A 1 454 ? -5.344 -21.746 41.457 1.00 26.67 454 THR A O 1
ATOM 3579 N N . SER A 1 455 ? -3.705 -21.679 39.915 1.00 37.31 455 SER A N 1
ATOM 3580 C CA . SER A 1 455 ? -4.025 -20.475 39.124 1.00 37.31 455 SER A CA 1
ATOM 3581 C C . SER A 1 455 ? -5.512 -20.078 39.014 1.00 37.31 455 SER A C 1
ATOM 3583 O O . SER A 1 455 ? -6.219 -20.582 38.143 1.00 37.31 455 SER A O 1
ATOM 3585 N N . SER A 1 456 ? -5.983 -19.130 39.835 1.00 31.61 456 SER A N 1
ATOM 3586 C CA . SER A 1 456 ? -7.372 -18.634 39.740 1.00 31.61 456 SER A CA 1
ATOM 3587 C C . SER A 1 456 ? -7.624 -17.234 40.341 1.00 31.61 456 SER A C 1
ATOM 3589 O O . SER A 1 456 ? -8.774 -16.824 40.504 1.00 31.61 456 SER A O 1
ATOM 3591 N N . GLU A 1 457 ? -6.595 -16.451 40.665 1.00 30.25 457 GLU A N 1
ATOM 3592 C CA . GLU A 1 457 ? -6.778 -15.197 41.425 1.00 30.25 457 GLU A CA 1
ATOM 3593 C C . GLU A 1 457 ? -7.039 -13.940 40.578 1.00 30.25 457 GLU A C 1
ATOM 3595 O O . GLU A 1 457 ? -7.127 -12.842 41.116 1.00 30.25 457 GLU A O 1
ATOM 3600 N N . CYS A 1 458 ? -7.268 -14.069 39.267 1.00 30.78 458 CYS A N 1
ATOM 3601 C CA . CYS A 1 458 ? -7.808 -12.959 38.471 1.00 30.78 458 CYS A CA 1
ATOM 3602 C C . CYS A 1 458 ? -9.339 -12.840 38.594 1.00 30.78 458 CYS A C 1
ATOM 3604 O O . CYS A 1 458 ? -9.880 -11.802 38.233 1.00 30.78 458 CYS A O 1
ATOM 3606 N N . ASN A 1 459 ? -10.027 -13.872 39.109 1.00 33.31 459 ASN A N 1
ATOM 3607 C CA . ASN A 1 459 ? -11.495 -13.951 39.155 1.00 33.31 459 ASN A CA 1
ATOM 3608 C C . ASN A 1 459 ? -12.116 -13.628 40.530 1.00 33.31 459 ASN A C 1
ATOM 3610 O O . ASN A 1 459 ? -13.307 -13.342 40.594 1.00 33.31 459 ASN A O 1
ATOM 3614 N N . ALA A 1 460 ? -11.354 -13.645 41.629 1.00 31.25 460 ALA A N 1
ATOM 3615 C CA . ALA A 1 460 ? -11.923 -13.542 42.982 1.00 31.25 460 ALA A CA 1
ATOM 3616 C C . ALA A 1 460 ? -12.188 -12.100 43.472 1.00 31.25 460 ALA A C 1
ATOM 3618 O O . ALA A 1 460 ? -12.962 -11.914 44.404 1.00 31.25 460 ALA A O 1
ATOM 3619 N N . LEU A 1 461 ? -11.606 -11.077 42.835 1.00 34.12 461 LEU A N 1
ATOM 3620 C CA . LEU A 1 461 ? -11.802 -9.665 43.212 1.00 34.12 461 LEU A CA 1
ATOM 3621 C C . LEU A 1 461 ? -13.06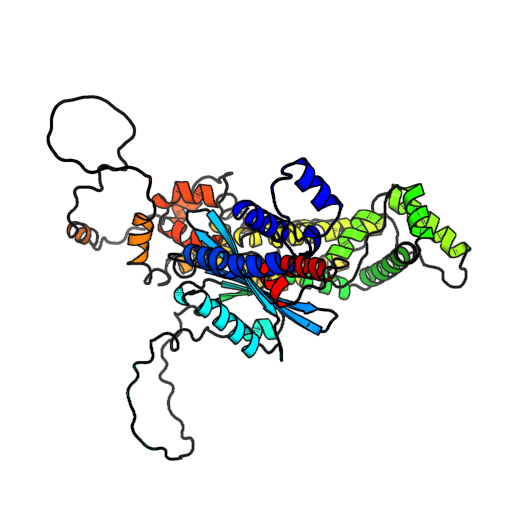3 -9.018 42.608 1.00 34.12 461 LEU A C 1
ATOM 3623 O O . LEU A 1 461 ? -13.390 -7.887 42.951 1.00 34.12 461 LEU A O 1
ATOM 3627 N N . TRP A 1 462 ? -13.787 -9.718 41.729 1.00 33.84 462 TRP A N 1
ATOM 3628 C CA . TRP A 1 462 ? -14.865 -9.126 40.919 1.00 33.84 462 TRP A CA 1
ATOM 3629 C C . TRP A 1 462 ? -16.285 -9.411 41.420 1.00 33.84 462 TRP A C 1
ATOM 3631 O O . TRP A 1 462 ? -17.236 -8.914 40.828 1.00 33.84 462 TRP A O 1
ATOM 3641 N N . ASN A 1 463 ? -16.445 -10.189 42.498 1.00 32.38 463 ASN A N 1
ATOM 3642 C CA . ASN A 1 463 ? -17.764 -10.647 42.954 1.00 32.38 463 ASN A CA 1
ATOM 3643 C C . ASN A 1 463 ? -18.283 -10.000 44.249 1.00 32.38 463 ASN A C 1
ATOM 3645 O O . ASN A 1 463 ? -19.377 -10.361 44.677 1.00 32.38 463 ASN A O 1
ATOM 3649 N N . THR A 1 464 ? -17.568 -9.066 44.888 1.00 31.77 464 THR A N 1
ATOM 3650 C CA . THR A 1 464 ? -18.017 -8.516 46.189 1.00 31.77 464 THR A CA 1
ATOM 3651 C C . THR A 1 464 ? -17.802 -7.017 46.410 1.00 31.77 464 THR A C 1
ATOM 3653 O O . THR A 1 464 ? -17.798 -6.594 47.560 1.00 31.77 464 THR A O 1
ATOM 3656 N N . ALA A 1 465 ? -17.660 -6.190 45.374 1.00 29.73 465 ALA A N 1
ATOM 3657 C CA . ALA A 1 465 ? -17.635 -4.736 45.570 1.00 29.73 465 ALA A CA 1
ATOM 3658 C C . ALA A 1 465 ? -18.955 -4.107 45.107 1.00 29.73 465 ALA A C 1
ATOM 3660 O O . ALA A 1 465 ? -19.318 -4.190 43.932 1.00 29.73 465 ALA A O 1
ATOM 3661 N N . ASP A 1 466 ? -19.669 -3.514 46.062 1.00 34.00 466 ASP A N 1
ATOM 3662 C CA . ASP A 1 466 ? -20.869 -2.706 45.855 1.00 34.00 466 ASP A CA 1
ATOM 3663 C C . ASP A 1 466 ? -20.560 -1.568 44.850 1.00 34.00 466 ASP A C 1
ATOM 3665 O O . ASP A 1 466 ? -19.495 -0.948 44.951 1.00 34.00 466 ASP A O 1
ATOM 3669 N N . PRO A 1 467 ? -21.434 -1.266 43.867 1.00 33.19 467 PRO A N 1
ATOM 3670 C CA . PRO A 1 467 ? -21.219 -0.215 42.864 1.00 33.19 467 PRO A CA 1
ATOM 3671 C C . PRO A 1 467 ? -20.920 1.197 43.403 1.00 33.19 467 PRO A C 1
ATOM 3673 O O . PRO A 1 467 ? -20.582 2.078 42.608 1.00 33.19 467 PRO A O 1
ATOM 3676 N N . TYR A 1 468 ? -21.024 1.425 44.715 1.00 37.78 468 TYR A N 1
ATOM 3677 C CA . TYR A 1 468 ? -20.665 2.681 45.375 1.00 37.78 468 TYR A CA 1
ATOM 3678 C C . TYR A 1 468 ? -19.275 2.702 46.046 1.00 37.78 468 TYR A C 1
ATOM 3680 O O . TYR A 1 468 ? -18.781 3.793 46.322 1.00 37.78 468 TYR A O 1
ATOM 3688 N N . ASP A 1 469 ? -18.576 1.568 46.189 1.00 35.88 469 ASP A N 1
ATOM 3689 C CA . ASP A 1 469 ? -17.233 1.505 46.812 1.00 35.88 469 ASP A CA 1
ATOM 3690 C C . ASP A 1 469 ? -16.087 1.998 45.896 1.00 35.88 469 ASP A C 1
ATOM 3692 O O . ASP A 1 469 ? -14.935 2.111 46.311 1.00 35.88 469 ASP A O 1
ATOM 3696 N N . LEU A 1 470 ? -16.376 2.348 44.635 1.00 37.91 470 LEU A N 1
ATOM 3697 C CA . LEU A 1 470 ? -15.394 2.921 43.697 1.00 37.91 470 LEU A CA 1
ATOM 3698 C C . LEU A 1 470 ? -15.353 4.459 43.698 1.00 37.91 470 LEU A C 1
ATOM 3700 O O . LEU A 1 470 ? -14.577 5.049 42.937 1.00 37.91 470 LEU A O 1
ATOM 3704 N N . LEU A 1 471 ? -16.155 5.121 44.540 1.00 32.41 471 LEU A N 1
ATOM 3705 C CA . LEU A 1 471 ? -16.084 6.574 44.728 1.00 32.41 471 LEU A CA 1
ATOM 3706 C C . LEU A 1 471 ? -14.894 7.004 45.611 1.00 32.41 471 LEU A C 1
ATOM 3708 O O . LEU A 1 471 ? -14.419 8.129 45.467 1.00 32.41 471 LEU A O 1
ATOM 3712 N N . ASP A 1 472 ? -14.345 6.098 46.428 1.00 32.72 472 ASP A N 1
ATOM 3713 C CA . ASP A 1 472 ? -13.254 6.393 47.376 1.00 32.72 472 ASP A CA 1
ATOM 3714 C C . ASP A 1 472 ? -11.838 6.362 46.763 1.00 32.72 472 ASP A C 1
ATOM 3716 O O . ASP A 1 472 ? -10.853 6.703 47.421 1.00 32.72 472 ASP A O 1
ATOM 3720 N N . LEU A 1 473 ? -11.703 6.051 45.467 1.00 36.28 473 LEU A N 1
ATOM 3721 C CA . LEU A 1 473 ? -10.429 6.190 44.739 1.00 36.28 473 LEU A CA 1
ATOM 3722 C C . LEU A 1 473 ? -10.168 7.615 44.218 1.00 36.28 473 LEU A C 1
ATOM 3724 O O . LEU A 1 473 ? -9.136 7.862 43.592 1.00 36.28 473 LEU A O 1
ATOM 3728 N N . VAL A 1 474 ? -11.063 8.568 44.499 1.00 33.62 474 VAL A N 1
ATOM 3729 C CA . VAL A 1 474 ? -10.826 10.003 44.282 1.00 33.62 474 VAL A CA 1
ATOM 3730 C C . VAL A 1 474 ? -10.497 10.663 45.620 1.00 33.62 474 VAL A C 1
ATOM 3732 O O . VAL A 1 474 ? -11.241 11.491 46.133 1.00 33.62 474 VAL A O 1
ATOM 3735 N N . SER A 1 475 ? -9.343 10.317 46.185 1.00 28.56 475 SER A N 1
ATOM 3736 C CA . SER A 1 475 ? -8.655 11.223 47.106 1.00 28.56 475 SER A CA 1
ATOM 3737 C C . SER A 1 475 ? -7.690 12.101 46.294 1.00 28.56 475 SER A C 1
ATOM 3739 O O . SER A 1 475 ? -6.948 11.582 45.452 1.00 28.56 475 SER A O 1
ATOM 3741 N N . PRO A 1 476 ? -7.683 13.433 46.488 1.00 40.88 476 PRO A N 1
ATOM 3742 C CA . PRO A 1 476 ? -6.684 14.296 45.878 1.00 40.88 476 PRO A CA 1
ATOM 3743 C C . PRO A 1 476 ? -5.362 14.064 46.614 1.00 40.88 476 PRO A C 1
ATOM 3745 O O . PRO A 1 476 ? -5.133 14.630 47.677 1.00 40.88 476 PRO A O 1
ATOM 3748 N N . VAL A 1 477 ? -4.510 13.184 46.083 1.00 34.66 477 VAL A N 1
ATOM 3749 C CA . VAL A 1 477 ? -3.176 12.958 46.650 1.00 34.66 477 VAL A CA 1
ATOM 3750 C C . VAL A 1 477 ? -2.159 13.830 45.927 1.00 34.66 477 VAL A C 1
ATOM 3752 O O . VAL A 1 477 ? -1.991 13.772 44.709 1.00 34.66 477 VAL A O 1
ATOM 3755 N N . GLU A 1 478 ? -1.528 14.652 46.750 1.00 35.22 478 GLU A N 1
ATOM 3756 C CA . GLU A 1 478 ? -0.522 15.665 46.487 1.00 35.22 478 GLU A CA 1
ATOM 3757 C C . GLU A 1 478 ? 0.706 15.164 45.700 1.00 35.22 478 GLU A C 1
ATOM 3759 O O . GLU A 1 478 ? 1.097 13.998 45.746 1.00 35.22 478 GLU A O 1
ATOM 3764 N N . ASN A 1 479 ? 1.309 16.121 44.991 1.00 40.41 479 ASN A N 1
ATOM 3765 C CA . ASN A 1 479 ? 2.621 16.139 44.340 1.00 40.41 479 ASN A CA 1
ATOM 3766 C C . ASN A 1 479 ? 3.636 15.050 44.761 1.00 40.41 479 ASN A C 1
ATOM 3768 O O . ASN A 1 479 ? 4.363 15.201 45.740 1.00 40.41 479 ASN A O 1
ATOM 3772 N N . ALA A 1 480 ? 3.784 14.037 43.904 1.00 34.16 480 ALA A N 1
ATOM 3773 C CA . ALA A 1 480 ? 5.024 13.299 43.649 1.00 34.16 480 ALA A CA 1
ATOM 3774 C C . ALA A 1 480 ? 4.952 12.747 42.210 1.00 34.16 480 ALA A C 1
ATOM 3776 O O . ALA A 1 480 ? 3.921 12.190 41.828 1.00 34.16 480 ALA A O 1
ATOM 3777 N N . GLU A 1 481 ? 5.998 12.917 41.393 1.00 45.56 481 GLU A N 1
ATOM 3778 C CA . GLU A 1 481 ? 6.056 12.421 40.006 1.00 45.56 481 GLU A CA 1
ATOM 3779 C C . GLU A 1 481 ? 5.989 10.881 39.972 1.00 45.56 481 GLU A C 1
ATOM 3781 O O . GLU A 1 481 ? 7.004 10.188 39.975 1.00 45.56 481 GLU A O 1
ATOM 3786 N N . LYS A 1 482 ? 4.777 10.314 39.974 1.00 54.72 482 LYS A N 1
ATOM 3787 C CA . LYS A 1 482 ? 4.563 8.886 39.713 1.00 54.72 482 LYS A CA 1
ATOM 3788 C C . LYS A 1 482 ? 4.925 8.605 38.254 1.00 54.72 482 LYS A C 1
ATOM 3790 O O . LYS A 1 482 ? 4.388 9.259 37.359 1.00 54.72 482 LYS A O 1
ATOM 3795 N N . GLU A 1 483 ? 5.808 7.630 38.026 1.00 64.94 483 GLU A N 1
ATOM 3796 C CA . GLU A 1 483 ? 6.135 7.140 36.682 1.00 64.94 483 GLU A CA 1
ATOM 3797 C C . GLU A 1 483 ? 4.857 6.873 35.885 1.00 64.94 483 GLU A C 1
ATOM 3799 O O . GLU A 1 483 ? 3.924 6.223 36.368 1.00 64.94 483 GLU A O 1
ATOM 3804 N N . THR A 1 484 ? 4.797 7.397 34.661 1.00 83.56 484 THR A N 1
ATOM 3805 C CA . THR A 1 484 ? 3.626 7.194 33.814 1.00 83.56 484 THR A CA 1
ATOM 3806 C C . THR A 1 484 ? 3.672 5.814 33.163 1.00 83.56 484 THR A C 1
ATOM 3808 O O . THR A 1 484 ? 4.738 5.246 32.935 1.00 83.56 484 THR A O 1
ATOM 3811 N N . GLU A 1 485 ? 2.504 5.298 32.779 1.00 88.88 485 GLU A N 1
ATOM 3812 C CA . GLU A 1 485 ? 2.361 4.052 32.011 1.00 88.88 485 GLU A CA 1
ATOM 3813 C C . GLU A 1 485 ? 3.286 4.005 30.774 1.00 88.88 485 GLU A C 1
ATOM 3815 O O . GLU A 1 485 ? 3.874 2.969 30.458 1.00 88.88 485 GLU A O 1
ATOM 3820 N N . LEU A 1 486 ? 3.456 5.155 30.106 1.00 91.38 486 LEU A N 1
ATOM 3821 C CA . LEU A 1 486 ? 4.365 5.332 28.974 1.00 91.38 486 LEU A CA 1
ATOM 3822 C C . LEU A 1 486 ? 5.827 5.134 29.376 1.00 91.38 486 LEU A C 1
ATOM 3824 O O . LEU A 1 486 ? 6.555 4.445 28.666 1.00 91.38 486 LEU A O 1
ATOM 3828 N N . ASP A 1 487 ? 6.254 5.696 30.505 1.00 92.25 487 ASP A N 1
ATOM 3829 C CA . ASP A 1 487 ? 7.636 5.575 30.973 1.00 92.25 487 ASP A CA 1
ATOM 3830 C C . ASP A 1 487 ? 7.962 4.110 31.312 1.00 92.25 487 ASP A C 1
ATOM 3832 O O . ASP A 1 487 ? 9.005 3.596 30.903 1.00 92.25 487 ASP A O 1
ATOM 3836 N N . THR A 1 488 ? 7.036 3.396 31.962 1.00 92.69 488 THR A N 1
ATOM 3837 C CA . THR A 1 488 ? 7.177 1.959 32.248 1.00 92.69 488 THR A CA 1
ATOM 3838 C C . THR A 1 488 ? 7.253 1.124 30.964 1.00 92.69 488 THR A C 1
ATOM 3840 O O . THR A 1 488 ? 8.133 0.270 30.824 1.00 92.69 488 THR A O 1
ATOM 3843 N N . TYR A 1 489 ? 6.376 1.380 29.988 1.00 94.69 489 TYR A N 1
ATOM 3844 C CA . TYR A 1 489 ? 6.403 0.690 28.694 1.00 94.69 489 TYR A CA 1
ATOM 3845 C C . TYR A 1 489 ? 7.711 0.946 27.928 1.00 94.69 489 TYR A C 1
ATOM 3847 O O . TYR A 1 489 ? 8.305 0.009 27.384 1.00 94.69 489 TYR A O 1
ATOM 3855 N N . LEU A 1 490 ? 8.201 2.187 27.909 1.00 93.88 490 LEU A N 1
ATOM 3856 C CA . LEU A 1 490 ? 9.439 2.553 27.219 1.00 93.88 490 LEU A CA 1
ATOM 3857 C C . LEU A 1 490 ? 10.682 1.914 27.852 1.00 93.88 490 LEU A C 1
ATOM 3859 O O . LEU A 1 490 ? 11.595 1.542 27.117 1.00 93.88 490 LEU A O 1
ATOM 3863 N N . LYS A 1 491 ? 10.698 1.739 29.181 1.00 92.81 491 LYS A N 1
ATOM 3864 C CA . LYS A 1 491 ? 11.782 1.061 29.917 1.00 92.81 491 LYS A CA 1
ATOM 3865 C C . LYS A 1 491 ? 11.760 -0.463 29.781 1.00 92.81 491 LYS A C 1
ATOM 3867 O O . LYS A 1 491 ? 12.796 -1.097 29.965 1.00 92.81 491 LYS A O 1
ATOM 3872 N N . SER A 1 492 ? 10.607 -1.060 29.473 1.00 92.56 492 SER A N 1
ATOM 3873 C CA . SER A 1 492 ? 10.509 -2.513 29.276 1.00 92.56 492 SER A CA 1
ATOM 3874 C C . SER A 1 492 ? 11.378 -2.982 28.089 1.00 92.56 492 SER A C 1
ATOM 3876 O O . SER A 1 492 ? 11.668 -2.190 27.182 1.00 92.56 492 SER A O 1
ATOM 3878 N N . PRO A 1 493 ? 11.811 -4.256 28.042 1.00 91.50 493 PRO A N 1
ATOM 3879 C CA . PRO A 1 493 ? 12.592 -4.767 26.917 1.00 91.50 493 PRO A CA 1
ATOM 3880 C C . PRO A 1 493 ? 11.815 -4.700 25.592 1.00 91.50 493 PRO A C 1
ATOM 3882 O O . PRO A 1 493 ? 10.585 -4.593 25.564 1.00 91.50 493 PRO A O 1
ATOM 3885 N N . TYR A 1 494 ? 12.542 -4.737 24.474 1.00 92.25 494 TYR A N 1
ATOM 3886 C CA . TYR A 1 494 ? 11.928 -4.893 23.156 1.00 92.25 494 TYR A CA 1
ATOM 3887 C C . TYR A 1 494 ? 11.297 -6.282 23.037 1.00 92.25 494 TYR A C 1
ATOM 3889 O O . TYR A 1 494 ? 11.886 -7.266 23.484 1.00 92.25 494 TYR A O 1
ATOM 3897 N N . SER A 1 495 ? 10.125 -6.358 22.411 1.00 90.75 495 SER A N 1
ATOM 3898 C CA . SER A 1 495 ? 9.483 -7.637 22.094 1.00 90.75 495 SER A CA 1
ATOM 3899 C C . SER A 1 495 ? 9.874 -8.103 20.690 1.00 90.75 495 SER A C 1
ATOM 3901 O O . SER A 1 495 ? 10.270 -7.297 19.847 1.00 90.75 495 SER A O 1
ATOM 3903 N N . THR A 1 496 ? 9.754 -9.401 20.430 1.00 90.50 496 THR A N 1
ATOM 3904 C CA . THR A 1 496 ? 9.800 -10.002 19.086 1.00 90.50 496 THR A CA 1
ATOM 3905 C C . THR A 1 496 ? 8.432 -10.515 18.634 1.00 90.50 496 THR A C 1
ATOM 3907 O O . THR A 1 496 ? 8.295 -10.964 17.497 1.00 90.50 496 THR A O 1
ATOM 3910 N N . GLU A 1 497 ? 7.427 -10.442 19.509 1.00 88.50 497 GLU A N 1
ATOM 3911 C CA . GLU A 1 497 ? 6.064 -10.897 19.251 1.00 88.50 497 GLU A CA 1
ATOM 3912 C C . GLU A 1 497 ? 5.374 -10.052 18.172 1.00 88.50 497 GLU A C 1
ATOM 3914 O O . GLU A 1 497 ? 5.794 -8.936 17.839 1.00 88.50 497 GLU A O 1
ATOM 3919 N N . ASP A 1 498 ? 4.275 -10.584 17.634 1.00 91.00 498 ASP A N 1
ATOM 3920 C CA . ASP A 1 498 ? 3.345 -9.775 16.855 1.00 91.00 498 ASP A CA 1
ATOM 3921 C C . ASP A 1 498 ? 2.831 -8.589 17.691 1.00 91.00 498 ASP A C 1
ATOM 3923 O O . ASP A 1 498 ? 2.568 -8.726 18.889 1.00 91.00 498 ASP A O 1
ATOM 3927 N N . ILE A 1 499 ? 2.686 -7.420 17.055 1.00 93.50 499 ILE A N 1
ATOM 3928 C CA . ILE A 1 499 ? 2.338 -6.180 17.758 1.00 93.50 499 ILE A CA 1
ATOM 3929 C C . ILE A 1 499 ? 1.000 -6.341 18.490 1.00 93.50 499 ILE A C 1
ATOM 3931 O O . ILE A 1 499 ? 0.880 -5.943 19.648 1.00 93.50 499 ILE A O 1
ATOM 3935 N N . LEU A 1 500 ? -0.014 -6.903 17.828 1.00 92.56 500 LEU A N 1
ATOM 3936 C CA . LEU A 1 500 ? -1.351 -6.990 18.405 1.00 92.56 500 LEU A CA 1
ATOM 3937 C C . LEU A 1 500 ? -1.419 -8.063 19.486 1.00 92.56 500 LEU A C 1
ATOM 3939 O O . LEU A 1 500 ? -2.072 -7.851 20.506 1.00 92.56 500 LEU A O 1
ATOM 3943 N N . GLN A 1 501 ? -0.678 -9.159 19.320 1.00 92.69 501 GLN A N 1
ATOM 3944 C CA . GLN A 1 501 ? -0.558 -10.181 20.355 1.00 92.69 501 GLN A CA 1
ATOM 3945 C C . GLN A 1 501 ? 0.130 -9.646 21.622 1.00 92.69 501 GLN A C 1
ATOM 3947 O O . GLN A 1 501 ? -0.324 -9.939 22.730 1.00 92.69 501 GLN A O 1
ATOM 3952 N N . PHE A 1 502 ? 1.164 -8.808 21.483 1.00 94.62 502 PHE A N 1
ATOM 3953 C CA . PHE A 1 502 ? 1.791 -8.141 22.627 1.00 94.62 502 PHE A CA 1
ATOM 3954 C C . PHE A 1 502 ? 0.772 -7.293 23.399 1.00 94.62 502 PHE A C 1
ATOM 3956 O O . PHE A 1 502 ? 0.668 -7.401 24.625 1.00 94.62 502 PHE A O 1
ATOM 3963 N N . TRP A 1 503 ? -0.008 -6.469 22.692 1.00 93.50 503 TRP A N 1
ATOM 3964 C CA . TRP A 1 503 ? -1.015 -5.621 23.329 1.00 93.50 503 TRP A CA 1
ATOM 3965 C C . TRP A 1 503 ? -2.190 -6.414 23.896 1.00 93.50 503 TRP A C 1
ATOM 3967 O O . TRP A 1 503 ? -2.716 -6.036 24.938 1.00 93.50 503 TRP A O 1
ATOM 3977 N N . LYS A 1 504 ? -2.554 -7.548 23.291 1.00 90.12 504 LYS A N 1
ATOM 3978 C CA . LYS A 1 504 ? -3.547 -8.476 23.843 1.00 90.12 504 LYS A CA 1
ATOM 3979 C C . LYS A 1 504 ? -3.150 -8.955 25.236 1.00 90.12 504 LYS A C 1
ATOM 3981 O O . LYS A 1 504 ? -3.971 -8.909 26.147 1.00 90.12 504 LYS A O 1
ATOM 3986 N N . THR A 1 505 ? -1.888 -9.345 25.406 1.00 91.38 505 THR A N 1
ATOM 3987 C CA . THR A 1 505 ? -1.344 -9.850 26.676 1.00 91.38 505 THR A CA 1
ATOM 3988 C C . THR A 1 505 ? -1.105 -8.737 27.700 1.00 91.38 505 THR A C 1
ATOM 3990 O O . THR A 1 505 ? -1.235 -8.966 28.897 1.00 91.38 505 THR A O 1
ATOM 3993 N N . ASN A 1 506 ? -0.773 -7.522 27.250 1.00 88.88 506 ASN A N 1
ATOM 3994 C CA . ASN A 1 506 ? -0.359 -6.420 28.127 1.00 88.88 506 ASN A CA 1
ATOM 3995 C C . ASN A 1 506 ? -1.410 -5.312 28.299 1.00 88.88 506 ASN A C 1
ATOM 3997 O O . ASN A 1 506 ? -1.122 -4.295 28.929 1.00 88.88 506 ASN A O 1
ATOM 4001 N N . CYS A 1 507 ? -2.628 -5.476 27.773 1.00 84.69 507 CYS A N 1
ATOM 4002 C CA . CYS A 1 507 ? -3.653 -4.431 27.836 1.00 84.69 507 CYS A CA 1
ATOM 4003 C C . CYS A 1 507 ? -4.099 -4.084 29.264 1.00 84.69 507 CYS A C 1
ATOM 4005 O O . CYS A 1 507 ? -4.513 -2.954 29.511 1.00 84.69 507 CYS A O 1
ATOM 4007 N N . THR A 1 508 ? -3.980 -5.021 30.207 1.00 81.38 508 THR A N 1
ATOM 4008 C CA . THR A 1 508 ? -4.240 -4.801 31.639 1.00 81.38 508 THR A CA 1
ATOM 4009 C C . THR A 1 508 ? -3.107 -4.045 32.328 1.00 81.38 508 THR A C 1
ATOM 4011 O O . THR A 1 508 ? -3.369 -3.218 33.196 1.00 81.38 508 THR A O 1
ATOM 4014 N N . ASN A 1 509 ? -1.861 -4.294 31.915 1.00 85.38 509 ASN A N 1
ATOM 4015 C CA . ASN A 1 509 ? -0.670 -3.619 32.439 1.00 85.38 509 ASN A CA 1
ATOM 4016 C C . ASN A 1 509 ? -0.578 -2.176 31.930 1.00 85.38 509 ASN A C 1
ATOM 4018 O O . ASN A 1 509 ? -0.106 -1.289 32.639 1.00 85.38 509 ASN A O 1
ATOM 4022 N N . TYR A 1 510 ? -1.047 -1.951 30.701 1.00 86.88 510 TYR A N 1
ATOM 4023 C CA . TYR A 1 510 ? -0.987 -0.672 30.010 1.00 86.88 510 TYR A CA 1
ATOM 4024 C C . TYR A 1 510 ? -2.370 -0.265 29.453 1.00 86.88 510 TYR A C 1
ATOM 4026 O O . TYR A 1 510 ? -2.575 -0.258 28.234 1.00 86.88 510 TYR A O 1
ATOM 4034 N N . PRO A 1 511 ? -3.349 0.080 30.312 1.00 84.50 511 PRO A N 1
ATOM 4035 C CA . PRO A 1 511 ? -4.722 0.328 29.880 1.00 84.50 511 PRO A CA 1
ATOM 4036 C C . PRO A 1 511 ? -4.904 1.601 29.041 1.00 84.50 511 PRO A C 1
ATOM 4038 O O . PRO A 1 511 ? -5.754 1.611 28.146 1.00 84.50 511 PRO A O 1
ATOM 4041 N N . LYS A 1 512 ? -4.160 2.691 29.287 1.00 84.44 512 LYS A N 1
ATOM 4042 C CA . LYS A 1 512 ? -4.307 3.931 28.499 1.00 84.44 512 LYS A CA 1
ATOM 4043 C C . LYS A 1 512 ? -3.603 3.808 27.150 1.00 84.44 512 LYS A C 1
ATOM 4045 O O . LYS A 1 512 ? -4.161 4.210 26.129 1.00 84.44 512 LYS A O 1
ATOM 4050 N N . LEU A 1 513 ? -2.414 3.213 27.128 1.00 88.56 513 LEU A N 1
ATOM 4051 C CA . LEU A 1 513 ? -1.656 2.945 25.913 1.00 88.56 513 LEU A CA 1
ATOM 4052 C C . LEU A 1 513 ? -2.348 1.893 25.053 1.00 88.56 513 LEU A C 1
ATOM 4054 O O . LEU A 1 513 ? -2.376 2.066 23.843 1.00 88.56 513 LEU A O 1
ATOM 4058 N N . ALA A 1 514 ? -2.973 0.867 25.637 1.00 88.19 514 ALA A N 1
ATOM 4059 C CA . ALA A 1 514 ? -3.735 -0.125 24.880 1.00 88.19 514 ALA A CA 1
ATOM 4060 C C . ALA A 1 514 ? -4.910 0.509 24.121 1.00 88.19 514 ALA A C 1
ATOM 4062 O O . ALA A 1 514 ? -5.143 0.188 22.956 1.00 88.19 514 ALA A O 1
ATOM 4063 N N . ARG A 1 515 ? -5.617 1.470 24.733 1.00 83.44 515 ARG A N 1
ATOM 4064 C CA . ARG A 1 515 ? -6.666 2.236 24.036 1.00 83.44 515 ARG A CA 1
ATOM 4065 C C . ARG A 1 515 ? -6.098 3.048 22.874 1.00 83.44 515 ARG A C 1
ATOM 4067 O O . ARG A 1 515 ? -6.690 3.067 21.798 1.00 83.44 515 ARG A O 1
ATOM 4074 N N . LEU A 1 516 ? -4.945 3.688 23.074 1.00 85.81 516 LEU A N 1
ATOM 4075 C CA . LEU A 1 516 ? -4.256 4.410 22.006 1.00 85.81 516 LEU A CA 1
ATOM 4076 C C . LEU A 1 516 ? -3.750 3.459 20.911 1.00 85.81 516 LEU A C 1
ATOM 4078 O O . LEU A 1 516 ? -3.825 3.797 19.735 1.00 85.81 516 LEU A O 1
ATOM 4082 N N . ALA A 1 517 ? -3.306 2.257 21.274 1.00 90.31 517 ALA A N 1
ATOM 4083 C CA . ALA A 1 517 ? -2.820 1.235 20.357 1.00 90.31 517 ALA A CA 1
ATOM 4084 C C . ALA A 1 517 ? -3.925 0.743 19.416 1.00 90.31 517 ALA A C 1
ATOM 4086 O O . ALA A 1 517 ? -3.685 0.655 18.216 1.00 90.31 517 ALA A O 1
ATOM 4087 N N . VAL A 1 518 ? -5.149 0.523 19.913 1.00 89.00 518 VAL A N 1
ATOM 4088 C CA . VAL A 1 518 ? -6.308 0.154 19.072 1.00 89.00 518 VAL A CA 1
ATOM 4089 C C . VAL A 1 518 ? -6.564 1.186 17.965 1.00 89.00 518 VAL A C 1
ATOM 4091 O O . VAL A 1 518 ? -6.881 0.809 16.840 1.00 89.00 518 VAL A O 1
ATOM 4094 N N . ILE A 1 519 ? -6.377 2.474 18.261 1.00 88.25 519 ILE A N 1
ATOM 4095 C CA . ILE A 1 519 ? -6.524 3.561 17.284 1.00 88.25 519 ILE A CA 1
ATOM 4096 C C . ILE A 1 519 ? -5.298 3.612 16.364 1.00 88.25 519 ILE A C 1
ATOM 4098 O O . ILE A 1 519 ? -5.394 3.470 15.151 1.00 88.25 519 ILE A O 1
ATOM 4102 N N . CYS A 1 520 ? -4.109 3.804 16.929 1.00 91.44 520 CYS A N 1
ATOM 4103 C CA . CYS A 1 520 ? -2.908 4.095 16.155 1.00 91.44 520 CYS A CA 1
ATOM 4104 C C . CYS A 1 520 ? -2.437 2.913 15.298 1.00 91.44 520 CYS A C 1
ATOM 4106 O O . CYS A 1 520 ? -1.983 3.113 14.171 1.00 91.44 520 CYS A O 1
ATOM 4108 N N . LEU A 1 521 ? -2.551 1.687 15.808 1.00 93.81 521 LEU A N 1
ATOM 4109 C CA . LEU A 1 521 ? -2.164 0.478 15.082 1.00 93.81 521 LEU A CA 1
ATOM 4110 C C . LEU A 1 521 ? -3.256 0.012 14.113 1.00 93.81 521 LEU A C 1
ATOM 4112 O O . LEU A 1 521 ? -2.960 -0.746 13.198 1.00 93.81 521 LEU A O 1
ATOM 4116 N N . GLY A 1 522 ? -4.498 0.478 14.270 1.00 92.75 522 GLY A N 1
ATOM 4117 C CA . GLY A 1 522 ? -5.574 0.245 13.305 1.00 92.75 522 GLY A CA 1
ATOM 4118 C C . GLY A 1 522 ? -5.415 1.069 12.026 1.00 92.75 522 GLY A C 1
ATOM 4119 O O . GLY A 1 522 ? -5.979 0.716 10.991 1.00 92.75 522 GLY A O 1
ATOM 4120 N N . MET A 1 523 ? -4.619 2.140 12.059 1.00 93.75 523 MET A N 1
ATOM 4121 C CA . MET A 1 523 ? -4.396 3.022 10.916 1.00 93.75 523 MET A CA 1
ATOM 4122 C C . MET A 1 523 ? -3.658 2.307 9.771 1.00 93.75 523 MET A C 1
ATOM 4124 O O . MET A 1 523 ? -2.600 1.725 10.011 1.00 93.75 523 MET A O 1
ATOM 4128 N N . PRO A 1 524 ? -4.142 2.379 8.520 1.00 95.12 524 PRO A N 1
ATOM 4129 C CA . PRO A 1 524 ? -3.433 1.828 7.372 1.00 95.12 524 PRO A CA 1
ATOM 4130 C C . PRO A 1 524 ? -2.276 2.733 6.938 1.00 95.12 524 PRO A C 1
ATOM 4132 O O . PRO A 1 524 ? -2.402 3.958 6.931 1.00 95.12 524 PRO A O 1
ATOM 4135 N N . ALA A 1 525 ? -1.164 2.132 6.506 1.00 93.06 525 ALA A N 1
ATOM 4136 C CA . ALA A 1 525 ? -0.010 2.888 6.017 1.00 93.06 525 ALA A CA 1
ATOM 4137 C C . ALA A 1 525 ? -0.277 3.567 4.659 1.00 93.06 525 ALA A C 1
ATOM 4139 O O . ALA A 1 525 ? 0.263 4.640 4.372 1.00 93.06 525 ALA A O 1
ATOM 4140 N N . SER A 1 526 ? -1.085 2.952 3.792 1.00 93.25 526 SER A N 1
ATOM 4141 C CA . SER A 1 526 ? -1.353 3.437 2.434 1.00 93.25 526 SER A CA 1
ATOM 4142 C C . SER A 1 526 ? -2.745 3.039 1.934 1.00 93.25 526 SER A C 1
ATOM 4144 O O . SER A 1 526 ? -3.399 2.172 2.504 1.00 93.25 526 SER A O 1
ATOM 4146 N N . SER A 1 527 ? -3.188 3.653 0.833 1.00 90.50 527 SER A N 1
ATOM 4147 C CA . SER A 1 527 ? -4.408 3.270 0.106 1.00 90.50 527 SER A CA 1
ATOM 4148 C C . SER A 1 527 ? -4.182 2.150 -0.925 1.00 90.50 527 SER A C 1
ATOM 4150 O O . SER A 1 527 ? -5.090 1.829 -1.690 1.00 90.50 527 SER A O 1
ATOM 4152 N N . GLY A 1 528 ? -2.997 1.520 -0.955 1.00 84.00 528 GLY A N 1
ATOM 4153 C CA . GLY A 1 528 ? -2.628 0.529 -1.980 1.00 84.00 528 GLY A CA 1
ATOM 4154 C C . GLY A 1 528 ? -3.512 -0.727 -2.002 1.00 84.00 528 GLY A C 1
ATOM 4155 O O . GLY A 1 528 ? -3.650 -1.381 -3.036 1.00 84.00 528 GLY A O 1
ATOM 4156 N N . SER A 1 529 ? -4.174 -1.041 -0.887 1.00 85.25 529 SER A N 1
ATOM 4157 C CA . SER A 1 529 ? -5.159 -2.126 -0.795 1.00 85.25 529 SER A CA 1
ATOM 4158 C C . SER A 1 529 ? -6.408 -1.878 -1.652 1.00 85.25 529 SER A C 1
ATOM 4160 O O . SER A 1 529 ? -7.019 -2.837 -2.127 1.00 85.25 529 SER A O 1
ATOM 4162 N N . VAL A 1 530 ? -6.773 -0.612 -1.891 1.00 88.12 530 VAL A N 1
ATOM 4163 C CA . VAL A 1 530 ? -7.873 -0.203 -2.779 1.00 88.12 530 VAL A CA 1
ATOM 4164 C C . VAL A 1 530 ? -7.424 -0.270 -4.239 1.00 88.12 530 VAL A C 1
ATOM 4166 O O . VAL A 1 530 ? -8.148 -0.789 -5.085 1.00 88.12 530 VAL A O 1
ATOM 4169 N N . GLU A 1 531 ? -6.186 0.142 -4.535 1.00 84.19 531 GLU A N 1
ATOM 4170 C CA . GLU A 1 531 ? -5.610 0.041 -5.885 1.00 84.19 531 GLU A CA 1
ATOM 4171 C C . GLU A 1 531 ? -5.593 -1.402 -6.417 1.00 84.19 531 GLU A C 1
ATOM 4173 O O . GLU A 1 531 ? -5.761 -1.659 -7.619 1.00 84.19 531 GLU A O 1
ATOM 4178 N N . ARG A 1 532 ? -5.416 -2.373 -5.515 1.00 83.88 532 ARG A N 1
ATOM 4179 C CA . ARG A 1 532 ? -5.492 -3.797 -5.849 1.00 83.88 532 ARG A CA 1
ATOM 4180 C C . ARG A 1 532 ? -6.918 -4.243 -6.172 1.00 83.88 532 ARG A C 1
ATOM 4182 O O . ARG A 1 532 ? -7.072 -5.007 -7.124 1.00 83.88 532 ARG A O 1
ATOM 4189 N N . LEU A 1 533 ? -7.950 -3.692 -5.524 1.00 86.12 533 LEU A N 1
ATOM 4190 C CA . LEU A 1 533 ? -9.346 -3.929 -5.928 1.00 86.12 533 LEU A CA 1
ATOM 4191 C C . LEU A 1 533 ? -9.613 -3.439 -7.355 1.00 86.12 533 LEU A C 1
ATOM 4193 O O . LEU A 1 533 ? -10.251 -4.144 -8.133 1.00 86.12 533 LEU A O 1
ATOM 4197 N N . PHE A 1 534 ? -9.060 -2.289 -7.758 1.00 85.50 534 PHE A N 1
ATOM 4198 C CA . PHE A 1 534 ? -9.172 -1.829 -9.150 1.00 85.50 534 PHE A CA 1
ATOM 4199 C C . PHE A 1 534 ? -8.464 -2.758 -10.135 1.00 85.50 534 PHE A C 1
ATOM 4201 O O . PHE A 1 534 ? -8.934 -2.958 -11.254 1.00 85.50 534 PHE A O 1
ATOM 4208 N N . SER A 1 535 ? -7.348 -3.360 -9.723 1.00 81.69 535 SER A N 1
ATOM 4209 C CA . SER A 1 535 ? -6.629 -4.335 -10.546 1.00 81.69 535 SER A CA 1
ATOM 4210 C C . SER A 1 535 ? -7.435 -5.627 -10.724 1.00 81.69 535 SER A C 1
ATOM 4212 O O . SER A 1 535 ? -7.531 -6.124 -11.849 1.00 81.69 535 SER A O 1
ATOM 4214 N N . VAL A 1 536 ? -8.063 -6.121 -9.649 1.00 81.50 536 VAL A N 1
ATOM 4215 C CA . VAL A 1 536 ? -8.987 -7.269 -9.675 1.00 81.50 536 VAL A CA 1
ATOM 4216 C C . VAL A 1 536 ? -10.204 -6.955 -10.546 1.00 81.50 536 VAL A C 1
ATOM 4218 O O . VAL A 1 536 ? -10.486 -7.691 -11.488 1.00 81.50 536 VAL A O 1
ATOM 4221 N N . SER A 1 537 ? -10.856 -5.813 -10.328 1.00 81.56 537 SER A N 1
ATOM 4222 C CA . SER A 1 537 ? -11.977 -5.332 -11.146 1.00 81.56 537 SER A CA 1
ATOM 4223 C C . SER A 1 537 ? -11.612 -5.239 -12.632 1.00 81.56 537 SER A C 1
ATOM 4225 O O . SER A 1 537 ? -12.307 -5.776 -13.495 1.00 81.56 537 SER A O 1
ATOM 4227 N N . GLY A 1 538 ? -10.454 -4.655 -12.953 1.00 79.19 538 GLY A N 1
ATOM 4228 C CA . GLY A 1 538 ? -9.957 -4.572 -14.324 1.00 79.19 538 GLY A CA 1
ATOM 4229 C C . GLY A 1 538 ? -9.603 -5.934 -14.936 1.00 79.19 538 GLY A C 1
ATOM 4230 O O . GLY A 1 538 ? -9.607 -6.073 -16.162 1.00 79.19 538 GLY A O 1
ATOM 4231 N N . ALA A 1 539 ? -9.272 -6.947 -14.132 1.00 76.88 539 ALA A N 1
ATOM 4232 C CA . ALA A 1 539 ? -9.104 -8.323 -14.596 1.00 76.88 539 ALA A CA 1
ATOM 4233 C C . ALA A 1 539 ? -10.463 -8.990 -14.868 1.00 76.88 539 ALA A C 1
ATOM 4235 O O . ALA A 1 539 ? -10.646 -9.543 -15.953 1.00 76.88 539 ALA A O 1
ATOM 4236 N N . LEU A 1 540 ? -11.430 -8.843 -13.954 1.00 77.69 540 LEU A N 1
ATOM 4237 C CA . LEU A 1 540 ? -12.808 -9.329 -14.106 1.00 77.69 540 LEU A CA 1
ATO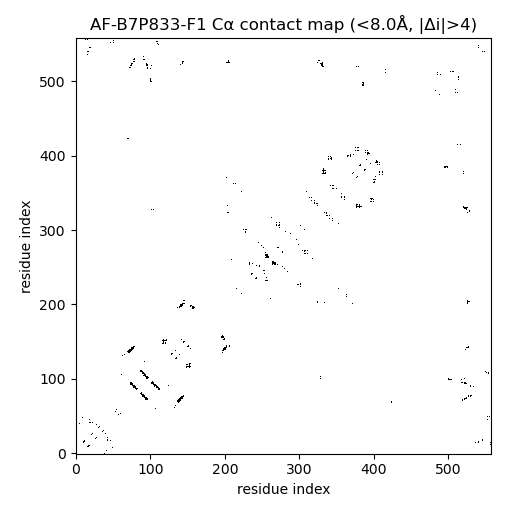M 4238 C C . LEU A 1 540 ? -13.484 -8.747 -15.353 1.00 77.69 540 LEU A C 1
ATOM 4240 O O . LEU A 1 540 ? -14.086 -9.481 -16.136 1.00 77.69 540 LEU A O 1
ATOM 4244 N N . GLN A 1 541 ? -13.307 -7.447 -15.601 1.00 74.75 541 GLN A N 1
ATOM 4245 C CA . GLN A 1 541 ? -13.840 -6.772 -16.785 1.00 74.75 541 GLN A CA 1
ATOM 4246 C C . GLN A 1 541 ? -13.220 -7.300 -18.093 1.00 74.75 541 GLN A C 1
ATOM 4248 O O . GLN A 1 541 ? -13.895 -7.380 -19.119 1.00 74.75 541 GLN A O 1
ATOM 4253 N N . ARG A 1 542 ? -11.928 -7.666 -18.075 1.00 72.81 542 ARG A N 1
ATOM 4254 C CA . ARG A 1 542 ? -11.190 -8.168 -19.252 1.00 72.81 542 ARG A CA 1
ATOM 4255 C C . ARG A 1 542 ? -11.326 -9.672 -19.474 1.00 72.81 542 ARG A C 1
ATOM 4257 O O . ARG A 1 542 ? -10.934 -10.146 -20.544 1.00 72.81 542 ARG A O 1
ATOM 4264 N N . ALA A 1 543 ? -11.841 -10.427 -18.504 1.00 68.00 543 ALA A N 1
ATOM 4265 C CA . ALA A 1 543 ? -12.019 -11.866 -18.626 1.00 68.00 543 ALA A CA 1
ATOM 4266 C C . ALA A 1 543 ? -12.868 -12.185 -19.873 1.00 68.00 543 ALA A C 1
ATOM 4268 O O . ALA A 1 543 ? -14.044 -11.820 -19.980 1.00 68.00 543 ALA A O 1
ATOM 4269 N N . ARG A 1 544 ? -12.244 -12.834 -20.870 1.00 50.88 544 ARG A N 1
ATOM 4270 C CA . ARG A 1 544 ? -12.874 -13.158 -22.160 1.00 50.88 544 ARG A CA 1
ATOM 4271 C C . ARG A 1 544 ? -14.192 -13.903 -21.906 1.00 50.88 544 ARG A C 1
ATOM 4273 O O . ARG A 1 544 ? -14.178 -14.969 -21.301 1.00 50.88 544 ARG A O 1
ATOM 4280 N N . ARG A 1 545 ? -15.297 -13.376 -22.456 1.00 54.34 545 ARG A N 1
ATOM 4281 C CA . ARG A 1 545 ? -16.682 -13.909 -22.399 1.00 54.34 545 ARG A CA 1
ATOM 4282 C C . ARG A 1 545 ? -17.487 -13.613 -21.120 1.00 54.34 545 ARG A C 1
ATOM 4284 O O . ARG A 1 545 ? -18.602 -14.116 -21.018 1.00 54.34 545 ARG A O 1
ATOM 4291 N N . ALA A 1 546 ? -16.982 -12.795 -20.192 1.00 59.56 546 ALA A N 1
ATOM 4292 C CA . ALA A 1 546 ? -17.687 -12.514 -18.939 1.00 59.56 546 ALA A CA 1
ATOM 4293 C C . ALA A 1 546 ? -18.765 -11.419 -19.053 1.00 59.56 546 ALA A C 1
ATOM 4295 O O . ALA A 1 546 ? -19.777 -11.549 -18.378 1.00 59.56 546 ALA A O 1
ATOM 4296 N N . SER A 1 547 ? -18.558 -10.384 -19.895 1.00 63.50 547 SER A N 1
ATOM 4297 C CA . SER A 1 547 ? -19.426 -9.191 -20.064 1.00 63.50 547 SER A CA 1
ATOM 4298 C C . SER A 1 547 ? -20.261 -8.871 -18.818 1.00 63.50 547 SER A C 1
ATOM 4300 O O . SER A 1 547 ? -21.491 -8.824 -18.880 1.00 63.50 547 SER A O 1
ATOM 4302 N N . LEU A 1 548 ? -19.586 -8.747 -17.673 1.00 74.88 548 LEU A N 1
ATOM 4303 C CA . LEU A 1 548 ? -20.256 -8.508 -16.405 1.00 74.88 548 LEU A CA 1
ATOM 4304 C C . LEU A 1 548 ? -20.739 -7.067 -16.378 1.00 74.88 548 LEU A C 1
ATOM 4306 O O . LEU A 1 548 ? -20.024 -6.159 -16.813 1.00 74.88 548 LEU A O 1
ATOM 4310 N N . LEU A 1 549 ? -21.955 -6.878 -15.877 1.00 80.31 549 LEU A N 1
ATOM 4311 C CA . LEU A 1 549 ? -22.454 -5.543 -15.611 1.00 80.31 549 LEU A CA 1
ATOM 4312 C C . LEU A 1 549 ? -21.618 -4.911 -14.485 1.00 80.31 549 LEU A C 1
ATOM 4314 O O . LEU A 1 549 ? -21.195 -5.640 -13.580 1.00 80.31 549 LEU A O 1
ATOM 4318 N N . PRO A 1 550 ? -21.387 -3.588 -14.536 1.00 80.12 550 PRO A N 1
ATOM 4319 C CA . PRO A 1 550 ? -20.831 -2.792 -13.446 1.00 80.12 550 PRO A CA 1
ATOM 4320 C C . PRO A 1 550 ? -21.246 -3.284 -12.058 1.00 80.12 550 PRO A C 1
ATOM 4322 O O . PRO A 1 550 ? -20.394 -3.708 -11.284 1.00 80.12 550 PRO A O 1
ATOM 4325 N N . GLU A 1 551 ? -22.550 -3.369 -11.810 1.00 84.12 551 GLU A N 1
ATOM 4326 C CA . GLU A 1 551 ? -23.164 -3.726 -10.529 1.00 84.12 551 GLU A CA 1
ATOM 4327 C C . GLU A 1 551 ? -22.823 -5.159 -10.097 1.00 84.12 551 GLU A C 1
ATOM 4329 O O . GLU A 1 551 ? -22.681 -5.451 -8.914 1.00 84.12 551 GLU A O 1
ATOM 4334 N N . THR A 1 552 ? -22.648 -6.073 -11.056 1.00 85.56 552 THR A N 1
ATOM 4335 C CA . THR A 1 552 ? -22.219 -7.447 -10.764 1.00 85.56 552 THR A CA 1
ATOM 4336 C C . THR A 1 552 ? -20.777 -7.479 -10.265 1.00 85.56 552 THR A C 1
ATOM 4338 O O . THR A 1 552 ? -20.458 -8.259 -9.374 1.00 85.56 552 THR A O 1
ATOM 4341 N N . ILE A 1 553 ? -19.900 -6.638 -10.821 1.00 85.19 553 ILE A N 1
ATOM 4342 C CA . ILE A 1 553 ? -18.501 -6.544 -10.382 1.00 85.19 553 ILE A CA 1
ATOM 4343 C C . ILE A 1 553 ? -18.427 -5.947 -8.975 1.00 85.19 553 ILE A C 1
ATOM 4345 O O . ILE A 1 553 ? -17.659 -6.445 -8.158 1.00 85.19 553 ILE A O 1
ATOM 4349 N N . GLU A 1 554 ? -19.242 -4.932 -8.677 1.00 88.25 554 GLU A N 1
ATOM 4350 C CA . GLU A 1 554 ? -19.334 -4.350 -7.329 1.00 88.25 554 GLU A CA 1
ATOM 4351 C C . GLU A 1 554 ? -19.658 -5.428 -6.291 1.00 88.25 554 GLU A C 1
ATOM 4353 O O . GLU A 1 554 ? -18.960 -5.556 -5.290 1.00 88.25 554 GLU A O 1
ATOM 4358 N N . LYS A 1 555 ? -20.656 -6.268 -6.580 1.00 88.12 555 LYS A N 1
ATOM 4359 C CA . LYS A 1 555 ? -21.102 -7.344 -5.685 1.00 88.12 555 LYS A CA 1
ATOM 4360 C C . LYS A 1 555 ? -20.154 -8.538 -5.605 1.00 88.12 555 LYS A C 1
ATOM 4362 O O . LYS A 1 555 ? -20.219 -9.263 -4.629 1.00 88.12 555 LYS A O 1
ATOM 4367 N N . LEU A 1 556 ? -19.306 -8.763 -6.612 1.00 87.31 556 LEU A N 1
ATOM 4368 C CA . LEU A 1 556 ? -18.231 -9.765 -6.541 1.00 87.31 556 LEU A CA 1
ATOM 4369 C C . LEU A 1 556 ? -17.072 -9.313 -5.645 1.00 87.31 556 LEU A C 1
ATOM 4371 O O . LEU A 1 556 ? -16.315 -10.151 -5.168 1.00 87.31 556 LEU A O 1
ATOM 4375 N N . ILE A 1 557 ? -16.879 -7.998 -5.507 1.00 87.38 557 ILE A N 1
ATOM 4376 C CA . ILE A 1 557 ? -15.769 -7.400 -4.753 1.00 87.38 557 ILE A CA 1
ATOM 4377 C C . ILE A 1 557 ? -16.123 -7.192 -3.273 1.00 87.38 557 ILE A C 1
ATOM 4379 O O . ILE A 1 557 ? -15.217 -7.160 -2.432 1.00 87.38 557 ILE A O 1
ATOM 4383 N N . LEU A 1 558 ? -17.411 -7.005 -2.975 1.00 84.38 558 LEU A N 1
ATOM 4384 C CA . LEU A 1 558 ? -17.970 -7.053 -1.622 1.00 84.38 558 LEU A CA 1
ATOM 4385 C C . LEU A 1 558 ? -17.985 -8.493 -1.106 1.00 84.38 558 LEU A C 1
ATOM 4387 O O . LEU A 1 558 ? -17.628 -8.666 0.080 1.00 84.38 558 LEU A O 1
#

Foldseek 3Di:
DVVVLLVVLVCCLVVVHFLCVLVDPVVVVVCCVVPVPDDGDHSVRSLVVLVCCLPVPVLVVVLVVLPLADFLFKEWQWEWDADPVRWIWIWIKIWFADLLDIDIATLFIATDDDDLALCSSLVVVVVSCVVSVNQLRRANEYEYAPDPRVCSNAVDQPPSPPDPDPPPPPDDDDDDDDDDDDDDDPPPPPPPFDDRSYYYDYFLLNLLQVLLLVLQVVDPLNVVLVVLLQLLLCVCVVDPVLQVQLCVQQVDGAQHCDPPTNLSVLSRLVQCLPPSSVVSSVVSLVVVCVVCVPRHRDCVSVDNVNSVLVNQLCVLSSVLSVQQLDPLAALLCSLVSLQVSLVSNVPRPRDPCPSSSVSSNVSSQVSCLVVQLDLLSLLSNLLQLQCHCVSQDCPTSPPRNHHHSVSSVVSPVVVLPGCSCVVCPVSVVVVVVPPDDDDDDDDDDDDDDDDDDDDDPVPPVPPDDDPPPVVVVPDPDDDDPDQDLSNVSSPDHRDPDDSSVVLSVCCVVRVSSSVSNSNSRSHRSRSSVSVVLVVSLVCSCPPPPSVDDSVSSRSSSD

Radius of gyration: 29.4 Å; Cα contacts (8 Å, |Δi|>4): 676; chains: 1; bounding box: 75×81×94 Å

Nearest PDB structures (foldseek):
  4d1q-assembly1_H-2  TM=7.161E-01  e=9.955E-17  Musca domestica
  6dww-assembly1_A  TM=7.719E-01  e=3.711E-15  Musca domestica
  4d1q-assembly1_B  TM=7.074E-01  e=2.713E-16  Musca domestica
  4d1q-assembly1_A-2  TM=7.105E-01  e=1.003E-15  Musca domestica
  8sjd-assembly1_A  TM=7.449E-01  e=2.217E-14  Musca domestica

pLDDT: mean 77.96, std 22.48, range [21.89, 97.56]

Sequence (558 aa):
QKTFNRYVVEMIALDGLPLTVTKGQGFKRLIEFLRPDLNLVSPRTVGRLLDDLAEKCALPALHEELTNVPPRAIHFMVDLWSSRSRASVLGIRVQFIKGWDLKMHTLSFRHFSGHHTGQQIRQAFEAELSQRGVAASQIGSVVCDNASNMTKAFNMSMIFADKWLPKVVESDDGEEPEGNPEECPASEVDVSAALPACRRMRCTAHTLQLAVNDAIRDDKNVTELLKQLNSIINIFRRSPYWTSRLKELCGKDVVPATGTRWNSIISALNRLTQRDVYDSAVTLVEEHNADHPSKTVDLTLVTLPRLEELHNLLKPLGDATDRLQGDGVTSAVVHLCISTCYTQVKTYPAEMFSHLQRQLLARLSGRFAPILEDDLLIAASILDPRQKLRVFQPTFAQGLCKPNPEEAITAVKRLLGTKMWNVTRSYFFFFTMLLQVPGVQHENREPSTSSMGTSSECNALWNTADPYDLLDLVSPVENAEKETELDTYLKSPYSTEDILQFWKTNCTNYPKLARLAVICLGMPASSGSVERLFSVSGALQRARRASLLPETIEKLIL

Solvent-accessible surface area (backbone atoms only — not comparable to full-atom values): 32080 Å² total; per-residue (Å²): 104,72,69,57,56,51,52,55,41,48,50,31,38,76,68,63,48,50,60,57,52,59,73,34,69,67,52,46,54,51,42,48,69,78,45,64,89,57,81,79,61,50,43,68,56,41,52,56,50,39,51,48,42,29,67,71,42,45,51,51,51,50,36,59,65,60,50,89,53,54,70,33,21,39,18,34,27,39,45,77,48,74,47,96,84,74,52,30,36,40,30,34,31,38,28,23,48,58,96,59,39,84,45,75,47,63,76,43,52,42,78,49,81,80,73,80,44,19,66,54,55,34,52,53,52,54,50,54,35,56,77,53,69,56,55,61,66,24,37,30,35,39,21,22,60,86,48,70,34,56,42,56,31,41,70,47,66,51,72,70,85,71,74,78,61,80,77,74,81,75,77,86,82,87,84,87,84,90,82,84,94,77,92,86,77,87,77,82,70,84,67,88,80,66,76,55,51,40,41,62,40,71,15,46,32,59,51,50,52,50,24,50,50,52,26,45,72,73,28,67,72,56,46,52,41,52,49,42,50,48,54,57,49,45,54,34,76,76,28,73,65,53,39,49,53,40,30,72,72,51,74,47,80,87,52,67,60,54,88,89,44,68,64,25,44,54,50,23,34,67,46,51,55,35,63,64,46,33,55,47,50,52,53,51,49,54,51,48,29,70,78,32,76,92,70,61,77,74,58,85,70,72,39,66,69,56,44,44,50,55,39,63,59,46,43,46,58,46,58,39,35,56,56,33,34,39,78,91,33,31,24,33,48,49,63,50,43,53,33,53,28,51,37,54,47,69,71,49,88,56,76,93,47,44,65,46,49,53,39,37,53,53,34,44,30,66,69,39,28,78,57,49,63,30,46,58,46,42,35,12,26,41,67,28,50,69,48,34,61,58,66,28,35,75,85,45,33,70,87,52,55,58,50,46,52,67,56,44,50,47,37,39,51,51,60,71,69,42,72,81,61,70,82,39,71,68,50,50,60,49,57,64,62,68,68,71,77,91,87,82,83,93,83,82,91,89,91,91,86,91,86,84,90,77,97,62,80,88,65,70,79,77,79,78,73,60,95,70,71,70,64,74,78,71,63,94,76,77,96,69,95,68,83,47,67,65,58,56,58,68,70,44,81,72,47,88,65,56,60,43,60,50,44,62,76,38,32,83,81,31,55,71,59,38,58,50,38,40,32,27,50,20,28,61,29,27,30,40,58,42,57,49,49,53,52,50,50,56,46,51,68,62,40,87,89,38,85,67,52,71,71,56,52,30,45,46,67,81

Mean predicted aligned error: 12.32 Å